Protein AF-0000000074983665 (afdb_homodimer)

Organism: Psilocybe cubensis (NCBI:txid181762)

Nearest PDB structures (foldseek):
  2vee-assembly2_B  TM=8.271E-01  e=2.874E-05  Methanosarcina acetivorans
  5ohe-assembly2_D  TM=8.829E-01  e=1.181E-04  Anaeromyxobacter sp. Fw109-5
  3zh0-assembly2_D  TM=8.021E-01  e=3.637E-05  Methanosarcina acetivorans C2A
  3qzz-assembly1_A-2  TM=7.766E-01  e=1.075E-04  Methanosarcina acetivorans
  4uiq-assembly2_A  TM=7.612E-01  e=2.648E-03  Bordetella pertussis Tohama I

Sequence (412 aa):
MQHISEESLNDLPSRIKYLRDFIEFTSEDAAALHAAAPVVGPLVPAVVDAVYQKLLSFDITAKSFVPRQTGYDGVTPTDASDLSLDHPQIKFRKDFLAGYLVKLVTMDYSKQSSWEYLNKVGLMHTGQAGFAHRKSKPPLRVEYIHCSILLGYVQDIVINAVITHPDLDITTKNAVMRAVNKVIWIQNDLFARHYIAETEAATTSAMQHISEESLNDLPSRIKYLRDFIEFTSEDAAALHAAAPVVGPLVPAVVDAVYQKLLSFDITAKSFVPRQTGYDGVTPTDASDLSLDHPQIKFRKDFLAGYLVKLVTMDYSKQSSWEYLNKVGLMHTGQAGFAHRKSKPPLRVEYIHCSILLGYVQDIVINAVITHPDLDITTKNAVMRAVNKVIWIQNDLFARHYIAETEAATTSA

InterPro domains:
  IPR012292 Globin/Protoglobin [G3DSA:1.10.490.10] (14-203)
  IPR044398 Globin-sensor domain [PF11563] (14-200)

Radius of gyration: 21.5 Å; Cα contacts (8 Å, |Δi|>4): 477; chains: 2; bounding box: 58×62×50 Å

Solvent-accessible surface area (backbone atoms only — not comparable to full-atom values): 22954 Å² total; per-residue (Å²): 106,46,86,55,57,78,71,47,57,74,38,65,72,52,31,50,50,51,51,29,61,71,50,61,59,47,71,66,29,52,49,28,29,45,68,39,31,78,69,50,54,76,43,39,65,60,51,44,51,52,50,51,55,54,38,52,40,26,48,65,54,26,51,73,66,24,60,79,50,90,94,60,86,71,75,61,46,90,41,58,85,60,61,46,84,79,30,66,57,48,46,54,49,42,50,54,53,40,52,51,58,50,41,73,25,63,58,60,79,90,41,67,65,50,55,51,52,49,35,47,59,26,38,42,34,61,21,51,55,78,49,85,88,41,75,82,49,83,56,59,59,56,60,62,70,61,55,52,42,46,52,39,36,53,48,41,54,4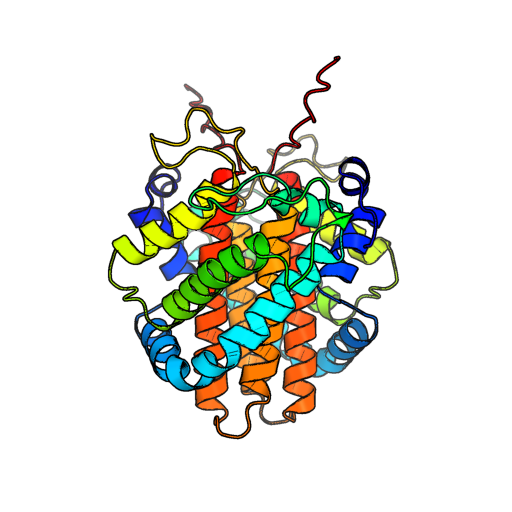8,48,52,53,47,61,65,34,87,86,56,51,64,69,53,35,41,44,35,51,44,28,51,47,44,53,52,39,52,48,47,46,36,34,46,62,76,60,36,73,76,74,70,73,74,76,69,77,122,104,46,85,55,57,78,71,46,56,74,37,65,72,53,30,49,50,51,52,28,62,71,48,62,57,47,72,66,30,52,49,30,30,44,69,38,31,79,70,48,54,78,44,39,66,60,49,44,50,51,50,52,55,54,39,52,41,25,47,65,55,26,50,73,64,25,59,78,50,92,94,60,88,70,74,62,47,90,40,57,86,59,62,46,83,79,31,66,58,47,44,55,50,42,52,53,52,41,51,52,58,51,41,74,26,63,59,60,79,88,39,68,66,50,55,51,50,49,35,47,59,24,41,45,33,61,18,50,55,82,47,82,89,40,76,83,51,83,56,59,59,57,60,62,71,60,56,51,43,46,51,38,36,52,46,42,54,48,48,53,53,48,61,65,34,87,85,56,52,65,69,55,34,41,43,34,52,45,26,51,46,42,54,51,39,52,48,46,46,37,34,47,61,74,58,35,73,76,76,68,73,75,75,70,79,122

pLDDT: mean 89.89, std 15.58, range [27.44, 98.94]

Foldseek 3Di:
DDDDDPVLCVPQVSVVVVLCVVLVQDVLLLVLLQVCLVVCLVCLLVLLLVLVVVQLVDQLSLQLQQDDDPPDDDDGHPGSVSDDCPDPSVVVVSVVSSVVVSCLSHPDPVDPVSSVVLLVVLQLQQLPCPDPVCVVPRRRHDDLVSVLVSLVVSLVVVLVSLVPPPPDDPVSSVSNNSSSVSVSVSSSCSNVVNVDDDPPPPPPPD/DDDDDPVLCVPQVSVVVVLCVVLVQDVLLLVLLQVCLVVCLVCLLVLLLVLVVVQLVDQLSLQLQQDDDPPDDDDGHPGSVSDDCPDPSVVVVSVVSSVVVSCLSHPDPVDPVSSVVLLVVLQLQQLPPPDPVCVVPRRRHDDLVSVLVSLVVSLVVVLVSLVPPPPDDPVSSVSNNSSSVSVSVSSSCSNVVNVDDDPPPPPPPD

Secondary structure (DSSP, 8-state):
-B---TGGGGSHHHHHHHHHHHHT--HHHHHHHHHHHHHHGGGHHHHHHHHHHHHHTBHHHHGGGSSPPTT--SPPPSSGGG--TTSHHHHHHHHHHHHHHHHHHHS-TTSHHHHHHHHHHHHHTTT--SSGGGTTS---PPPHHHHHHHHHHHHHHHHHHHHT-TT--HHHHHHHHHHHHHHHHHHHHHHHTTTS----------/-B---TGGGGSHHHHHHHHHHHHT--HHHHHHHHHHHHHHGGGHHHHHHHHHHHHHTBHHHHGGGSSPPTT--SPPPSSGGG--TTSHHHHHHHHHHHHHHHHHHHS-TTSHHHHHHHHHHHHHTTT--SSGGGTTS---PPPHHHHHHHHHHHHHHHHHHHHT-TT--HHHHHHHHHHHHHHHHHHHHHHHTTTS----------

Structure (mmCIF, N/CA/C/O backbone):
data_AF-0000000074983665-model_v1
#
loop_
_entity.id
_entity.type
_entity.pdbx_description
1 polymer 'Globin-sensor domain-containing protein'
#
loop_
_atom_site.group_PDB
_atom_site.id
_atom_site.type_symbol
_atom_site.label_atom_id
_atom_site.label_alt_id
_atom_site.label_comp_id
_atom_site.label_asym_id
_atom_site.label_entity_id
_atom_site.label_seq_id
_atom_site.pdbx_PDB_ins_code
_atom_site.Cartn_x
_atom_site.Cartn_y
_atom_site.Cartn_z
_atom_site.occupancy
_atom_site.B_iso_or_equiv
_atom_site.auth_seq_id
_atom_site.auth_comp_id
_atom_site.auth_asym_id
_atom_site.auth_atom_id
_atom_site.pdbx_PDB_model_num
ATOM 1 N N . MET A 1 1 ? 4.004 -25.891 4.785 1 91.19 1 MET A N 1
ATOM 2 C CA . MET A 1 1 ? 3.039 -24.797 4.887 1 91.19 1 MET A CA 1
ATOM 3 C C . MET A 1 1 ? 2.914 -24.312 6.324 1 91.19 1 MET A C 1
ATOM 5 O O . MET A 1 1 ? 2.764 -25.109 7.246 1 91.19 1 MET A O 1
ATOM 9 N N . GLN A 1 2 ? 3.188 -23.031 6.477 1 96.25 2 GLN A N 1
ATOM 10 C CA . GLN A 1 2 ? 2.994 -22.422 7.793 1 96.25 2 GLN A CA 1
ATOM 11 C C . GLN A 1 2 ? 1.511 -22.25 8.102 1 96.25 2 GLN A C 1
ATOM 13 O O . GLN A 1 2 ? 0.748 -21.781 7.254 1 96.25 2 GLN A O 1
ATOM 18 N N . HIS A 1 3 ? 1.13 -22.688 9.328 1 97.25 3 HIS A N 1
ATOM 19 C CA . HIS A 1 3 ? -0.269 -22.562 9.719 1 97.25 3 HIS A CA 1
ATOM 20 C C . HIS A 1 3 ? -0.563 -21.188 10.297 1 97.25 3 HIS A C 1
ATOM 22 O O . HIS A 1 3 ? 0.121 -20.734 11.219 1 97.25 3 HIS A O 1
ATOM 28 N N . ILE A 1 4 ? -1.541 -20.531 9.758 1 97.56 4 ILE A N 1
ATOM 29 C CA . ILE A 1 4 ? -2.086 -19.266 10.242 1 97.56 4 ILE A CA 1
ATOM 30 C C . ILE A 1 4 ? -3.602 -19.375 10.383 1 97.56 4 ILE A C 1
ATOM 32 O O . ILE A 1 4 ? -4.305 -19.625 9.398 1 97.56 4 ILE A O 1
ATOM 36 N N . SER A 1 5 ? -4.145 -19.203 11.586 1 96 5 SER A N 1
ATOM 37 C CA . SER A 1 5 ? -5.594 -19.203 11.75 1 96 5 SER A CA 1
ATOM 38 C C . SER A 1 5 ? -6.164 -17.797 11.531 1 96 5 SER A C 1
ATOM 40 O O . SER A 1 5 ? -5.504 -16.797 11.836 1 96 5 SER A O 1
ATOM 42 N N . GLU A 1 6 ? -7.367 -17.734 11.008 1 94.44 6 GLU A N 1
ATOM 43 C CA . GLU A 1 6 ? -8.039 -16.453 10.828 1 94.44 6 GLU A CA 1
ATOM 44 C C . GLU A 1 6 ? -8.125 -15.688 12.148 1 94.44 6 GLU A C 1
ATOM 46 O O . GLU A 1 6 ? -7.883 -14.484 12.195 1 94.44 6 GLU A O 1
ATOM 51 N N . GLU A 1 7 ? -8.375 -16.375 13.195 1 95.12 7 GLU A N 1
ATOM 52 C CA . GLU A 1 7 ? -8.523 -15.766 14.516 1 95.12 7 GLU A CA 1
ATOM 53 C C . GLU A 1 7 ? -7.211 -15.156 15 1 95.12 7 GLU A C 1
ATOM 55 O O . GLU A 1 7 ? -7.211 -14.125 15.672 1 95.12 7 GLU A O 1
ATOM 60 N N . SER A 1 8 ? -6.121 -15.797 14.641 1 96.94 8 SER A N 1
ATOM 61 C CA . SER A 1 8 ? -4.824 -15.32 15.117 1 96.94 8 SER A CA 1
ATOM 62 C C . SER A 1 8 ? -4.492 -13.945 14.531 1 96.94 8 SER A C 1
ATOM 64 O O . SER A 1 8 ? -3.707 -13.195 15.109 1 96.94 8 SER A O 1
ATOM 66 N N . LEU A 1 9 ? -5.082 -13.578 13.469 1 97.19 9 LEU A N 1
ATOM 67 C CA . LEU A 1 9 ? -4.789 -12.312 12.805 1 97.19 9 LEU A CA 1
ATOM 68 C C . LEU A 1 9 ? -5.488 -11.156 13.508 1 97.19 9 LEU A C 1
ATOM 70 O O . LEU A 1 9 ? -5.203 -9.992 13.219 1 97.19 9 LEU A O 1
ATOM 74 N N . ASN A 1 10 ? -6.352 -11.477 14.492 1 95.75 10 ASN A N 1
ATOM 75 C CA . ASN A 1 10 ? -6.953 -10.438 15.32 1 95.75 10 ASN A CA 1
ATOM 76 C C . ASN A 1 10 ? -6.012 -9.992 16.438 1 95.75 10 ASN A C 1
ATOM 78 O O . ASN A 1 10 ? -6.211 -8.938 17.031 1 95.75 10 ASN A O 1
ATOM 82 N N . ASP A 1 11 ? -5.07 -10.828 16.688 1 97.12 11 ASP A N 1
ATOM 83 C CA . ASP A 1 11 ? -4.031 -10.539 17.672 1 97.12 11 ASP A CA 1
ATOM 84 C C . ASP A 1 11 ? -2.848 -9.82 17.031 1 97.12 11 ASP A C 1
ATOM 86 O O . ASP A 1 11 ? -2.229 -10.352 16.094 1 97.12 11 ASP A O 1
ATOM 90 N N . LEU A 1 12 ? -2.467 -8.672 17.594 1 98 12 LEU A N 1
ATOM 91 C CA . LEU A 1 12 ? -1.476 -7.836 16.938 1 98 12 LEU A CA 1
ATOM 92 C C . LEU A 1 12 ? -0.145 -8.57 16.797 1 98 12 LEU A C 1
ATOM 94 O O . LEU A 1 12 ? 0.431 -8.625 15.711 1 98 12 LEU A O 1
ATOM 98 N N . PRO A 1 13 ? 0.426 -9.219 17.844 1 98.38 13 PRO A N 1
ATOM 99 C CA . PRO A 1 13 ? 1.713 -9.898 17.703 1 98.38 13 PRO A CA 1
ATOM 100 C C . PRO A 1 13 ? 1.681 -10.992 16.641 1 98.38 13 PRO A C 1
ATOM 102 O O . PRO A 1 13 ? 2.617 -11.117 15.844 1 98.38 13 PRO A O 1
ATOM 105 N N . SER A 1 14 ? 0.624 -11.766 16.594 1 98.44 14 SER A N 1
ATOM 106 C CA . SER A 1 14 ? 0.492 -12.82 15.594 1 98.44 14 SER A CA 1
ATOM 107 C C . SER A 1 14 ? 0.329 -12.25 14.195 1 98.44 14 SER A C 1
ATOM 109 O O . SER A 1 14 ? 0.882 -12.789 13.227 1 98.44 14 SER A O 1
ATOM 111 N N . ARG A 1 15 ? -0.433 -11.195 14.125 1 98.56 15 ARG A N 1
ATOM 112 C CA . ARG A 1 15 ? -0.632 -10.516 12.852 1 98.56 15 ARG A CA 1
ATOM 113 C C . ARG A 1 15 ? 0.689 -9.984 12.305 1 98.56 15 ARG A C 1
ATOM 115 O O . ARG A 1 15 ? 1.003 -10.188 11.125 1 98.56 15 ARG A O 1
ATOM 122 N N . ILE A 1 16 ? 1.485 -9.359 13.203 1 98.75 16 ILE A N 1
ATOM 123 C CA . ILE A 1 16 ? 2.781 -8.82 12.812 1 98.75 16 ILE A CA 1
ATOM 124 C C . ILE A 1 16 ? 3.699 -9.953 12.359 1 98.75 16 ILE A C 1
ATOM 126 O O . ILE A 1 16 ? 4.414 -9.828 11.367 1 98.75 16 ILE A O 1
ATOM 130 N N . LYS A 1 17 ? 3.691 -11.016 13.078 1 98.62 17 LYS A N 1
ATOM 131 C CA . LYS A 1 17 ? 4.512 -12.156 12.688 1 98.62 17 LYS A CA 1
ATOM 132 C C . LYS A 1 17 ? 4.145 -12.648 11.289 1 98.62 17 LYS A C 1
ATOM 134 O O . LYS A 1 17 ? 5.027 -12.906 10.469 1 98.62 17 LYS A O 1
ATOM 139 N N . TYR A 1 18 ? 2.895 -12.805 11.008 1 98.75 18 TYR A N 1
ATOM 140 C CA . TYR A 1 18 ? 2.434 -13.227 9.688 1 98.75 18 TYR A CA 1
ATOM 141 C C . TYR A 1 18 ? 2.891 -12.258 8.609 1 98.75 18 TYR A C 1
ATOM 143 O O . TYR A 1 18 ? 3.447 -12.672 7.59 1 98.75 18 TYR A O 1
ATOM 151 N N . LEU A 1 19 ? 2.68 -10.953 8.852 1 98.88 19 LEU A N 1
ATOM 152 C CA . LEU A 1 19 ? 3.033 -9.922 7.875 1 98.88 19 LEU A CA 1
ATOM 153 C C . LEU A 1 19 ? 4.535 -9.922 7.613 1 98.88 19 LEU A C 1
ATOM 155 O O . LEU A 1 19 ? 4.969 -9.859 6.457 1 98.88 19 LEU A O 1
ATOM 159 N N . ARG A 1 20 ? 5.297 -9.984 8.664 1 98.81 20 ARG A N 1
ATOM 160 C CA . ARG A 1 20 ? 6.75 -9.992 8.531 1 98.81 20 ARG A CA 1
ATOM 161 C C . ARG A 1 20 ? 7.227 -11.234 7.785 1 98.81 20 ARG A C 1
ATOM 163 O O . ARG A 1 20 ? 8.102 -11.148 6.918 1 98.81 20 ARG A O 1
ATOM 170 N N . ASP A 1 21 ? 6.68 -12.391 8.125 1 98.75 21 ASP A N 1
ATOM 171 C CA . ASP A 1 21 ? 7.043 -13.625 7.43 1 98.75 21 ASP A CA 1
ATOM 172 C C . ASP A 1 21 ? 6.668 -13.555 5.949 1 98.75 21 ASP A C 1
ATOM 174 O O . ASP A 1 21 ? 7.445 -13.969 5.09 1 98.75 21 ASP A O 1
ATOM 178 N N . PHE A 1 22 ? 5.508 -13.086 5.688 1 98.88 22 PHE A N 1
ATOM 179 C CA . PHE A 1 22 ? 5.02 -13.039 4.316 1 98.88 22 PHE A CA 1
ATOM 180 C C . PHE A 1 22 ? 5.895 -12.125 3.463 1 98.88 22 PHE A C 1
ATOM 182 O O . PHE A 1 22 ? 6.367 -12.523 2.398 1 98.88 22 PHE A O 1
ATOM 189 N N . ILE A 1 23 ? 6.141 -10.914 3.955 1 98.88 23 ILE A N 1
ATOM 190 C CA . ILE A 1 23 ? 6.84 -9.938 3.133 1 98.88 23 ILE A CA 1
ATOM 191 C C . ILE A 1 23 ? 8.344 -10.047 3.369 1 98.88 23 ILE A C 1
ATOM 193 O O . ILE A 1 23 ? 9.133 -9.328 2.748 1 98.88 23 ILE A O 1
ATOM 197 N N . GLU A 1 24 ? 8.727 -10.938 4.367 1 98.75 24 GLU A N 1
ATOM 198 C CA . GLU A 1 24 ? 10.117 -11.234 4.664 1 98.75 24 GLU A CA 1
ATOM 199 C C . GLU A 1 24 ? 10.844 -10.016 5.215 1 98.75 24 GLU A C 1
ATOM 201 O O . GLU A 1 24 ? 11.945 -9.688 4.77 1 98.75 24 GLU A O 1
ATOM 206 N N . PHE A 1 25 ? 10.219 -9.273 6.082 1 98.88 25 PHE A N 1
ATOM 207 C CA . PHE A 1 25 ? 10.883 -8.242 6.871 1 98.88 25 PHE A CA 1
ATOM 208 C C . PHE A 1 25 ? 11.68 -8.867 8.008 1 98.88 25 PHE A C 1
ATOM 210 O O . PHE A 1 25 ? 11.109 -9.438 8.938 1 98.88 25 PHE A O 1
ATOM 217 N N . THR A 1 26 ? 12.953 -8.789 7.961 1 98.56 26 THR A N 1
ATOM 218 C CA . THR A 1 26 ? 13.859 -9.453 8.891 1 98.56 26 THR A CA 1
ATOM 219 C C . THR A 1 26 ? 14.719 -8.438 9.633 1 98.56 26 THR A C 1
ATOM 221 O O . THR A 1 26 ? 14.578 -7.23 9.43 1 98.56 26 THR A O 1
ATOM 224 N N . SER A 1 27 ? 15.609 -8.938 10.469 1 98.25 27 SER A N 1
ATOM 225 C CA . SER A 1 27 ? 16.547 -8.078 11.18 1 98.25 27 SER A CA 1
ATOM 226 C C . SER A 1 27 ? 17.5 -7.379 10.211 1 98.25 27 SER A C 1
ATOM 228 O O . SER A 1 27 ? 18 -6.293 10.508 1 98.25 27 SER A O 1
ATOM 230 N N . GLU A 1 28 ? 17.734 -7.953 9.039 1 98.19 28 GLU A N 1
ATOM 231 C CA . GLU A 1 28 ? 18.562 -7.305 8.023 1 98.19 28 GLU A CA 1
ATOM 232 C C . GLU A 1 28 ? 17.875 -6.047 7.484 1 98.19 28 GLU A C 1
ATOM 234 O O . GLU A 1 28 ? 18.547 -5.051 7.199 1 98.19 28 GLU A O 1
ATOM 239 N N . ASP A 1 29 ? 16.578 -6.141 7.363 1 98.5 29 ASP A N 1
ATOM 240 C CA . ASP A 1 29 ? 15.828 -4.961 6.941 1 98.5 29 ASP A CA 1
ATOM 241 C C . ASP A 1 29 ? 15.898 -3.861 7.996 1 98.5 29 ASP A C 1
ATOM 243 O O . ASP A 1 29 ? 16.109 -2.691 7.668 1 98.5 29 ASP A O 1
ATOM 247 N N . ALA A 1 30 ? 15.703 -4.277 9.234 1 98.25 30 ALA A N 1
ATOM 248 C CA . ALA A 1 30 ? 15.82 -3.312 10.328 1 98.25 30 ALA A CA 1
ATOM 249 C C . ALA A 1 30 ? 17.203 -2.654 10.336 1 98.25 30 ALA A C 1
ATOM 251 O O . ALA A 1 30 ? 17.312 -1.438 10.5 1 98.25 30 ALA A O 1
ATOM 252 N N . ALA A 1 31 ? 18.234 -3.441 10.109 1 97.94 31 ALA A N 1
ATOM 253 C CA . ALA A 1 31 ? 19.609 -2.926 10.078 1 97.94 31 ALA A CA 1
ATOM 254 C C . ALA A 1 31 ? 19.797 -1.95 8.922 1 97.94 31 ALA A C 1
ATOM 256 O O . ALA A 1 31 ? 20.484 -0.938 9.062 1 97.94 31 ALA A O 1
ATOM 257 N N . ALA A 1 32 ? 19.219 -2.27 7.809 1 97 32 ALA A N 1
ATOM 258 C CA . ALA A 1 32 ? 19.312 -1.381 6.652 1 97 32 ALA A CA 1
ATOM 259 C C . ALA A 1 32 ? 18.656 -0.038 6.941 1 97 32 ALA A C 1
ATOM 261 O O . ALA A 1 32 ? 19.188 1.015 6.578 1 97 32 ALA A O 1
ATOM 262 N N . LEU A 1 33 ? 17.5 -0.055 7.594 1 96.44 33 LEU A N 1
ATOM 263 C CA . LEU A 1 33 ? 16.828 1.176 7.973 1 96.44 33 LEU A CA 1
ATOM 264 C C . LEU A 1 33 ? 17.672 1.995 8.938 1 96.44 33 LEU A C 1
ATOM 266 O O . LEU A 1 33 ? 17.812 3.209 8.773 1 96.44 33 LEU A O 1
ATOM 270 N N . HIS A 1 34 ? 18.234 1.349 9.875 1 96.62 34 HIS A N 1
ATOM 271 C CA . HIS A 1 34 ? 19.094 2.027 10.844 1 96.62 34 HIS A CA 1
ATOM 272 C C . HIS A 1 34 ? 20.312 2.645 10.164 1 96.62 34 HIS A C 1
ATOM 274 O O . HIS A 1 34 ? 20.703 3.766 10.492 1 96.62 34 HIS A O 1
ATOM 280 N N . ALA A 1 35 ? 20.859 1.912 9.242 1 92.62 35 ALA A N 1
ATOM 281 C CA . ALA A 1 35 ? 22.047 2.383 8.539 1 92.62 35 ALA A CA 1
ATOM 282 C C . ALA A 1 35 ? 21.719 3.582 7.652 1 92.62 35 ALA A C 1
ATOM 284 O O . ALA A 1 35 ? 22.594 4.414 7.375 1 92.62 35 ALA A O 1
ATOM 285 N N . ALA A 1 36 ? 20.469 3.66 7.219 1 87.56 36 ALA A N 1
ATOM 286 C CA . ALA A 1 36 ? 20.031 4.73 6.328 1 87.56 36 ALA A CA 1
ATOM 287 C C . ALA A 1 36 ? 19.703 5.992 7.113 1 87.56 36 ALA A C 1
ATOM 289 O O . ALA A 1 36 ? 19.562 7.074 6.535 1 87.56 36 ALA A O 1
ATOM 290 N N . ALA A 1 37 ? 19.562 5.863 8.383 1 90.44 37 ALA A N 1
ATOM 291 C CA . ALA A 1 37 ? 19.047 6.938 9.227 1 90.44 37 ALA A CA 1
ATOM 292 C C . ALA A 1 37 ? 19.844 8.219 9.031 1 90.44 37 ALA A C 1
ATOM 294 O O . 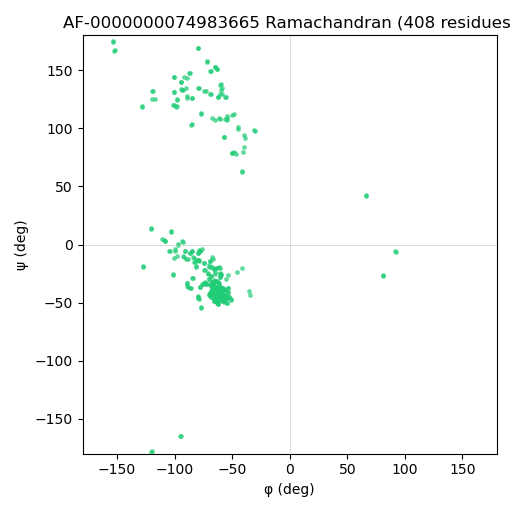ALA A 1 37 ? 19.281 9.289 8.812 1 90.44 37 ALA A O 1
ATOM 295 N N . PRO A 1 38 ? 21.125 8.148 8.922 1 87.38 38 PRO A N 1
ATOM 296 C CA . PRO A 1 38 ? 21.891 9.383 8.75 1 87.38 38 PRO A CA 1
ATOM 297 C C . PRO A 1 38 ? 21.688 10.008 7.367 1 87.38 38 PRO A C 1
ATOM 299 O O . PRO A 1 38 ? 21.922 11.211 7.191 1 87.38 38 PRO A O 1
ATOM 302 N N . VAL A 1 39 ? 21.344 9.203 6.445 1 78.69 39 VAL A N 1
ATOM 303 C CA . VAL A 1 39 ? 21.141 9.68 5.082 1 78.69 39 VAL A CA 1
ATOM 304 C C . VAL A 1 39 ? 19.719 10.203 4.922 1 78.69 39 VAL A C 1
ATOM 306 O O . VAL A 1 39 ? 19.484 11.203 4.242 1 78.69 39 VAL A O 1
ATOM 309 N N . VAL A 1 40 ? 18.766 9.547 5.559 1 77.25 40 VAL A N 1
ATOM 310 C CA . VAL A 1 40 ? 17.344 9.867 5.418 1 77.25 40 VAL A CA 1
ATOM 311 C C . VAL A 1 40 ? 16.969 11 6.371 1 77.25 40 VAL A C 1
ATOM 313 O O . VAL A 1 40 ? 16.078 11.805 6.078 1 77.25 40 VAL A O 1
ATOM 316 N N . GLY A 1 41 ? 17.688 11.094 7.488 1 79.81 41 GLY A N 1
ATOM 317 C CA . GLY A 1 41 ? 17.422 12.102 8.5 1 79.81 41 GLY A CA 1
ATOM 318 C C . GLY A 1 41 ? 17.344 13.508 7.938 1 79.81 41 GLY A C 1
ATOM 319 O O . GLY A 1 41 ? 16.344 14.203 8.125 1 79.81 41 GLY A O 1
ATOM 320 N N . PRO A 1 42 ? 18.328 13.836 7.125 1 84.44 42 PRO A N 1
ATOM 321 C CA . PRO A 1 42 ? 18.344 15.195 6.582 1 84.44 42 PRO A CA 1
ATOM 322 C C . PRO A 1 42 ? 17.219 15.453 5.586 1 84.44 42 PRO A C 1
ATOM 324 O O . PRO A 1 42 ? 16.906 16.609 5.277 1 84.44 42 PRO A O 1
ATOM 327 N N . LEU A 1 43 ? 16.609 14.391 5.16 1 85.88 43 LEU A N 1
ATOM 328 C CA . LEU A 1 43 ? 15.555 14.523 4.172 1 85.88 43 LEU A CA 1
ATOM 329 C C . LEU A 1 43 ? 14.195 14.711 4.852 1 85.88 43 LEU A C 1
ATOM 331 O O . LEU A 1 43 ? 13.219 15.086 4.203 1 85.88 43 LEU A O 1
ATOM 335 N N . VAL A 1 44 ? 14.109 14.484 6.148 1 92.12 44 VAL A N 1
ATOM 336 C CA . VAL A 1 44 ? 12.844 14.398 6.867 1 92.12 44 VAL A CA 1
ATOM 337 C C . VAL A 1 44 ? 12.094 15.719 6.762 1 92.12 44 VAL A C 1
ATOM 339 O O . VAL A 1 44 ? 10.914 15.75 6.383 1 92.12 44 VAL A O 1
ATOM 342 N N . PRO A 1 45 ? 12.742 16.922 6.941 1 92 45 PRO A N 1
ATOM 343 C CA . PRO A 1 45 ? 12 18.188 6.816 1 92 45 PRO A CA 1
ATOM 344 C C . PRO A 1 45 ? 11.422 18.391 5.422 1 92 45 PRO A C 1
ATOM 346 O O . PRO A 1 45 ? 10.281 18.828 5.281 1 92 45 PRO A O 1
ATOM 349 N N . ALA A 1 46 ? 12.203 18.047 4.453 1 91.38 46 ALA A N 1
ATOM 350 C CA . ALA A 1 46 ? 11.734 18.203 3.082 1 91.38 46 ALA A CA 1
ATOM 351 C C . ALA A 1 46 ? 10.555 17.281 2.789 1 91.38 46 ALA A C 1
ATOM 353 O O . ALA A 1 46 ? 9.602 17.672 2.115 1 91.38 46 ALA A O 1
ATOM 354 N N . VAL A 1 47 ? 10.594 16.094 3.312 1 94.69 47 VAL A N 1
ATOM 355 C CA . VAL A 1 47 ? 9.516 15.133 3.123 1 94.69 47 VAL A CA 1
ATOM 356 C C . VAL A 1 47 ? 8.258 15.625 3.842 1 94.69 47 VAL A C 1
ATOM 358 O O . VAL A 1 47 ? 7.164 15.602 3.275 1 94.69 47 VAL A O 1
ATOM 361 N N . VAL A 1 48 ? 8.43 16.094 5.055 1 97 48 VAL A N 1
ATOM 362 C CA . VAL A 1 48 ? 7.309 16.594 5.852 1 97 48 VAL A CA 1
ATOM 363 C C . VAL A 1 48 ? 6.648 17.766 5.141 1 97 48 VAL A C 1
ATOM 365 O O . VAL A 1 48 ? 5.422 17.828 5.023 1 97 48 VAL A O 1
ATOM 368 N N . ASP A 1 49 ? 7.449 18.656 4.613 1 96.62 49 ASP A N 1
ATOM 369 C CA . ASP A 1 49 ? 6.914 19.797 3.881 1 96.62 49 ASP A CA 1
ATOM 370 C C . ASP A 1 49 ? 6.145 19.344 2.641 1 96.62 49 ASP A C 1
ATOM 372 O O . ASP A 1 49 ? 5.055 19.844 2.359 1 96.62 49 ASP A O 1
ATOM 376 N N . ALA A 1 50 ? 6.719 18.422 1.938 1 97.19 50 ALA A N 1
ATOM 377 C CA . ALA A 1 50 ? 6.062 17.906 0.739 1 97.19 50 ALA A CA 1
ATOM 378 C C . ALA A 1 50 ? 4.723 17.266 1.08 1 97.19 50 ALA A C 1
ATOM 380 O O . ALA A 1 50 ? 3.74 17.438 0.353 1 97.19 50 ALA A O 1
ATOM 381 N N . VAL A 1 51 ? 4.707 16.547 2.174 1 98.06 51 VAL A N 1
ATOM 382 C CA . VAL A 1 51 ? 3.494 15.867 2.611 1 98.06 51 VAL A CA 1
ATOM 383 C C . VAL A 1 51 ? 2.4 16.891 2.9 1 98.06 51 VAL A C 1
ATOM 385 O O . VAL A 1 51 ? 1.284 16.781 2.385 1 98.06 51 VAL A O 1
ATOM 388 N N . TYR A 1 52 ? 2.682 17.891 3.68 1 97.81 52 TYR A N 1
ATOM 389 C CA . TYR A 1 52 ? 1.64 18.828 4.07 1 97.81 52 TYR A CA 1
ATOM 390 C C . TYR A 1 52 ? 1.268 19.734 2.906 1 97.81 52 TYR A C 1
ATOM 392 O O . TYR A 1 52 ? 0.111 20.141 2.773 1 97.81 52 TYR A O 1
ATOM 400 N N . GLN A 1 53 ? 2.258 20.062 2.039 1 98 53 GLN A N 1
ATOM 401 C CA . GLN A 1 53 ? 1.89 20.75 0.802 1 98 53 GLN A CA 1
ATOM 402 C C . GLN A 1 53 ? 0.858 19.938 0.017 1 98 53 GLN A C 1
ATOM 404 O O . GLN A 1 53 ? -0.116 20.5 -0.491 1 98 53 GLN A O 1
ATOM 409 N N . LYS A 1 54 ? 1.073 18.688 -0.078 1 98.62 54 LYS A N 1
ATOM 410 C CA . LYS A 1 54 ? 0.161 17.797 -0.793 1 98.62 54 LYS A CA 1
ATOM 411 C C . LYS A 1 54 ? -1.201 17.75 -0.107 1 98.62 54 LYS A C 1
ATOM 413 O O . LYS A 1 54 ? -2.234 17.938 -0.751 1 98.62 54 LYS A O 1
ATOM 418 N N . LEU A 1 55 ? -1.197 17.547 1.199 1 98.25 55 LEU A N 1
ATOM 419 C CA . LEU A 1 55 ? -2.432 17.391 1.959 1 98.25 55 LEU A CA 1
ATOM 420 C C . LEU A 1 55 ? -3.268 18.656 1.91 1 98.25 55 LEU A C 1
ATOM 422 O O . LEU A 1 55 ? -4.5 18.609 1.909 1 98.25 55 LEU A O 1
ATOM 426 N N . LEU A 1 56 ? -2.639 19.781 1.826 1 97.62 56 LEU A N 1
ATOM 427 C CA . LEU A 1 56 ? -3.346 21.062 1.822 1 97.62 56 LEU A CA 1
ATOM 428 C C . LEU A 1 56 ? -3.773 21.438 0.408 1 97.62 56 LEU A C 1
ATOM 430 O O . LEU A 1 56 ? -4.547 22.375 0.221 1 97.62 56 LEU A O 1
ATOM 434 N N . SER A 1 57 ? -3.346 20.703 -0.599 1 97.81 57 SER A N 1
ATOM 435 C CA . SER A 1 57 ? -3.67 21.031 -1.982 1 97.81 57 SER A CA 1
ATOM 436 C C . SER A 1 57 ? -5.043 20.5 -2.371 1 97.81 57 SER A C 1
ATOM 438 O O . SER A 1 57 ? -5.574 20.844 -3.428 1 97.81 57 SER A O 1
ATOM 440 N N . PHE A 1 58 ? -5.645 19.656 -1.563 1 98 58 PHE A N 1
ATOM 441 C CA . PHE A 1 58 ? -7.008 19.172 -1.732 1 98 58 PHE A CA 1
ATOM 442 C C . PHE A 1 58 ? -7.871 19.562 -0.54 1 98 58 PHE A C 1
ATOM 444 O O . PHE A 1 58 ? -7.48 19.359 0.611 1 98 58 PHE A O 1
ATOM 451 N N . ASP A 1 59 ? -9.047 20.109 -0.76 1 96.56 59 ASP A N 1
ATOM 452 C CA . ASP A 1 59 ? -9.883 20.531 0.355 1 96.56 59 ASP A CA 1
ATOM 453 C C . ASP A 1 59 ? -10.336 19.344 1.196 1 96.56 59 ASP A C 1
ATOM 455 O O . ASP A 1 59 ? -10.477 19.453 2.416 1 96.56 59 ASP A O 1
ATOM 459 N N . ILE A 1 60 ? -10.508 18.188 0.544 1 95.81 60 ILE A N 1
ATOM 460 C CA . ILE A 1 60 ? -11.023 17 1.223 1 95.81 60 ILE A CA 1
ATOM 461 C C . ILE A 1 60 ? -10 16.5 2.238 1 95.81 60 ILE A C 1
ATOM 463 O O . ILE A 1 60 ? -10.367 15.945 3.279 1 95.81 60 ILE A O 1
ATOM 467 N N . THR A 1 61 ? -8.711 16.656 1.992 1 97.06 61 THR A N 1
ATOM 468 C CA . THR A 1 61 ? -7.703 16.281 2.977 1 97.06 61 THR A CA 1
ATOM 469 C C . THR A 1 61 ? -7.41 17.438 3.916 1 97.06 61 THR A C 1
ATOM 471 O O . THR A 1 61 ? -7.195 17.25 5.113 1 97.06 61 THR A O 1
ATOM 474 N N . ALA A 1 62 ? -7.414 18.672 3.445 1 96 62 ALA A N 1
ATOM 475 C CA . ALA A 1 62 ? -7.109 19.859 4.234 1 96 62 ALA A CA 1
ATOM 476 C C . ALA A 1 62 ? -8.102 20.016 5.387 1 96 62 ALA A C 1
ATOM 478 O O . ALA A 1 62 ? -7.73 20.484 6.469 1 96 62 ALA A O 1
ATOM 479 N N . LYS A 1 63 ? -9.305 19.656 5.172 1 92.62 63 LYS A N 1
ATOM 480 C CA . LYS A 1 63 ? -10.359 19.875 6.164 1 92.62 63 LYS A CA 1
ATOM 481 C C . LYS A 1 63 ? -10.047 19.141 7.465 1 92.62 63 LYS A C 1
ATOM 483 O O . LYS A 1 63 ? -10.484 19.547 8.539 1 92.62 63 LYS A O 1
ATOM 488 N N . SER A 1 64 ? -9.25 18.078 7.395 1 91.62 64 SER A N 1
ATOM 489 C CA . SER A 1 64 ? -8.883 17.281 8.57 1 91.62 64 SER A CA 1
ATOM 490 C C . SER A 1 64 ? -8.008 18.094 9.523 1 91.62 64 SER A C 1
ATOM 492 O O . SER A 1 64 ? -7.82 17.703 10.68 1 91.62 64 SER A O 1
ATOM 494 N N . PHE A 1 65 ? -7.508 19.25 9.062 1 93.06 65 PHE A N 1
ATOM 495 C CA . PHE A 1 65 ? -6.535 19.984 9.859 1 93.06 65 PHE A CA 1
ATOM 496 C C . PHE A 1 65 ? -7.148 21.25 10.43 1 93.06 65 PHE A C 1
ATOM 498 O O . PHE A 1 65 ? -6.457 22.062 11.055 1 93.06 65 PHE A O 1
ATOM 505 N N . VAL A 1 66 ? -8.422 21.453 10.211 1 91.69 66 VAL A N 1
ATOM 506 C CA . VAL A 1 66 ? -9.094 22.656 10.68 1 91.69 66 VAL A CA 1
ATOM 507 C C . VAL A 1 66 ? -9.43 22.516 12.164 1 91.69 66 VAL A C 1
ATOM 509 O O . VAL A 1 66 ? -9.148 23.406 12.961 1 91.69 66 VAL A O 1
ATOM 512 N N . PRO A 1 67 ? -9.961 21.328 12.547 1 87.62 67 PRO A N 1
ATOM 513 C CA . PRO A 1 67 ? -10.266 21.188 13.969 1 87.62 67 PRO A CA 1
ATOM 514 C C . PRO A 1 67 ? -9.023 21.234 14.852 1 87.62 67 PRO A C 1
ATOM 516 O O . PRO A 1 67 ? -7.93 20.875 14.398 1 87.62 67 PRO A O 1
ATOM 519 N N . ARG A 1 68 ? -9.234 21.656 16.016 1 86.69 68 ARG A N 1
ATOM 520 C CA . ARG A 1 68 ? -8.133 21.672 16.969 1 86.69 68 ARG A CA 1
ATOM 521 C C . ARG A 1 68 ? -7.566 20.281 17.188 1 86.69 68 ARG A C 1
ATOM 523 O O . ARG A 1 68 ? -8.32 19.328 17.406 1 86.69 68 ARG A O 1
ATOM 530 N N . GLN A 1 69 ? -6.27 20.25 17.141 1 82.12 69 GLN A N 1
ATOM 531 C CA . GLN A 1 69 ? -5.586 18.969 17.281 1 82.12 69 GLN A CA 1
ATOM 532 C C . GLN A 1 69 ? -5.293 18.672 18.75 1 82.12 69 GLN A C 1
ATOM 534 O O . GLN A 1 69 ? -5 19.578 19.531 1 82.12 69 GLN A O 1
ATOM 539 N N . THR A 1 70 ? -5.414 17.438 19.016 1 77.25 70 THR A N 1
ATOM 540 C CA . THR A 1 70 ? -5.09 17 20.375 1 77.25 70 THR A CA 1
ATOM 541 C C . THR A 1 70 ? -3.672 17.406 20.75 1 77.25 70 THR A C 1
ATOM 543 O O . THR A 1 70 ? -2.73 17.203 19.984 1 77.25 70 THR A O 1
ATOM 546 N N . GLY A 1 71 ? -3.588 18.062 21.859 1 82.81 71 GLY A N 1
ATOM 547 C CA . GLY A 1 71 ? -2.277 18.453 22.359 1 82.81 71 GLY A CA 1
ATOM 548 C C . GLY A 1 71 ? -1.852 19.844 21.906 1 82.81 71 GLY A C 1
ATOM 549 O O . GLY A 1 71 ? -0.812 20.344 22.344 1 82.81 71 GLY A O 1
ATOM 550 N N . TYR A 1 72 ? -2.664 20.438 21.031 1 88.75 72 TYR A N 1
ATOM 551 C CA . TYR A 1 72 ? -2.354 21.766 20.531 1 88.75 72 TYR A CA 1
ATOM 552 C C . TYR A 1 72 ? -3.172 22.828 21.25 1 88.75 72 TYR A C 1
ATOM 554 O O . TYR A 1 72 ? -4.395 22.719 21.359 1 88.75 72 TYR A O 1
ATOM 562 N N . ASP A 1 73 ? -2.531 23.953 21.766 1 90.12 73 ASP A N 1
ATOM 563 C CA . ASP A 1 73 ? -3.223 24.984 22.531 1 90.12 73 ASP A CA 1
ATOM 564 C C . ASP A 1 73 ? -3.113 26.344 21.859 1 90.12 73 ASP A C 1
ATOM 566 O O . ASP A 1 73 ? -3.455 27.359 22.453 1 90.12 73 ASP A O 1
ATOM 570 N N . GLY A 1 74 ? -2.717 26.375 20.672 1 91.44 74 GLY A N 1
ATOM 571 C C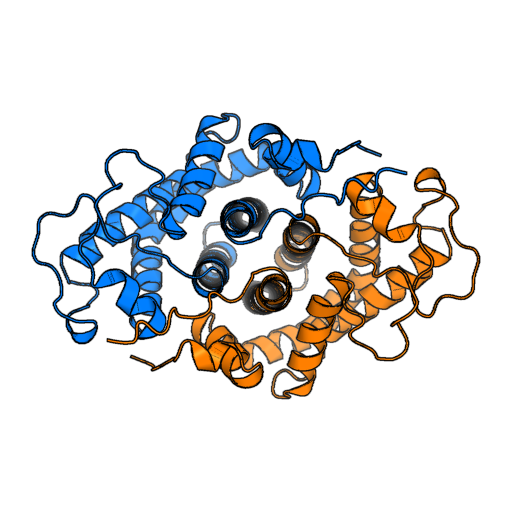A . GLY A 1 74 ? -2.539 27.641 19.969 1 91.44 74 GLY A CA 1
ATOM 572 C C . GLY A 1 74 ? -3.742 28.031 19.125 1 91.44 74 GLY A C 1
ATOM 573 O O . GLY A 1 74 ? -4.855 27.562 19.375 1 91.44 74 GLY A O 1
ATOM 574 N N . VAL A 1 75 ? -3.541 28.953 18.25 1 91.62 75 VAL A N 1
ATOM 575 C CA . VAL A 1 75 ? -4.582 29.484 17.391 1 91.62 75 VAL A CA 1
ATOM 576 C C . VAL A 1 75 ? -5.004 28.406 16.375 1 91.62 75 VAL A C 1
ATOM 578 O O . VAL A 1 75 ? -4.156 27.797 15.727 1 91.62 75 VAL A O 1
ATOM 581 N N . THR A 1 76 ? -6.27 28.188 16.281 1 90.88 76 THR A N 1
ATOM 582 C CA . THR A 1 76 ? -6.816 27.203 15.359 1 90.88 76 THR A CA 1
ATOM 583 C C . THR A 1 76 ? -7.352 27.891 14.102 1 90.88 76 THR A C 1
ATOM 585 O O . THR A 1 76 ? -7.863 29.016 14.172 1 90.88 76 THR A O 1
ATOM 588 N N . PRO A 1 77 ? -7.172 27.219 12.992 1 91.56 77 PRO A N 1
ATOM 589 C CA . PRO A 1 77 ? -7.797 27.766 11.789 1 91.56 77 PRO A CA 1
ATOM 590 C C . PRO A 1 77 ? -9.32 27.797 11.875 1 91.56 77 PRO A C 1
ATOM 592 O O . PRO A 1 77 ? -9.922 26.969 12.578 1 91.56 77 PRO A O 1
ATOM 595 N N . THR A 1 78 ? -9.961 28.75 11.188 1 89.94 78 THR A N 1
ATOM 596 C CA . THR A 1 78 ? -11.414 28.859 11.164 1 89.94 78 THR A CA 1
ATOM 597 C C . THR A 1 78 ? -12 28.031 10.008 1 89.94 78 THR A C 1
ATOM 599 O O . THR A 1 78 ? -13.109 27.516 10.109 1 89.94 78 THR A O 1
ATOM 602 N N . ASP A 1 79 ? -11.188 28.031 8.984 1 90.56 79 ASP A N 1
ATOM 603 C CA . ASP A 1 79 ? -11.555 27.203 7.832 1 90.56 79 ASP A CA 1
ATOM 604 C C . ASP A 1 79 ? -10.32 26.781 7.043 1 90.56 79 ASP A C 1
ATOM 606 O O . ASP A 1 79 ? -9.195 27.172 7.375 1 90.56 79 ASP A O 1
ATOM 610 N N . ALA A 1 80 ? -10.539 25.938 6.047 1 89.25 80 ALA A N 1
ATOM 611 C CA . ALA A 1 80 ? -9.445 25.344 5.277 1 89.25 80 ALA A CA 1
ATOM 612 C C . ALA A 1 80 ? -8.609 26.422 4.602 1 89.25 80 ALA A C 1
ATOM 614 O O . ALA A 1 80 ? -7.41 26.234 4.379 1 89.25 80 ALA A O 1
ATOM 615 N N . SER A 1 81 ? -9.164 27.562 4.324 1 88.5 81 SER A N 1
ATOM 616 C CA . SER A 1 81 ? -8.469 28.641 3.646 1 88.5 81 SER A CA 1
ATOM 617 C C . SER A 1 81 ? -7.402 29.266 4.547 1 88.5 81 SER A C 1
ATOM 619 O O . SER A 1 81 ? -6.492 29.938 4.066 1 88.5 81 SER A O 1
ATOM 621 N N . ASP A 1 82 ? -7.508 29.016 5.887 1 90.31 82 ASP A N 1
ATOM 622 C CA . ASP A 1 82 ? -6.551 29.531 6.863 1 90.31 82 ASP A CA 1
ATOM 623 C C . ASP A 1 82 ? -5.293 28.672 6.906 1 90.31 82 ASP A C 1
ATOM 625 O O . ASP A 1 82 ? -4.27 29.078 7.465 1 90.31 82 ASP A O 1
ATOM 629 N N . LEU A 1 83 ? -5.445 27.562 6.305 1 93.62 83 LEU A N 1
ATOM 630 C CA . LEU A 1 83 ? -4.367 26.594 6.438 1 93.62 83 LEU A CA 1
ATOM 631 C C . LEU A 1 83 ? -3.209 26.938 5.504 1 93.62 83 LEU A C 1
ATOM 633 O O . LEU A 1 83 ? -3.428 27.312 4.348 1 93.62 83 LEU A O 1
ATOM 637 N N . SER A 1 84 ? -2.01 26.891 5.992 1 94.62 84 SER A N 1
ATOM 638 C CA . SER A 1 84 ? -0.751 27.047 5.27 1 94.62 84 SER A CA 1
ATOM 639 C C . SER A 1 84 ? 0.377 26.297 5.961 1 94.62 84 SER A C 1
ATOM 641 O O . SER A 1 84 ? 0.228 25.844 7.102 1 94.62 84 SER A O 1
ATOM 643 N N . LEU A 1 85 ? 1.453 26.156 5.254 1 94.38 85 LEU A N 1
ATOM 644 C CA . LEU A 1 85 ? 2.592 25.438 5.816 1 94.38 85 LEU A CA 1
ATOM 645 C C . LEU A 1 85 ? 3.143 26.172 7.039 1 94.38 85 LEU A C 1
ATOM 647 O O . LEU A 1 85 ? 3.803 25.562 7.883 1 94.38 85 LEU A O 1
ATOM 651 N N . ASP A 1 86 ? 2.803 27.453 7.098 1 93.88 86 ASP A N 1
ATOM 652 C CA . ASP A 1 86 ? 3.359 28.25 8.18 1 93.88 86 ASP A CA 1
ATOM 653 C C . ASP A 1 86 ? 2.352 28.422 9.312 1 93.88 86 ASP A C 1
ATOM 655 O O . ASP A 1 86 ? 2.662 29.031 10.344 1 93.88 86 ASP A O 1
ATOM 659 N N . HIS A 1 87 ? 1.146 27.938 9.164 1 95.44 87 HIS A N 1
ATOM 660 C CA . HIS A 1 87 ? 0.179 28 10.258 1 95.44 87 HIS A CA 1
ATOM 661 C C . HIS A 1 87 ? 0.682 27.25 11.484 1 95.44 87 HIS A C 1
ATOM 663 O O . HIS A 1 87 ? 1.226 26.156 11.359 1 95.44 87 HIS A O 1
ATOM 669 N N . PRO A 1 88 ? 0.498 27.812 12.648 1 95.31 88 PRO A N 1
ATOM 670 C CA . PRO A 1 88 ? 1.072 27.203 13.852 1 95.31 88 PRO A CA 1
ATOM 671 C C . PRO A 1 88 ? 0.562 25.797 14.102 1 95.31 88 PRO A C 1
ATOM 673 O O . PRO A 1 88 ? 1.323 24.922 14.539 1 95.31 88 PRO A O 1
ATOM 676 N N . GLN A 1 89 ? -0.662 25.516 13.883 1 94.44 89 GLN A N 1
ATOM 677 C CA . GLN A 1 89 ? -1.189 24.172 14.086 1 94.44 89 GLN A CA 1
ATOM 678 C C . GLN A 1 89 ? -0.568 23.188 13.102 1 94.44 89 GLN A C 1
ATOM 680 O O . GLN A 1 89 ? -0.316 22.031 13.453 1 94.44 89 GLN A O 1
ATOM 685 N N . ILE A 1 90 ? -0.35 23.562 11.836 1 96.12 90 ILE A N 1
ATOM 686 C CA . ILE A 1 90 ? 0.297 22.719 10.844 1 96.12 90 ILE A CA 1
ATOM 687 C C . ILE A 1 90 ? 1.747 22.469 11.25 1 96.12 90 ILE A C 1
ATOM 689 O O . ILE A 1 90 ? 2.248 21.344 11.109 1 96.12 90 ILE A O 1
ATOM 693 N N . LYS A 1 91 ? 2.441 23.5 11.758 1 95.5 91 LYS A N 1
ATOM 694 C CA . LYS A 1 91 ? 3.803 23.312 12.25 1 95.5 91 LYS A CA 1
ATOM 695 C C . LYS A 1 91 ? 3.85 22.281 13.367 1 95.5 91 LYS A C 1
ATOM 697 O O . LYS A 1 91 ? 4.762 21.453 13.422 1 95.5 91 LYS A O 1
ATOM 702 N N . PHE A 1 92 ? 2.877 22.406 14.227 1 94.94 92 PHE A N 1
ATOM 703 C CA . PHE A 1 92 ? 2.746 21.438 15.305 1 94.94 92 PHE A CA 1
ATOM 704 C C . PHE A 1 92 ? 2.611 20.016 14.75 1 94.94 92 PHE A C 1
ATOM 706 O O . PHE A 1 92 ? 3.289 19.094 15.211 1 94.94 92 PHE A O 1
ATOM 713 N N . ARG A 1 93 ? 1.779 19.844 13.781 1 94.88 93 ARG A N 1
ATOM 714 C CA . ARG A 1 93 ? 1.549 18.531 13.172 1 94.88 93 ARG A CA 1
ATOM 715 C C . ARG A 1 93 ? 2.779 18.062 12.406 1 94.88 93 ARG A C 1
ATOM 717 O O . ARG A 1 93 ? 3.062 16.875 12.344 1 94.88 93 ARG A O 1
ATOM 724 N N . LYS A 1 94 ? 3.486 18.984 11.797 1 95.88 94 LYS A N 1
ATOM 725 C CA . LYS A 1 94 ? 4.73 18.656 11.094 1 95.88 94 LYS A CA 1
ATOM 726 C C . LYS A 1 94 ? 5.734 18 12.039 1 95.88 94 LYS A C 1
ATOM 728 O O . LYS A 1 94 ? 6.418 17.047 11.656 1 95.88 94 LYS A O 1
ATOM 733 N N . ASP A 1 95 ? 5.754 18.469 13.219 1 94.75 95 ASP A N 1
ATOM 734 C CA . ASP A 1 95 ? 6.676 17.891 14.203 1 94.75 95 ASP A CA 1
ATOM 735 C C . ASP A 1 95 ? 6.332 16.438 14.508 1 94.75 95 ASP A C 1
ATOM 737 O O . ASP A 1 95 ? 7.223 15.609 14.672 1 94.75 95 ASP A O 1
ATOM 741 N N . PHE A 1 96 ? 5.07 16.172 14.609 1 93.75 96 PHE A N 1
ATOM 742 C CA . PHE A 1 96 ? 4.641 14.797 14.867 1 93.75 96 PHE A CA 1
ATOM 743 C C . PHE A 1 96 ? 5.02 13.883 13.711 1 93.75 96 PHE A C 1
ATOM 745 O O . PHE A 1 96 ? 5.555 12.789 13.922 1 93.75 96 PHE A O 1
ATOM 752 N N . LEU A 1 97 ? 4.75 14.344 12.531 1 96.06 97 LEU A N 1
ATOM 753 C CA . LEU A 1 97 ? 5.09 13.531 11.367 1 96.06 97 LEU A CA 1
ATOM 754 C C . LEU A 1 97 ? 6.598 13.344 11.258 1 96.06 97 LEU A C 1
ATOM 756 O O . LEU A 1 97 ? 7.07 12.258 10.914 1 96.06 97 LEU A O 1
ATOM 760 N N . ALA A 1 98 ? 7.363 14.406 11.539 1 95.81 98 ALA A N 1
ATOM 761 C CA . ALA A 1 98 ? 8.82 14.289 11.547 1 95.81 98 ALA A CA 1
ATOM 762 C C . ALA A 1 98 ? 9.281 13.219 12.531 1 95.81 98 ALA A C 1
ATOM 764 O O . ALA A 1 98 ? 10.125 12.383 12.195 1 95.81 98 ALA A O 1
ATOM 765 N N . GLY A 1 99 ? 8.719 13.266 13.734 1 95 99 GLY A N 1
ATOM 766 C CA . GLY A 1 99 ? 9.047 12.25 14.727 1 95 99 GLY A CA 1
ATOM 767 C C . GLY A 1 99 ? 8.719 10.844 14.273 1 95 99 GLY A C 1
ATOM 768 O O . GLY A 1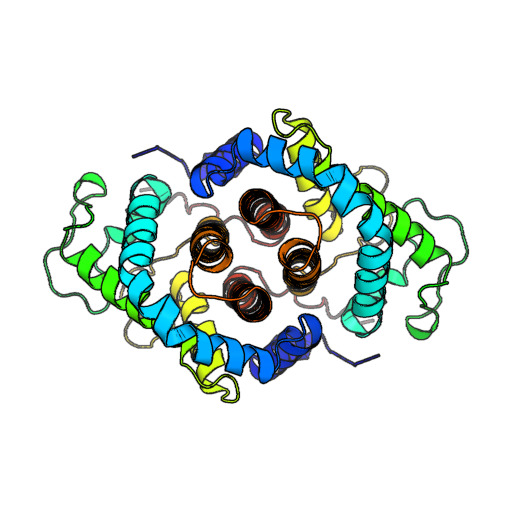 99 ? 9.492 9.914 14.5 1 95 99 GLY A O 1
ATOM 769 N N . TYR A 1 100 ? 7.605 10.719 13.648 1 96.56 100 TYR A N 1
ATOM 770 C CA . TYR A 1 100 ? 7.18 9.438 13.109 1 96.56 100 TYR A CA 1
ATOM 771 C C . TYR A 1 100 ? 8.172 8.93 12.062 1 96.56 100 TYR A C 1
ATOM 773 O O . TYR A 1 100 ? 8.562 7.758 12.094 1 96.56 100 TYR A O 1
ATOM 781 N N . LEU A 1 101 ? 8.609 9.781 11.125 1 95.69 101 LEU A N 1
ATOM 782 C CA . LEU A 1 101 ? 9.531 9.398 10.062 1 95.69 101 LEU A CA 1
ATOM 783 C C . LEU A 1 101 ? 10.891 9.008 10.641 1 95.69 101 LEU A C 1
ATOM 785 O O . LEU A 1 101 ? 11.5 8.023 10.203 1 95.69 101 LEU A O 1
ATOM 789 N N . VAL A 1 102 ? 11.32 9.688 11.602 1 94.25 102 VAL A N 1
ATOM 790 C CA . VAL A 1 102 ? 12.57 9.359 12.273 1 94.25 102 VAL A CA 1
ATOM 791 C C . VAL A 1 102 ? 12.445 8.008 12.977 1 94.25 102 VAL A C 1
ATOM 793 O O . VAL A 1 102 ? 13.344 7.168 12.883 1 94.25 102 VAL A O 1
ATOM 796 N N . LYS A 1 103 ? 11.352 7.793 13.617 1 95.44 103 LYS A N 1
ATOM 797 C CA . LYS A 1 103 ? 11.125 6.527 14.312 1 95.44 103 LYS A CA 1
ATOM 798 C C . LYS A 1 103 ? 11.18 5.352 13.336 1 95.44 103 LYS A C 1
ATOM 800 O O . LYS A 1 103 ? 11.742 4.301 13.664 1 95.44 103 LYS A O 1
ATOM 805 N N . LEU A 1 104 ? 10.688 5.52 12.172 1 95.62 104 LEU A N 1
ATOM 806 C CA . LEU A 1 104 ? 10.641 4.434 11.195 1 95.62 104 LEU A CA 1
ATOM 807 C C . LEU A 1 104 ? 12.047 3.941 10.867 1 95.62 104 LEU A C 1
ATOM 809 O O . LEU A 1 104 ? 12.242 2.764 10.555 1 95.62 104 LEU A O 1
ATOM 813 N N . VAL A 1 105 ? 13.047 4.805 10.984 1 94.56 105 VAL A N 1
ATOM 814 C CA . VAL A 1 105 ? 14.375 4.387 10.562 1 94.56 105 VAL A CA 1
ATOM 815 C C . VAL A 1 105 ? 15.258 4.172 11.789 1 94.56 105 VAL A C 1
ATOM 817 O O . VAL A 1 105 ? 16.438 3.85 11.664 1 94.56 105 VAL A O 1
ATOM 820 N N . THR A 1 106 ? 14.656 4.344 13.039 1 95.88 106 THR A N 1
ATOM 821 C CA . THR A 1 106 ? 15.523 4.23 14.203 1 95.88 106 THR A CA 1
ATOM 822 C C . THR A 1 106 ? 14.953 3.23 15.203 1 95.88 106 THR A C 1
ATOM 824 O O . THR A 1 106 ? 15.672 2.764 16.094 1 95.88 106 THR A O 1
ATOM 827 N N . MET A 1 107 ? 13.703 2.914 15.133 1 97.06 107 MET A N 1
ATOM 828 C CA . MET A 1 107 ? 13.086 2.117 16.188 1 97.06 107 MET A CA 1
ATOM 829 C C . MET A 1 107 ? 13.57 0.671 16.125 1 97.06 107 MET A C 1
ATOM 831 O O . MET A 1 107 ? 14.07 0.222 15.094 1 97.06 107 MET A O 1
ATOM 835 N N . ASP A 1 108 ? 13.453 0.012 17.312 1 98.38 108 ASP A N 1
ATOM 836 C CA . ASP A 1 108 ? 13.844 -1.388 17.453 1 98.38 108 ASP A CA 1
ATOM 837 C C . ASP A 1 108 ? 12.711 -2.318 17.031 1 98.38 108 ASP A C 1
ATOM 839 O O . ASP A 1 108 ? 11.852 -2.662 17.844 1 98.38 108 ASP A O 1
ATOM 843 N N . TYR A 1 109 ? 12.812 -2.906 15.836 1 98.38 109 TYR A N 1
ATOM 844 C CA . TYR A 1 109 ? 11.727 -3.682 15.242 1 98.38 109 TYR A CA 1
ATOM 845 C C . TYR A 1 109 ? 11.648 -5.07 15.867 1 98.38 109 TYR A C 1
ATOM 847 O O . TYR A 1 109 ? 10.742 -5.848 15.555 1 98.38 109 TYR A O 1
ATOM 855 N N . SER A 1 110 ? 12.594 -5.398 16.719 1 98.06 110 SER A N 1
ATOM 856 C CA . SER A 1 110 ? 12.484 -6.652 17.469 1 98.06 110 SER A CA 1
ATOM 857 C C . SER A 1 110 ? 11.523 -6.512 18.641 1 98.06 110 SER A C 1
ATOM 859 O O . SER A 1 110 ? 11.102 -7.512 19.234 1 98.06 110 SER A O 1
ATOM 861 N N . LYS A 1 111 ? 11.18 -5.305 18.969 1 98.31 111 LYS A N 1
ATOM 862 C CA . LYS A 1 111 ? 10.32 -5.043 20.125 1 98.31 111 LYS A CA 1
ATOM 863 C C . LYS A 1 111 ? 8.859 -4.93 19.688 1 98.31 111 LYS A C 1
ATOM 865 O O . LYS A 1 111 ? 8.539 -4.238 18.719 1 98.31 111 LYS A O 1
ATOM 870 N N . GLN A 1 112 ? 8.016 -5.496 20.5 1 97.69 112 GLN A N 1
ATOM 871 C CA . GLN A 1 112 ? 6.582 -5.445 20.234 1 97.69 112 GLN A CA 1
ATOM 872 C C . GLN A 1 112 ? 6.055 -4.016 20.328 1 97.69 112 GLN A C 1
ATOM 874 O O . GLN A 1 112 ? 5.137 -3.637 19.609 1 97.69 112 GLN A O 1
ATOM 879 N N . SER A 1 113 ? 6.641 -3.242 21.141 1 98.12 113 SER A N 1
ATOM 880 C CA . SER A 1 113 ? 6.195 -1.87 21.375 1 98.12 113 SER A CA 1
ATOM 881 C C . SER A 1 113 ? 6.293 -1.036 20.094 1 98.12 113 SER A C 1
ATOM 883 O O . SER A 1 113 ? 5.496 -0.118 19.891 1 98.12 113 SER A O 1
ATOM 885 N N . SER A 1 114 ? 7.289 -1.348 19.234 1 98.5 114 SER A N 1
ATOM 886 C CA . SER A 1 114 ? 7.41 -0.643 17.953 1 98.5 114 SER A CA 1
ATOM 887 C C . SER A 1 114 ? 6.191 -0.888 17.062 1 98.5 114 SER A C 1
ATOM 889 O O . SER A 1 114 ? 5.637 0.051 16.5 1 98.5 114 SER A O 1
ATOM 891 N N . TRP A 1 115 ? 5.766 -2.074 17.078 1 98.75 115 TRP A N 1
ATOM 892 C CA . TRP A 1 115 ? 4.617 -2.434 16.25 1 98.75 115 TRP A CA 1
ATOM 893 C C . TRP A 1 115 ? 3.318 -1.94 16.875 1 98.75 115 TRP A C 1
ATOM 895 O O . TRP A 1 115 ? 2.375 -1.581 16.172 1 98.75 115 TRP A O 1
ATOM 905 N N . GLU A 1 116 ? 3.238 -1.928 18.188 1 98.62 116 GLU A N 1
ATOM 906 C CA . GLU A 1 116 ? 2.109 -1.305 18.875 1 98.62 116 GLU A CA 1
ATOM 907 C C . GLU A 1 116 ? 2.006 0.178 18.531 1 98.62 116 GLU A C 1
ATOM 909 O O . GLU A 1 116 ? 0.905 0.698 18.328 1 98.62 116 GLU A O 1
ATOM 914 N N . TYR A 1 117 ? 3.129 0.842 18.516 1 98.19 117 TYR A N 1
ATOM 915 C CA . TYR A 1 117 ? 3.166 2.246 18.125 1 98.19 117 TYR A CA 1
ATOM 916 C C . TYR A 1 117 ? 2.594 2.432 16.719 1 98.19 117 TYR A C 1
ATOM 918 O O . TYR A 1 117 ? 1.72 3.275 16.516 1 98.19 117 TYR A O 1
ATOM 926 N N . LEU A 1 118 ? 3.045 1.615 15.773 1 98.56 118 LEU A N 1
ATOM 927 C CA . LEU A 1 118 ? 2.566 1.719 14.398 1 98.56 118 LEU A CA 1
ATOM 928 C C . LEU A 1 118 ? 1.079 1.395 14.312 1 98.56 118 LEU A C 1
ATOM 930 O O . LEU A 1 118 ? 0.346 2.018 13.547 1 98.56 118 LEU A O 1
ATOM 934 N N . ASN A 1 119 ? 0.678 0.426 15.109 1 98.31 119 ASN A N 1
ATOM 935 C CA . ASN A 1 119 ? -0.743 0.098 15.172 1 98.31 119 ASN A CA 1
ATOM 936 C C . ASN A 1 119 ? -1.566 1.273 15.688 1 98.31 119 ASN A C 1
ATOM 938 O O . ASN A 1 119 ? -2.656 1.545 15.18 1 98.31 119 ASN A O 1
ATOM 942 N N . LYS A 1 120 ? -1.104 1.971 16.672 1 96.31 120 LYS A N 1
ATOM 943 C CA . LYS A 1 120 ? -1.797 3.121 17.234 1 96.31 120 LYS A CA 1
ATOM 944 C C . LYS A 1 120 ? -1.886 4.266 16.234 1 96.31 120 LYS A C 1
ATOM 946 O O . LYS A 1 120 ? -2.881 4.996 16.203 1 96.31 120 LYS A O 1
ATOM 951 N N . VAL A 1 121 ? -0.818 4.41 15.461 1 96.38 121 VAL A N 1
ATOM 952 C CA . VAL A 1 121 ? -0.85 5.414 14.398 1 96.38 121 VAL A CA 1
ATOM 953 C C . VAL A 1 121 ? -2.033 5.152 13.477 1 96.38 121 VAL A C 1
ATOM 955 O O . VAL A 1 121 ? -2.766 6.074 13.109 1 96.38 121 VAL A O 1
ATOM 958 N N . GLY A 1 122 ? -2.25 3.871 13.109 1 96.44 122 GLY A N 1
ATOM 959 C CA . GLY A 1 122 ? -3.404 3.518 12.297 1 96.44 122 GLY A CA 1
ATOM 960 C C . GLY A 1 122 ? -4.727 3.777 13 1 96.44 122 GLY A C 1
ATOM 961 O O . GLY A 1 122 ? -5.629 4.387 12.422 1 96.44 122 GLY A O 1
ATOM 962 N N . LEU A 1 123 ? -4.785 3.369 14.203 1 94.5 123 LEU A N 1
ATOM 963 C CA . LEU A 1 123 ? -6.012 3.445 14.992 1 94.5 123 LEU A CA 1
ATOM 964 C C . LEU A 1 123 ? -6.445 4.895 15.18 1 94.5 123 LEU A C 1
ATOM 966 O O . LEU A 1 123 ? -7.629 5.215 15.055 1 94.5 123 LEU A O 1
ATOM 970 N N . MET A 1 124 ? -5.543 5.801 15.383 1 91.44 124 MET A N 1
ATOM 971 C CA . MET A 1 124 ? -5.859 7.191 15.703 1 91.44 124 MET A CA 1
ATOM 972 C C . MET A 1 124 ? -6.5 7.891 14.516 1 91.44 124 MET A C 1
ATOM 974 O O . MET A 1 124 ? -7.191 8.898 14.68 1 91.44 124 MET A O 1
ATOM 978 N N . HIS A 1 125 ? -6.348 7.383 13.367 1 92.88 125 HIS A N 1
ATOM 979 C CA . HIS A 1 125 ? -6.875 8.031 12.172 1 92.88 125 HIS A CA 1
ATOM 980 C C . HIS A 1 125 ? -8.336 7.656 11.938 1 92.88 125 HIS A C 1
ATOM 982 O O . HIS A 1 125 ? -8.992 8.219 11.055 1 92.88 125 HIS A O 1
ATOM 988 N N . THR A 1 126 ? -8.844 6.762 12.734 1 89.5 126 THR A N 1
ATOM 989 C CA . THR A 1 126 ? -10.25 6.391 12.641 1 89.5 126 THR A CA 1
ATOM 990 C C . THR A 1 126 ? -11.094 7.223 13.602 1 89.5 126 THR A C 1
ATOM 992 O O . THR A 1 126 ? -12.32 7.09 13.625 1 89.5 126 THR A O 1
ATOM 995 N N . GLY A 1 127 ? -10.602 8.102 14.273 1 79.19 127 GLY A N 1
ATOM 996 C CA . GLY A 1 127 ? -11.32 8.883 15.266 1 79.19 127 GLY A CA 1
ATOM 997 C C . GLY A 1 127 ? -11.469 8.172 16.594 1 79.19 127 GLY A C 1
ATOM 998 O O . GLY A 1 127 ? -11.938 8.758 17.578 1 79.19 127 GLY A O 1
ATOM 999 N N . GLN A 1 128 ? -11.461 6.871 16.547 1 68 128 GLN A N 1
ATOM 1000 C CA . GLN A 1 128 ? -11.516 6.148 17.812 1 68 128 GLN A CA 1
ATOM 1001 C C . GLN A 1 128 ? -10.398 6.594 18.75 1 68 128 GLN A C 1
ATOM 1003 O O . GLN A 1 128 ? -9.273 6.848 18.297 1 68 128 GLN A O 1
ATOM 1008 N N . ALA A 1 129 ? -10.953 7.301 19.812 1 55.84 129 ALA A N 1
ATOM 1009 C CA . ALA A 1 129 ? -9.969 7.781 20.781 1 55.84 129 ALA A CA 1
ATOM 1010 C C . ALA A 1 129 ? -8.984 6.676 21.156 1 55.84 129 ALA A C 1
ATOM 1012 O O . ALA A 1 129 ? -9.398 5.582 21.562 1 55.84 129 ALA A O 1
ATOM 1013 N N . GLY A 1 130 ? -8.07 6.332 20.453 1 44.38 130 GLY A N 1
ATOM 1014 C CA . GLY A 1 130 ? -7.078 5.367 20.922 1 44.38 130 GLY A CA 1
ATOM 1015 C C . GLY A 1 130 ? -6.582 5.648 22.328 1 44.38 130 GLY A C 1
ATOM 1016 O O . GLY A 1 130 ? -5.93 4.801 22.938 1 44.38 130 GLY A O 1
ATOM 1017 N N . PHE A 1 131 ? -6.727 6.934 22.688 1 45.31 131 PHE A N 1
ATOM 1018 C CA . PHE A 1 131 ? -6.223 7.324 24 1 45.31 131 PHE A CA 1
ATOM 1019 C C . PHE A 1 131 ? -7.359 7.809 24.891 1 45.31 131 PHE A C 1
ATOM 1021 O O . PHE A 1 131 ? -8.297 8.461 24.422 1 45.31 131 PHE A O 1
ATOM 1028 N N . ALA A 1 132 ? -7.559 7.301 26.031 1 48.12 132 ALA A N 1
ATOM 1029 C CA . ALA A 1 132 ? -8.555 7.574 27.062 1 48.12 132 ALA A CA 1
ATOM 1030 C C . ALA A 1 132 ? -8.891 9.062 27.125 1 48.12 132 ALA A C 1
ATOM 1032 O O . ALA A 1 132 ? -10.055 9.438 27.312 1 48.12 132 ALA A O 1
ATOM 1033 N N . HIS A 1 133 ? -8.094 9.898 27.016 1 45.47 133 HIS A N 1
ATOM 1034 C CA . HIS A 1 133 ? -8.297 11.32 27.281 1 45.47 133 HIS A CA 1
ATOM 1035 C C . HIS A 1 133 ? -9.008 12.008 26.125 1 45.47 133 HIS A C 1
ATOM 1037 O O . HIS A 1 133 ? -9.328 13.195 26.203 1 45.47 133 HIS A O 1
ATOM 1043 N N . ARG A 1 134 ? -9.328 11.391 24.953 1 49.09 134 ARG A N 1
ATOM 1044 C CA . ARG A 1 134 ? -9.953 12.016 23.797 1 49.09 134 ARG A CA 1
ATOM 1045 C C . ARG A 1 134 ? -11.43 11.664 23.703 1 49.09 134 ARG A C 1
ATOM 1047 O O . ARG A 1 134 ? -12.086 11.953 22.703 1 49.09 134 ARG A O 1
ATOM 1054 N N . LYS A 1 135 ? -12.031 11.102 24.672 1 50.72 135 LYS A N 1
ATOM 1055 C CA . LYS A 1 135 ? -13.438 10.695 24.703 1 50.72 135 LYS A CA 1
ATOM 1056 C C . LYS A 1 135 ? -14.359 11.867 24.391 1 50.72 135 LYS A C 1
ATOM 1058 O O . LYS A 1 135 ? -15.43 11.695 23.812 1 50.72 135 LYS A O 1
ATOM 1063 N N . SER A 1 136 ? -13.945 13.023 24.719 1 49.56 136 SER A N 1
ATOM 1064 C CA . SER A 1 136 ? -14.883 14.141 24.578 1 49.56 136 SER A CA 1
ATOM 1065 C C . SER A 1 136 ? -14.648 14.906 23.281 1 49.56 136 SER A C 1
ATOM 1067 O O . SER A 1 136 ? -15.344 15.883 23 1 49.56 136 SER A O 1
ATOM 1069 N N . LYS A 1 137 ? -13.594 14.672 22.547 1 53.12 137 LYS A N 1
ATOM 1070 C CA . LYS A 1 137 ? -13.289 15.484 21.375 1 53.12 137 LYS A CA 1
ATOM 1071 C C . LYS A 1 137 ? -13.891 14.867 20.109 1 53.12 137 LYS A C 1
ATOM 1073 O O . LYS A 1 137 ? -14.031 13.648 20.016 1 53.12 137 LYS A O 1
ATOM 1078 N N . PRO A 1 138 ? -14.547 15.688 19.297 1 55.78 138 PRO A N 1
ATOM 1079 C CA . PRO A 1 138 ? -15.078 15.117 18.047 1 55.78 138 PRO A CA 1
ATOM 1080 C C . PRO A 1 138 ? -14.039 14.289 17.297 1 55.78 138 PRO A C 1
ATOM 1082 O O . PRO A 1 138 ? -12.898 14.727 17.109 1 55.78 138 PRO A O 1
ATOM 1085 N N . PRO A 1 139 ? -14.258 13.039 17.234 1 60.53 139 PRO A N 1
ATOM 1086 C CA . PRO A 1 139 ? -13.281 12.109 16.656 1 60.53 139 PRO A CA 1
ATOM 1087 C C . PRO A 1 139 ? -12.891 12.477 15.227 1 60.53 139 PRO A C 1
ATOM 1089 O O . PRO A 1 139 ? -13.75 12.875 14.43 1 60.53 139 PRO A O 1
ATOM 1092 N N . LEU A 1 140 ? -11.586 13.008 15.016 1 74.06 140 LEU A N 1
ATOM 1093 C CA . LEU A 1 140 ? -11.094 13.242 13.664 1 74.06 140 LEU A CA 1
ATOM 1094 C C . LEU A 1 140 ? -10.883 11.93 12.922 1 74.06 140 LEU A C 1
ATOM 1096 O O . LEU A 1 140 ? -10.078 11.094 13.352 1 74.06 140 LEU A O 1
ATOM 1100 N N . ARG A 1 141 ? -11.703 11.664 11.992 1 85.81 141 ARG A N 1
ATOM 1101 C CA . ARG A 1 141 ? -11.555 10.492 11.141 1 85.81 141 ARG A CA 1
ATOM 1102 C C . ARG A 1 141 ? -10.961 10.867 9.781 1 85.81 141 ARG A C 1
ATOM 1104 O O . ARG A 1 141 ? -11.391 11.844 9.164 1 85.81 141 ARG A O 1
ATOM 1111 N N . VAL A 1 142 ? -9.859 10.336 9.422 1 93.5 142 VAL A N 1
ATOM 1112 C CA . VAL A 1 142 ? -9.281 10.406 8.086 1 93.5 142 VAL A CA 1
ATOM 1113 C C . VAL A 1 142 ? -9.617 9.125 7.316 1 93.5 142 VAL A C 1
ATOM 1115 O O . VAL A 1 142 ? -9.328 8.023 7.785 1 93.5 142 VAL A O 1
ATOM 1118 N N . GLU A 1 143 ? -10.227 9.258 6.152 1 95.31 143 GLU A N 1
ATOM 1119 C CA . GLU A 1 143 ? -10.625 8.07 5.398 1 95.31 143 GLU A CA 1
ATOM 1120 C C . GLU A 1 143 ? -9.406 7.316 4.875 1 95.31 143 GLU A C 1
ATOM 1122 O O . GLU A 1 143 ? -8.383 7.926 4.539 1 95.31 143 GLU A O 1
ATOM 1127 N N . TYR A 1 144 ? -9.539 6.035 4.762 1 97 144 TYR A N 1
ATOM 1128 C CA . TYR A 1 144 ? -8.422 5.156 4.414 1 97 144 TYR A CA 1
ATOM 1129 C C . TYR A 1 144 ? -7.824 5.539 3.07 1 97 144 TYR A C 1
ATOM 1131 O O . TYR A 1 144 ? -6.609 5.441 2.877 1 97 144 TYR A O 1
ATOM 1139 N N . ILE A 1 145 ? -8.641 5.953 2.076 1 98.19 145 ILE A N 1
ATOM 1140 C CA . ILE A 1 145 ? -8.156 6.301 0.745 1 98.19 145 ILE A CA 1
ATOM 1141 C C . ILE A 1 145 ? -7.043 7.344 0.857 1 98.19 145 ILE A C 1
ATOM 1143 O O . ILE A 1 145 ? -6.039 7.266 0.146 1 98.19 145 ILE A O 1
ATOM 1147 N N . HIS A 1 146 ? -7.148 8.305 1.807 1 98.31 146 HIS A N 1
ATOM 1148 C CA . HIS A 1 146 ? -6.16 9.367 1.953 1 98.31 146 HIS A CA 1
ATOM 1149 C C . HIS A 1 146 ? -4.91 8.867 2.662 1 98.31 146 HIS A C 1
ATOM 1151 O O . HIS A 1 146 ? -3.791 9.25 2.311 1 98.31 146 HIS A O 1
ATOM 1157 N N . CYS A 1 147 ? -5.129 7.965 3.643 1 97.88 147 CYS A N 1
ATOM 1158 C CA . CYS A 1 147 ? -4.004 7.395 4.379 1 97.88 147 CYS A CA 1
ATOM 1159 C C . CYS A 1 147 ? -3.129 6.547 3.465 1 97.88 147 CYS A C 1
ATOM 1161 O O . CYS A 1 147 ? -1.91 6.723 3.426 1 97.88 147 CYS A O 1
ATOM 1163 N N . SER A 1 148 ? -3.781 5.688 2.719 1 98.56 148 SER A N 1
ATOM 1164 C CA . SER A 1 148 ? -3.027 4.742 1.902 1 98.56 148 SER A CA 1
ATOM 1165 C C . SER A 1 148 ? -2.322 5.445 0.748 1 98.56 148 SER A C 1
ATOM 1167 O O . SER A 1 148 ? -1.154 5.168 0.466 1 98.56 148 SER A O 1
ATOM 1169 N N . ILE A 1 149 ? -3.008 6.387 0.068 1 98.81 149 ILE A N 1
ATOM 1170 C CA . ILE A 1 149 ? -2.375 7.023 -1.082 1 98.81 149 ILE A CA 1
ATOM 1171 C C . ILE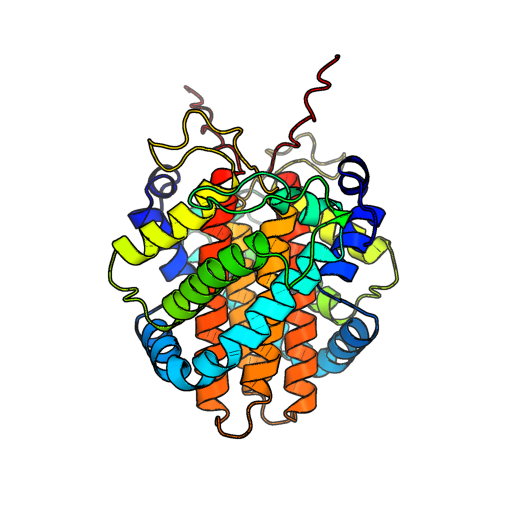 A 1 149 ? -1.24 7.93 -0.61 1 98.81 149 ILE A C 1
ATOM 1173 O O . ILE A 1 149 ? -0.248 8.117 -1.318 1 98.81 149 ILE A O 1
ATOM 1177 N N . LEU A 1 150 ? -1.337 8.508 0.603 1 98.81 150 LEU A N 1
ATOM 1178 C CA . LEU A 1 150 ? -0.24 9.273 1.182 1 98.81 150 LEU A CA 1
ATOM 1179 C C . LEU A 1 150 ? 0.974 8.391 1.431 1 98.81 150 LEU A C 1
ATOM 1181 O O . LEU A 1 150 ? 2.113 8.812 1.216 1 98.81 150 LEU A O 1
ATOM 1185 N N . LEU A 1 151 ? 0.753 7.156 1.917 1 98.62 151 LEU A N 1
ATOM 1186 C CA . LEU A 1 151 ? 1.869 6.227 2.066 1 98.62 151 LEU A CA 1
ATOM 1187 C C . LEU A 1 151 ? 2.607 6.047 0.745 1 98.62 151 LEU A C 1
ATOM 1189 O O . LEU A 1 151 ? 3.838 6.094 0.705 1 98.62 151 LEU A O 1
ATOM 1193 N N . GLY A 1 152 ? 1.813 5.859 -0.343 1 98.81 152 GLY A N 1
ATOM 1194 C CA . GLY A 1 152 ? 2.422 5.742 -1.659 1 98.81 152 GLY A CA 1
ATOM 1195 C C . GLY A 1 152 ? 3.178 6.988 -2.08 1 98.81 152 GLY A C 1
ATOM 1196 O O . GLY A 1 152 ? 4.25 6.898 -2.682 1 98.81 152 GLY A O 1
ATOM 1197 N N . TYR A 1 153 ? 2.631 8.141 -1.757 1 98.81 153 TYR A N 1
ATOM 1198 C CA . TYR A 1 153 ? 3.252 9.422 -2.086 1 98.81 153 TYR A CA 1
ATOM 1199 C C . TYR A 1 153 ? 4.582 9.586 -1.356 1 98.81 153 TYR A C 1
ATOM 1201 O O . TYR A 1 153 ? 5.582 9.969 -1.962 1 98.81 153 TYR A O 1
ATOM 1209 N N . VAL A 1 154 ? 4.586 9.297 -0.099 1 97.5 154 VAL A N 1
ATOM 1210 C CA . VAL A 1 154 ? 5.805 9.398 0.697 1 97.5 154 VAL A CA 1
ATOM 1211 C C . VAL A 1 154 ? 6.844 8.398 0.188 1 97.5 154 VAL A C 1
ATOM 1213 O O . VAL A 1 154 ? 8.023 8.734 0.055 1 97.5 154 VAL A O 1
ATOM 1216 N N . GLN A 1 155 ? 6.387 7.211 -0.095 1 97.19 155 GLN A N 1
ATOM 1217 C CA . GLN A 1 155 ? 7.309 6.219 -0.637 1 97.19 155 GLN A CA 1
ATOM 1218 C C . GLN A 1 155 ? 7.914 6.691 -1.956 1 97.19 155 GLN A C 1
ATOM 1220 O O . GLN A 1 155 ? 9.086 6.422 -2.242 1 97.19 155 GLN A O 1
ATOM 1225 N N . ASP A 1 156 ? 7.145 7.355 -2.74 1 97.94 156 ASP A N 1
ATOM 1226 C CA . ASP A 1 156 ? 7.648 7.902 -3.994 1 97.94 156 ASP A CA 1
ATOM 1227 C C . ASP A 1 156 ? 8.789 8.891 -3.746 1 97.94 156 ASP A C 1
ATOM 1229 O O . ASP A 1 156 ? 9.805 8.859 -4.445 1 97.94 156 ASP A O 1
ATOM 1233 N N . ILE A 1 157 ? 8.617 9.734 -2.771 1 96.69 157 ILE A N 1
ATOM 1234 C CA . ILE A 1 157 ? 9.648 10.703 -2.412 1 96.69 157 ILE A CA 1
ATOM 1235 C C . ILE A 1 157 ? 10.914 9.969 -1.972 1 96.69 157 ILE A C 1
ATOM 1237 O O . ILE A 1 157 ? 12.016 10.328 -2.385 1 96.69 157 ILE A O 1
ATOM 1241 N N . VAL A 1 158 ? 10.727 8.938 -1.212 1 94.31 158 VAL A N 1
ATOM 1242 C CA . VAL A 1 158 ? 11.859 8.188 -0.678 1 94.31 158 VAL A CA 1
ATOM 1243 C C . VAL A 1 158 ? 12.562 7.434 -1.808 1 94.31 158 VAL A C 1
ATOM 1245 O O . VAL A 1 158 ? 13.789 7.379 -1.854 1 94.31 158 VAL A O 1
ATOM 1248 N N . ILE A 1 159 ? 11.797 6.844 -2.719 1 96.12 159 ILE A N 1
ATOM 1249 C CA . ILE A 1 159 ? 12.367 6.172 -3.881 1 96.12 159 ILE A CA 1
ATOM 1250 C C . ILE A 1 159 ? 13.281 7.133 -4.637 1 96.12 159 ILE A C 1
ATOM 1252 O O . ILE A 1 159 ? 14.445 6.82 -4.895 1 96.12 159 ILE A O 1
ATOM 1256 N N . ASN A 1 160 ? 12.789 8.266 -4.906 1 96.06 160 ASN A N 1
ATOM 1257 C CA . ASN A 1 160 ? 13.578 9.25 -5.633 1 96.06 160 ASN A CA 1
ATOM 1258 C C . ASN A 1 160 ? 14.852 9.617 -4.875 1 96.06 160 ASN A C 1
ATOM 1260 O O . ASN A 1 160 ? 15.938 9.648 -5.457 1 96.06 160 ASN A O 1
ATOM 1264 N N . ALA A 1 161 ? 14.727 9.867 -3.604 1 93.44 161 ALA A N 1
ATOM 1265 C CA . ALA A 1 161 ? 15.852 10.32 -2.783 1 93.44 161 ALA A CA 1
ATOM 1266 C C . ALA A 1 161 ? 16.922 9.234 -2.674 1 93.44 161 ALA A C 1
ATOM 1268 O O . ALA A 1 161 ? 18.109 9.523 -2.729 1 93.44 161 ALA A O 1
ATOM 1269 N N . VAL A 1 162 ? 16.516 7.961 -2.541 1 93.44 162 VAL A N 1
ATOM 1270 C CA . VAL A 1 162 ? 17.438 6.859 -2.289 1 93.44 162 VAL A CA 1
ATOM 1271 C C . VAL A 1 162 ? 18.109 6.445 -3.594 1 93.44 162 VAL A C 1
ATOM 1273 O O . VAL A 1 162 ? 19.344 6.332 -3.652 1 93.44 162 VAL A O 1
ATOM 1276 N N . ILE A 1 163 ? 17.375 6.293 -4.633 1 95.38 163 ILE A N 1
ATOM 1277 C CA . ILE A 1 163 ? 17.906 5.781 -5.887 1 95.38 163 ILE A CA 1
ATOM 1278 C C . ILE A 1 163 ? 18.875 6.805 -6.488 1 95.38 163 ILE A C 1
ATOM 1280 O O . ILE A 1 163 ? 19.922 6.445 -7.016 1 95.38 163 ILE A O 1
ATOM 1284 N N . THR A 1 164 ? 18.578 8.047 -6.309 1 95.19 164 THR A N 1
ATOM 1285 C CA . THR A 1 164 ? 19.406 9.062 -6.965 1 95.19 164 THR A CA 1
ATOM 1286 C C . THR A 1 164 ? 20.469 9.602 -6.008 1 95.19 164 THR A C 1
ATOM 1288 O O . THR A 1 164 ? 21.234 10.492 -6.371 1 95.19 164 THR A O 1
ATOM 1291 N N . HIS A 1 165 ? 20.5 9.125 -4.809 1 92.06 165 HIS A N 1
ATOM 1292 C CA . HIS A 1 165 ? 21.469 9.641 -3.842 1 92.06 165 HIS A CA 1
ATOM 1293 C C . HIS A 1 165 ? 22.891 9.453 -4.332 1 92.06 165 HIS A C 1
ATOM 1295 O O . HIS A 1 165 ? 23.297 8.336 -4.648 1 92.06 165 HIS A O 1
ATOM 1301 N N . PRO A 1 166 ? 23.703 10.422 -4.336 1 91.75 166 PRO A N 1
ATOM 1302 C CA . PRO A 1 166 ? 25.016 10.352 -4.98 1 91.75 166 PRO A CA 1
ATOM 1303 C C . PRO A 1 166 ? 26.016 9.516 -4.191 1 91.75 166 PRO A C 1
ATOM 1305 O O . PRO A 1 166 ? 26.969 8.969 -4.77 1 91.75 166 PRO A O 1
ATOM 1308 N N . ASP A 1 167 ? 25.828 9.312 -2.912 1 89.94 167 ASP A N 1
ATOM 1309 C CA . ASP A 1 167 ? 26.859 8.711 -2.086 1 89.94 167 ASP A CA 1
ATOM 1310 C C . ASP A 1 167 ? 26.531 7.258 -1.76 1 89.94 167 ASP A C 1
ATOM 1312 O O . ASP A 1 167 ? 27.312 6.57 -1.091 1 89.94 167 ASP A O 1
ATOM 1316 N N . LEU A 1 168 ? 25.359 6.793 -2.148 1 92.44 168 LEU A N 1
ATOM 1317 C CA . LEU A 1 168 ? 25 5.41 -1.865 1 92.44 168 LEU A CA 1
ATOM 1318 C C . LEU A 1 168 ? 25.344 4.504 -3.043 1 92.44 168 LEU A C 1
ATOM 1320 O O . LEU A 1 168 ? 25.109 4.867 -4.199 1 92.44 168 LEU A O 1
ATOM 1324 N N . ASP A 1 169 ? 25.953 3.408 -2.684 1 94.38 169 ASP A N 1
ATOM 1325 C CA . ASP A 1 169 ? 26.172 2.424 -3.738 1 94.38 169 ASP A CA 1
ATOM 1326 C C . ASP A 1 169 ? 24.906 1.615 -4.012 1 94.38 169 ASP A C 1
ATOM 1328 O O . ASP A 1 169 ? 23.938 1.715 -3.27 1 94.38 169 ASP A O 1
ATOM 1332 N N . ILE A 1 170 ? 24.906 0.881 -5.043 1 96.56 170 ILE A N 1
ATOM 1333 C CA . ILE A 1 170 ? 23.734 0.176 -5.535 1 96.56 170 ILE A CA 1
ATOM 1334 C C . ILE A 1 170 ? 23.25 -0.826 -4.488 1 96.56 170 ILE A C 1
ATOM 1336 O O . ILE A 1 170 ? 22.047 -0.988 -4.281 1 96.56 170 ILE A O 1
ATOM 1340 N N . THR A 1 171 ? 24.172 -1.475 -3.809 1 96.75 171 THR A N 1
ATOM 1341 C CA . THR A 1 171 ? 23.828 -2.463 -2.791 1 96.75 171 THR A CA 1
ATOM 1342 C C . THR A 1 171 ? 23.078 -1.808 -1.634 1 96.75 171 THR A C 1
ATOM 1344 O O . THR A 1 171 ? 22.062 -2.328 -1.172 1 96.75 171 THR A O 1
ATOM 1347 N N . THR A 1 172 ? 23.562 -0.69 -1.236 1 95.44 172 THR A N 1
ATOM 1348 C CA . THR A 1 172 ? 22.922 0.037 -0.144 1 95.44 172 THR A CA 1
ATOM 1349 C C . THR A 1 172 ? 21.562 0.588 -0.577 1 95.44 172 THR A C 1
ATOM 1351 O O . THR A 1 172 ? 20.578 0.493 0.164 1 95.44 172 THR A O 1
ATOM 1354 N N . LYS A 1 173 ? 21.531 1.174 -1.812 1 96.06 173 LYS A N 1
ATOM 1355 C CA . LYS A 1 173 ? 20.25 1.641 -2.352 1 96.06 173 LYS A CA 1
ATOM 1356 C C . LYS A 1 173 ? 19.203 0.531 -2.326 1 96.06 173 LYS A C 1
ATOM 1358 O O . LYS A 1 173 ? 18.078 0.745 -1.872 1 96.06 173 LYS A O 1
ATOM 1363 N N . ASN A 1 174 ? 19.609 -0.591 -2.734 1 97.62 174 ASN A N 1
ATOM 1364 C CA . ASN A 1 174 ? 18.703 -1.729 -2.818 1 97.62 174 ASN A CA 1
ATOM 1365 C C . ASN A 1 174 ? 18.234 -2.178 -1.437 1 97.62 174 ASN A C 1
ATOM 1367 O O . ASN A 1 174 ? 17.047 -2.383 -1.218 1 97.62 174 ASN A O 1
ATOM 1371 N N . ALA A 1 175 ? 19.156 -2.287 -0.509 1 97.69 175 ALA A N 1
ATOM 1372 C CA . ALA A 1 175 ? 18.828 -2.736 0.841 1 97.69 175 ALA A CA 1
ATOM 1373 C C . ALA A 1 175 ? 17.875 -1.765 1.525 1 97.69 175 ALA A C 1
ATOM 1375 O O . ALA A 1 175 ? 16.891 -2.182 2.141 1 97.69 175 ALA A O 1
ATOM 1376 N N . VAL A 1 176 ? 18.141 -0.5 1.379 1 95.75 176 VAL A N 1
ATOM 1377 C CA . VAL A 1 176 ? 17.328 0.529 2.025 1 95.75 176 VAL A CA 1
ATOM 1378 C C . VAL A 1 176 ? 15.93 0.557 1.403 1 95.75 176 VAL A C 1
ATOM 1380 O O . VAL A 1 176 ? 14.93 0.562 2.117 1 95.75 176 VAL A O 1
ATOM 1383 N N . MET A 1 177 ? 15.859 0.511 0.088 1 96.81 177 MET A N 1
ATOM 1384 C CA . MET A 1 177 ? 14.57 0.62 -0.582 1 96.81 177 MET A CA 1
ATOM 1385 C C . MET A 1 177 ? 13.695 -0.592 -0.279 1 96.81 177 MET A C 1
ATOM 1387 O O . MET A 1 177 ? 12.484 -0.457 -0.077 1 96.81 177 MET A O 1
ATOM 1391 N N . ARG A 1 178 ? 14.32 -1.743 -0.233 1 98.44 178 ARG A N 1
ATOM 1392 C CA . ARG A 1 178 ? 13.555 -2.943 0.083 1 98.44 178 ARG A CA 1
ATOM 1393 C C . ARG A 1 178 ? 13.055 -2.908 1.522 1 98.44 178 ARG A C 1
ATOM 1395 O O . ARG A 1 178 ? 11.906 -3.27 1.794 1 98.44 178 ARG A O 1
ATOM 1402 N N . ALA A 1 179 ? 13.859 -2.441 2.432 1 98.31 179 ALA A N 1
ATOM 1403 C CA . ALA A 1 179 ? 13.461 -2.332 3.832 1 98.31 179 ALA A CA 1
ATOM 1404 C C . ALA A 1 179 ? 12.328 -1.32 4.004 1 98.31 179 ALA A C 1
ATOM 1406 O O . ALA A 1 179 ? 11.344 -1.589 4.695 1 98.31 179 ALA A O 1
ATOM 1407 N N . VAL A 1 180 ? 12.43 -0.182 3.326 1 96.88 180 VAL A N 1
ATOM 1408 C CA . VAL A 1 180 ? 11.414 0.861 3.383 1 96.88 180 VAL A CA 1
ATOM 1409 C C . VAL A 1 180 ? 10.094 0.331 2.816 1 96.88 180 VAL A C 1
ATOM 1411 O O . VAL A 1 180 ? 9.031 0.515 3.416 1 96.88 180 VAL A O 1
ATOM 1414 N N . ASN A 1 181 ? 10.203 -0.354 1.712 1 98.31 181 ASN A N 1
ATOM 1415 C CA . ASN A 1 181 ? 9.023 -0.94 1.088 1 98.31 181 ASN A CA 1
ATOM 1416 C C . ASN A 1 181 ? 8.289 -1.879 2.043 1 98.31 181 ASN A C 1
ATOM 1418 O O . ASN A 1 181 ? 7.074 -1.766 2.225 1 98.31 181 ASN A O 1
ATOM 1422 N N . LYS A 1 182 ? 9.023 -2.715 2.668 1 98.88 182 LYS A N 1
ATOM 1423 C CA . LYS A 1 182 ? 8.43 -3.729 3.535 1 98.88 182 LYS A CA 1
ATOM 1424 C C . LYS A 1 182 ? 7.746 -3.088 4.742 1 98.88 182 LYS A C 1
ATOM 1426 O O . LYS A 1 182 ? 6.609 -3.438 5.078 1 98.88 182 LYS A O 1
ATOM 1431 N N . VAL A 1 183 ? 8.359 -2.127 5.367 1 98.5 183 VAL A N 1
ATOM 1432 C CA . VAL A 1 183 ? 7.789 -1.532 6.57 1 98.5 183 VAL A CA 1
ATOM 1433 C C . VAL A 1 183 ? 6.574 -0.685 6.199 1 98.5 183 VAL A C 1
ATOM 1435 O O . VAL A 1 183 ? 5.594 -0.634 6.949 1 98.5 183 VAL A O 1
ATOM 1438 N N . ILE A 1 184 ? 6.57 -0.041 5.062 1 98.56 184 ILE A N 1
ATOM 1439 C CA . ILE A 1 184 ? 5.457 0.801 4.645 1 98.56 184 ILE A CA 1
ATOM 1440 C C . ILE A 1 184 ? 4.23 -0.065 4.363 1 98.56 184 ILE A C 1
ATOM 1442 O O . ILE A 1 184 ? 3.107 0.308 4.707 1 98.56 184 ILE A O 1
ATOM 1446 N N . TRP A 1 185 ? 4.418 -1.228 3.816 1 98.94 185 TRP A N 1
ATOM 1447 C CA . TRP A 1 185 ? 3.283 -2.098 3.525 1 98.94 185 TRP A CA 1
ATOM 1448 C C . TRP A 1 185 ? 2.738 -2.727 4.805 1 98.94 185 TRP A C 1
ATOM 1450 O O . TRP A 1 185 ? 1.532 -2.961 4.922 1 98.94 185 TRP A O 1
ATOM 1460 N N . ILE A 1 186 ? 3.605 -3.01 5.75 1 98.94 186 ILE A N 1
ATOM 1461 C CA . ILE A 1 186 ? 3.111 -3.439 7.055 1 98.94 186 ILE A CA 1
ATOM 1462 C C . ILE A 1 186 ? 2.312 -2.311 7.703 1 98.94 186 ILE A C 1
ATOM 1464 O O . ILE A 1 186 ? 1.235 -2.541 8.258 1 98.94 186 ILE A O 1
ATOM 1468 N N . GLN A 1 187 ? 2.82 -1.072 7.633 1 98.88 187 GLN A N 1
ATOM 1469 C CA . GLN A 1 187 ? 2.082 0.077 8.148 1 98.88 187 GLN A CA 1
ATOM 1470 C C . GLN A 1 187 ? 0.729 0.215 7.453 1 98.88 187 GLN A C 1
ATOM 1472 O O . GLN A 1 187 ? -0.27 0.554 8.094 1 98.88 187 GLN A O 1
ATOM 1477 N N . ASN A 1 188 ? 0.728 -0.005 6.148 1 98.81 188 ASN A N 1
ATOM 1478 C CA . ASN A 1 188 ? -0.531 0.03 5.41 1 98.81 188 ASN A CA 1
ATOM 1479 C C . ASN A 1 188 ? -1.558 -0.928 6.012 1 98.81 188 ASN A C 1
ATOM 1481 O O . ASN A 1 188 ? -2.729 -0.576 6.16 1 98.81 188 ASN A O 1
ATOM 1485 N N . ASP A 1 189 ? -1.13 -2.125 6.297 1 98.75 189 ASP A N 1
ATOM 1486 C CA . ASP A 1 189 ? -2.027 -3.094 6.918 1 98.75 189 ASP A CA 1
ATOM 1487 C C . ASP A 1 189 ? -2.516 -2.598 8.281 1 98.75 189 ASP A C 1
ATOM 1489 O O . ASP A 1 189 ? -3.682 -2.787 8.633 1 98.75 189 ASP A O 1
ATOM 1493 N N . LEU A 1 190 ? -1.665 -1.988 9.016 1 98.62 190 LEU A N 1
ATOM 1494 C CA . LEU A 1 190 ? -1.983 -1.532 10.359 1 98.62 190 LEU A CA 1
ATOM 1495 C C . LEU A 1 190 ? -2.875 -0.296 10.32 1 98.62 190 LEU A C 1
ATOM 1497 O O . LEU A 1 190 ? -3.49 0.065 11.328 1 98.62 190 LEU A O 1
ATOM 1501 N N . PHE A 1 191 ? -2.977 0.366 9.195 1 97.94 191 PHE A N 1
ATOM 1502 C CA . PHE A 1 191 ? -4.059 1.31 8.938 1 97.94 191 PHE A CA 1
ATOM 1503 C C . PHE A 1 191 ? -5.348 0.574 8.594 1 97.94 191 PHE A C 1
ATOM 1505 O O . PHE A 1 191 ? -6.371 0.756 9.25 1 97.94 191 PHE A O 1
ATOM 1512 N N . ALA A 1 192 ? -5.289 -0.287 7.617 1 97.81 192 ALA A N 1
ATOM 1513 C CA . ALA A 1 192 ? -6.449 -0.889 6.961 1 97.81 192 ALA A CA 1
ATOM 1514 C C . ALA A 1 192 ? -7.266 -1.721 7.945 1 97.81 192 ALA A C 1
ATOM 1516 O O . ALA A 1 192 ? -8.492 -1.759 7.863 1 97.81 192 ALA A O 1
ATOM 1517 N N . ARG A 1 193 ? -6.605 -2.373 8.836 1 96.75 193 ARG A N 1
ATOM 1518 C CA . ARG A 1 193 ? -7.293 -3.305 9.727 1 96.75 193 ARG A CA 1
ATOM 1519 C C . ARG A 1 193 ? -8.336 -2.588 10.578 1 96.75 193 ARG A C 1
ATOM 1521 O O . ARG A 1 193 ? -9.273 -3.213 11.078 1 96.75 193 ARG A O 1
ATOM 1528 N N . HIS A 1 194 ? -8.234 -1.297 10.719 1 95.25 194 HIS A N 1
ATOM 1529 C CA . HIS A 1 194 ? -9.164 -0.542 11.555 1 95.25 194 HIS A CA 1
ATOM 1530 C C . HIS A 1 194 ? -10.328 -0.006 10.727 1 95.25 194 HIS A C 1
ATOM 1532 O O . HIS A 1 194 ? -11.289 0.535 11.281 1 95.25 194 HIS A O 1
ATOM 1538 N N . TYR A 1 195 ? -10.266 -0.095 9.469 1 94.38 195 TYR A N 1
ATOM 1539 C CA . TYR A 1 195 ? -11.312 0.382 8.57 1 94.38 195 TYR A CA 1
ATOM 1540 C C . TYR A 1 195 ? -12.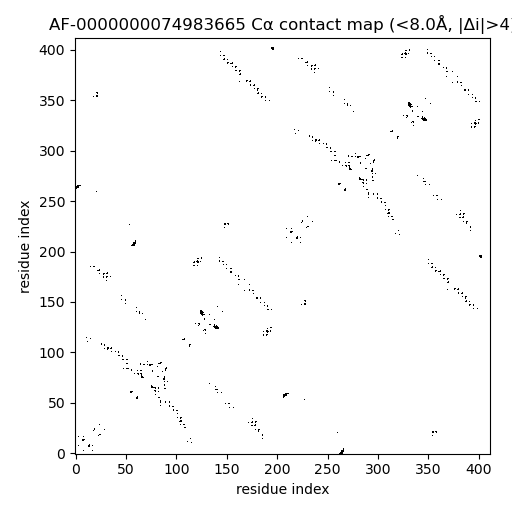172 -0.774 8.07 1 94.38 195 TYR A C 1
ATOM 1542 O O . TYR A 1 195 ? -13.281 -0.564 7.59 1 94.38 195 TYR A O 1
ATOM 1550 N N . ILE A 1 196 ? -11.602 -1.947 8.031 1 92.38 196 ILE A N 1
ATOM 1551 C CA . ILE A 1 196 ? -12.25 -3.113 7.441 1 92.38 196 ILE A CA 1
ATOM 1552 C C . ILE A 1 196 ? -12.883 -3.965 8.539 1 92.38 196 ILE A C 1
ATOM 1554 O O . ILE A 1 196 ? -12.211 -4.359 9.492 1 92.38 196 ILE A O 1
ATOM 1558 N N . ALA A 1 197 ? -14.266 -4.066 8.383 1 76.56 197 ALA A N 1
ATOM 1559 C CA . ALA A 1 197 ? -15.008 -4.848 9.375 1 76.56 197 ALA A CA 1
ATOM 1560 C C . ALA A 1 197 ? -14.57 -6.309 9.359 1 76.56 197 ALA A C 1
ATOM 1562 O O . ALA A 1 197 ? -14.289 -6.871 8.297 1 76.56 197 ALA A O 1
ATOM 1563 N N . GLU A 1 198 ? -14.242 -6.742 10.477 1 60.66 198 GLU A N 1
ATOM 1564 C CA . GLU A 1 198 ? -13.891 -8.156 10.586 1 60.66 198 GLU A CA 1
ATOM 1565 C C . GLU A 1 198 ? -15.062 -9.047 10.188 1 60.66 198 GLU A C 1
ATOM 1567 O O . GLU A 1 198 ? -16.203 -8.781 10.555 1 60.66 198 GLU A O 1
ATOM 1572 N N . THR A 1 199 ? -14.953 -9.688 9.039 1 52.34 199 THR A N 1
ATOM 1573 C CA . THR A 1 199 ? -15.984 -10.656 8.68 1 52.34 199 THR A CA 1
ATOM 1574 C C . THR A 1 199 ? -16.109 -11.727 9.766 1 52.34 199 THR A C 1
ATOM 1576 O O . THR A 1 199 ? -15.125 -12.359 10.141 1 52.34 199 THR A O 1
ATOM 1579 N N . GLU A 1 200 ? -16.969 -11.5 10.664 1 45.53 200 GLU A N 1
ATOM 1580 C CA . GLU A 1 200 ? -17.266 -12.609 11.555 1 45.53 200 GLU A CA 1
ATOM 1581 C C . GLU A 1 200 ? -17.438 -13.914 10.781 1 45.53 200 GLU A C 1
ATOM 1583 O O . GLU A 1 200 ? -18.141 -13.953 9.766 1 45.53 200 GLU A O 1
ATOM 1588 N N . ALA A 1 201 ? -16.469 -14.727 10.727 1 38.62 201 ALA A N 1
ATOM 1589 C CA . ALA A 1 201 ? -16.75 -16.062 10.234 1 38.62 201 ALA A CA 1
ATOM 1590 C C . ALA A 1 201 ? -18.188 -16.484 10.562 1 38.62 201 ALA A C 1
ATOM 1592 O O . ALA A 1 201 ? -18.609 -16.406 11.719 1 38.62 201 ALA A O 1
ATOM 1593 N N . ALA A 1 202 ? -19.125 -16.391 9.734 1 37.06 202 ALA A N 1
ATOM 1594 C CA . ALA A 1 202 ? -20.406 -17.062 9.984 1 37.06 202 ALA A CA 1
ATOM 1595 C C . ALA A 1 202 ? -20.188 -18.422 10.617 1 37.06 202 ALA A C 1
ATOM 1597 O O . ALA A 1 202 ? -19.484 -19.266 10.062 1 37.06 202 ALA A O 1
ATOM 1598 N N . THR A 1 203 ? -20.172 -18.547 11.883 1 33.88 203 THR A N 1
ATOM 1599 C CA . THR A 1 203 ? -20.328 -19.859 12.516 1 33.88 203 THR A CA 1
ATOM 1600 C C . THR A 1 203 ? -21.406 -20.672 11.797 1 33.88 203 THR A C 1
ATOM 1602 O O . THR A 1 203 ? -22.594 -20.359 11.883 1 33.88 203 THR A O 1
ATOM 1605 N N . THR A 1 204 ? -21.25 -20.984 10.656 1 30.89 204 THR A N 1
ATOM 1606 C CA . THR A 1 204 ? -22.203 -21.984 10.195 1 30.89 204 THR A CA 1
ATOM 1607 C C . THR A 1 204 ? -22.25 -23.156 11.156 1 30.89 204 THR A C 1
ATOM 1609 O O . THR A 1 204 ? -21.25 -23.875 11.328 1 30.89 204 THR A O 1
ATOM 1612 N N . SER A 1 205 ? -22.953 -22.984 12.25 1 31.11 205 SER A N 1
ATOM 1613 C CA . SER A 1 205 ? -23.453 -24.172 12.945 1 31.11 205 SER A CA 1
ATOM 1614 C C . SER A 1 205 ? -23.938 -25.219 11.953 1 31.11 205 SER A C 1
ATOM 1616 O O . SER A 1 205 ? -24.875 -24.969 11.195 1 31.11 205 SER A O 1
ATOM 1618 N N . ALA A 1 206 ? -23.125 -25.969 11.461 1 27.67 206 ALA A N 1
ATOM 1619 C CA . ALA A 1 206 ? -23.594 -27.25 10.953 1 27.67 206 ALA A CA 1
ATOM 1620 C C . ALA A 1 206 ? -24.312 -28.047 12.047 1 27.67 206 ALA A C 1
ATOM 1622 O O . ALA A 1 206 ? -23.875 -28.047 13.195 1 27.67 206 ALA A O 1
ATOM 1623 N N . MET B 1 1 ? -6.383 25.188 -3.854 1 91 1 MET B N 1
ATOM 1624 C CA . MET B 1 1 ? -6.875 23.906 -3.359 1 91 1 MET B CA 1
ATOM 1625 C C . MET B 1 1 ? -7.848 23.281 -4.352 1 91 1 MET B C 1
ATOM 1627 O O . MET B 1 1 ? -8.766 23.953 -4.836 1 91 1 MET B O 1
ATOM 1631 N N . GLN B 1 2 ? -7.488 22.062 -4.766 1 96.31 2 GLN B N 1
ATOM 1632 C CA . GLN B 1 2 ? -8.398 21.328 -5.629 1 96.31 2 GLN B CA 1
ATOM 1633 C C . GLN B 1 2 ? -9.586 20.781 -4.84 1 96.31 2 GLN B C 1
ATOM 1635 O O . GLN B 1 2 ? -9.414 20.234 -3.752 1 96.31 2 GLN B O 1
ATOM 1640 N N . HIS B 1 3 ? -10.789 21.016 -5.41 1 97.31 3 HIS B N 1
ATOM 1641 C CA . HIS B 1 3 ? -11.992 20.547 -4.734 1 97.31 3 HIS B CA 1
ATOM 1642 C C . HIS B 1 3 ? -12.281 19.094 -5.074 1 97.31 3 HIS B C 1
ATOM 1644 O O . HIS B 1 3 ? -12.344 18.719 -6.25 1 97.31 3 HIS B O 1
ATOM 1650 N N . ILE B 1 4 ? -12.43 18.281 -4.059 1 97.62 4 ILE B N 1
ATOM 1651 C CA . ILE B 1 4 ? -12.852 16.875 -4.148 1 97.62 4 ILE B CA 1
ATOM 1652 C C . ILE B 1 4 ? -14.016 16.625 -3.191 1 97.62 4 ILE B C 1
ATOM 1654 O O . ILE B 1 4 ? -13.875 16.797 -1.978 1 97.62 4 ILE B O 1
ATOM 1658 N N . SER B 1 5 ? -15.18 16.234 -3.699 1 96 5 SER B N 1
ATOM 1659 C CA . SER B 1 5 ? -16.281 15.875 -2.82 1 96 5 SER B CA 1
ATOM 1660 C C . SER B 1 5 ? -16.203 14.406 -2.402 1 96 5 SER B C 1
ATOM 1662 O O . SER B 1 5 ? -15.734 13.562 -3.166 1 96 5 SER B O 1
ATOM 1664 N N . GLU B 1 6 ? -16.656 14.125 -1.203 1 94.44 6 GLU B N 1
ATOM 1665 C CA . GLU B 1 6 ? -16.703 12.742 -0.736 1 94.44 6 GLU B CA 1
ATOM 1666 C C . GLU B 1 6 ? -17.5 11.859 -1.694 1 94.44 6 GLU B C 1
ATOM 1668 O O . GLU B 1 6 ? -17.094 10.742 -2.002 1 94.44 6 GLU B O 1
ATOM 1673 N N . GLU B 1 7 ? -18.547 12.367 -2.207 1 95.12 7 GLU B N 1
ATOM 1674 C CA . GLU B 1 7 ? -19.438 11.625 -3.109 1 95.12 7 GLU B CA 1
ATOM 1675 C C . GLU B 1 7 ? -18.719 11.289 -4.418 1 95.12 7 GLU B C 1
ATOM 1677 O O . GLU B 1 7 ? -18.953 10.227 -4.996 1 95.12 7 GLU B O 1
ATOM 1682 N N . SER B 1 8 ? -17.875 12.188 -4.852 1 97 8 SER B N 1
ATOM 1683 C CA . SER B 1 8 ? -17.188 11.977 -6.129 1 97 8 SER B CA 1
ATOM 1684 C C . SER B 1 8 ? -16.25 10.781 -6.066 1 97 8 SER B C 1
ATOM 1686 O O . SER B 1 8 ? -15.938 10.172 -7.094 1 97 8 SER B O 1
ATOM 1688 N N . LEU B 1 9 ? -15.844 10.383 -4.934 1 97.19 9 LEU B N 1
ATOM 1689 C CA . LEU B 1 9 ? -14.898 9.281 -4.773 1 97.19 9 LEU B CA 1
ATOM 1690 C C . LEU B 1 9 ? -15.594 7.938 -4.906 1 97.19 9 LEU B C 1
ATOM 1692 O O . LEU B 1 9 ? -14.938 6.895 -5 1 97.19 9 LEU B O 1
ATOM 1696 N N . ASN B 1 10 ? -16.938 7.965 -4.984 1 95.81 10 ASN B N 1
ATOM 1697 C CA . ASN B 1 10 ? -17.688 6.746 -5.258 1 95.81 10 ASN B CA 1
ATOM 1698 C C . ASN B 1 10 ? -17.719 6.422 -6.75 1 95.81 10 ASN B C 1
ATOM 1700 O O . ASN B 1 10 ? -18.016 5.293 -7.141 1 95.81 10 ASN B O 1
ATOM 1704 N N . ASP B 1 11 ? -17.453 7.418 -7.496 1 97.12 11 ASP B N 1
ATOM 1705 C CA . ASP B 1 11 ? -17.359 7.273 -8.945 1 97.12 11 ASP B CA 1
ATOM 1706 C C . ASP B 1 11 ? -15.93 6.91 -9.367 1 97.12 11 ASP B C 1
ATOM 1708 O O . ASP B 1 11 ? -14.984 7.645 -9.086 1 97.12 11 ASP B O 1
ATOM 1712 N N . LEU B 1 12 ? -15.812 5.828 -10.156 1 98 12 LEU B N 1
ATOM 1713 C CA . LEU B 1 12 ? -14.477 5.301 -10.445 1 98 12 LEU B CA 1
ATOM 1714 C C . LEU B 1 12 ? -13.641 6.324 -11.203 1 98 12 LEU B C 1
ATOM 1716 O O . LEU B 1 12 ? -12.5 6.609 -10.812 1 98 12 LEU B O 1
ATOM 1720 N N . PRO B 1 13 ? -14.117 6.984 -12.289 1 98.38 13 PRO B N 1
ATOM 1721 C CA . PRO B 1 13 ? -13.281 7.953 -13.008 1 98.38 13 PRO B CA 1
ATOM 1722 C C . PRO B 1 13 ? -12.82 9.109 -12.125 1 98.38 13 PRO B C 1
ATOM 1724 O O . PRO B 1 13 ? -11.656 9.516 -12.188 1 98.38 13 PRO B O 1
ATOM 1727 N N . SER B 1 14 ? -13.688 9.609 -11.281 1 98.44 14 SER B N 1
ATOM 1728 C CA . SER B 1 14 ? -13.336 10.703 -10.375 1 98.44 14 SER B CA 1
ATOM 1729 C C . SER B 1 14 ? -12.344 10.242 -9.312 1 98.44 14 SER B C 1
ATOM 1731 O O . SER B 1 14 ? -11.422 10.977 -8.953 1 98.44 14 SER B O 1
ATOM 1733 N N . ARG B 1 15 ? -12.586 9.055 -8.836 1 98.56 15 ARG B N 1
ATOM 1734 C CA . ARG B 1 15 ? -11.68 8.461 -7.848 1 98.56 15 ARG B CA 1
ATOM 1735 C C . ARG B 1 15 ? -10.281 8.305 -8.414 1 98.56 15 ARG B C 1
ATOM 1737 O O . ARG B 1 15 ? -9.297 8.68 -7.77 1 98.56 15 ARG B O 1
ATOM 1744 N N . ILE B 1 16 ? -10.211 7.801 -9.672 1 98.75 16 ILE B N 1
ATOM 1745 C CA . ILE B 1 16 ? -8.93 7.605 -10.336 1 98.75 16 ILE B CA 1
ATOM 1746 C C . ILE B 1 16 ? -8.242 8.953 -10.547 1 98.75 16 ILE B C 1
ATOM 1748 O O . ILE B 1 16 ? -7.035 9.086 -10.336 1 98.75 16 ILE B O 1
ATOM 1752 N N . LYS B 1 17 ? -8.984 9.906 -10.953 1 98.62 17 LYS B N 1
ATOM 1753 C CA . LYS B 1 17 ? -8.406 11.234 -11.141 1 98.62 17 LYS B CA 1
ATOM 1754 C C . LYS B 1 17 ? -7.805 11.758 -9.844 1 98.62 17 LYS B C 1
ATOM 1756 O O . LYS B 1 17 ? -6.691 12.289 -9.844 1 98.62 17 LYS B O 1
ATOM 1761 N N . TYR B 1 18 ? -8.508 11.656 -8.758 1 98.75 18 TYR B N 1
ATOM 1762 C CA . TYR B 1 18 ? -8.008 12.094 -7.461 1 98.75 18 TYR B CA 1
ATOM 1763 C C . TYR B 1 18 ? -6.727 11.359 -7.09 1 98.75 18 TYR B C 1
ATOM 1765 O O . TYR B 1 18 ? -5.73 11.977 -6.707 1 98.75 18 TYR B O 1
ATOM 1773 N N . LEU B 1 19 ? -6.742 10.016 -7.234 1 98.88 19 LEU B N 1
ATOM 1774 C CA . LEU B 1 19 ? -5.59 9.195 -6.875 1 98.88 19 LEU B CA 1
ATOM 1775 C C . LEU B 1 19 ? -4.379 9.562 -7.727 1 98.88 19 LEU B C 1
ATOM 1777 O O . LEU B 1 19 ? -3.27 9.703 -7.203 1 98.88 19 LEU B O 1
ATOM 1781 N N . ARG B 1 20 ? -4.605 9.688 -9.008 1 98.81 20 ARG B N 1
ATOM 1782 C CA . ARG B 1 20 ? -3.518 10.039 -9.914 1 98.81 20 ARG B CA 1
ATOM 1783 C C . ARG B 1 20 ? -2.959 11.414 -9.594 1 98.81 20 ARG B C 1
ATOM 1785 O O . ARG B 1 20 ? -1.741 11.617 -9.578 1 98.81 20 ARG B O 1
ATOM 1792 N N . ASP B 1 21 ? -3.83 12.383 -9.352 1 98.75 21 ASP B N 1
ATOM 1793 C CA . ASP B 1 21 ? -3.383 13.727 -8.984 1 98.75 21 ASP B CA 1
ATOM 1794 C C . ASP B 1 21 ? -2.6 13.711 -7.676 1 98.75 21 ASP B C 1
ATOM 1796 O O . ASP B 1 21 ? -1.563 14.367 -7.559 1 98.75 21 ASP B O 1
ATOM 1800 N N . PHE B 1 22 ? -3.102 13.023 -6.73 1 98.88 22 PHE B N 1
ATOM 1801 C CA . PHE B 1 22 ? -2.477 12.992 -5.414 1 98.88 22 PHE B CA 1
ATOM 1802 C C . PHE B 1 22 ? -1.082 12.375 -5.492 1 98.88 22 PHE B C 1
ATOM 1804 O O . PHE B 1 22 ? -0.11 12.969 -5.023 1 98.88 22 PHE B O 1
ATOM 1811 N N . ILE B 1 23 ? -0.984 11.227 -6.129 1 98.88 23 ILE B N 1
ATOM 1812 C CA . ILE B 1 23 ? 0.286 10.508 -6.113 1 98.88 23 ILE B CA 1
ATOM 1813 C C . ILE B 1 23 ? 1.132 10.93 -7.312 1 98.88 23 ILE B C 1
ATOM 1815 O O . ILE B 1 23 ? 2.268 10.469 -7.473 1 98.88 23 ILE B O 1
ATOM 1819 N N . GLU B 1 24 ? 0.507 11.773 -8.195 1 98.75 24 GLU B N 1
ATOM 1820 C CA . GLU B 1 24 ? 1.189 12.359 -9.352 1 98.75 24 GLU B CA 1
ATOM 1821 C C . GLU B 1 24 ? 1.584 11.281 -10.359 1 98.75 24 GLU B C 1
ATOM 1823 O O . GLU B 1 24 ? 2.721 11.258 -10.836 1 98.75 24 GLU B O 1
ATOM 1828 N N . PHE B 1 25 ? 0.718 10.352 -10.617 1 98.88 25 PHE B N 1
ATOM 1829 C CA . PHE B 1 25 ? 0.863 9.43 -11.734 1 98.88 25 PHE B CA 1
ATOM 1830 C C . PHE B 1 25 ? 0.482 10.109 -13.047 1 98.88 25 PHE B C 1
ATOM 1832 O O . PHE B 1 25 ? -0.685 10.445 -13.266 1 98.88 25 PHE B O 1
ATOM 1839 N N . THR B 1 26 ? 1.403 10.312 -13.906 1 98.56 26 THR B N 1
ATOM 1840 C CA . THR B 1 26 ? 1.227 11.078 -15.133 1 98.56 26 THR B CA 1
ATOM 1841 C C . THR B 1 26 ? 1.536 10.219 -16.359 1 98.56 26 THR B C 1
ATOM 1843 O O . THR B 1 26 ? 1.856 9.039 -16.219 1 98.56 26 THR B O 1
ATOM 1846 N N . SER B 1 27 ? 1.439 10.844 -17.516 1 98.25 27 SER B N 1
ATOM 1847 C CA . SER B 1 27 ? 1.786 10.156 -18.75 1 98.25 27 SER B CA 1
ATOM 1848 C C . SER B 1 27 ? 3.264 9.789 -18.797 1 98.25 27 SER B C 1
ATOM 1850 O O . SER B 1 27 ? 3.652 8.828 -19.453 1 98.25 27 SER B O 1
ATOM 1852 N N . GLU B 1 28 ? 4.113 10.5 -18.047 1 98.19 28 GLU B N 1
ATOM 1853 C CA . GLU B 1 28 ? 5.527 10.156 -17.953 1 98.19 28 GLU B CA 1
ATOM 1854 C C . GLU B 1 28 ? 5.727 8.828 -17.219 1 98.19 28 GLU B C 1
ATOM 1856 O O . GLU B 1 28 ? 6.609 8.047 -17.578 1 98.19 28 GLU B O 1
ATOM 1861 N N . ASP B 1 29 ? 4.898 8.641 -16.234 1 98.5 29 ASP B N 1
ATOM 1862 C CA . ASP B 1 29 ? 4.953 7.363 -15.516 1 98.5 29 ASP B CA 1
ATOM 1863 C C . ASP B 1 29 ? 4.516 6.211 -16.422 1 98.5 29 ASP B C 1
ATOM 1865 O O . ASP B 1 29 ? 5.156 5.16 -16.453 1 98.5 29 ASP B O 1
ATOM 1869 N N . ALA B 1 30 ? 3.428 6.457 -17.141 1 98.25 30 ALA B N 1
ATOM 1870 C CA . ALA B 1 30 ? 2.971 5.445 -18.078 1 98.25 30 ALA B CA 1
ATOM 1871 C C . ALA B 1 30 ? 4.059 5.121 -19.109 1 98.25 30 ALA B C 1
ATOM 1873 O O . ALA B 1 30 ? 4.301 3.953 -19.422 1 98.25 30 ALA B O 1
ATOM 1874 N N . ALA B 1 31 ? 4.742 6.141 -19.594 1 97.94 31 ALA B N 1
ATOM 1875 C CA . ALA B 1 31 ? 5.812 5.957 -20.578 1 97.94 31 ALA B CA 1
ATOM 1876 C C . ALA B 1 31 ? 6.973 5.164 -19.969 1 97.94 31 ALA B C 1
ATOM 1878 O O . ALA B 1 31 ? 7.578 4.328 -20.641 1 97.94 31 ALA B O 1
ATOM 1879 N N . ALA B 1 32 ? 7.277 5.453 -18.75 1 97 32 ALA B N 1
ATOM 1880 C CA . ALA B 1 32 ? 8.344 4.723 -18.078 1 97 32 ALA B CA 1
ATOM 1881 C C . ALA B 1 32 ? 8 3.24 -17.938 1 97 32 ALA B C 1
ATOM 1883 O O . ALA B 1 32 ? 8.859 2.377 -18.156 1 97 32 ALA B O 1
ATOM 1884 N N . LEU B 1 33 ? 6.77 2.93 -17.609 1 96.38 33 LEU B N 1
ATOM 1885 C CA . LEU B 1 33 ? 6.32 1.544 -17.516 1 96.38 33 LEU B CA 1
ATOM 1886 C C . LEU B 1 33 ? 6.422 0.855 -18.875 1 96.38 33 LEU B C 1
ATOM 1888 O O . LEU B 1 33 ? 6.91 -0.273 -18.969 1 96.38 33 LEU B O 1
ATOM 1892 N N . HIS B 1 34 ? 6.004 1.521 -19.891 1 96.62 34 HIS B N 1
ATOM 1893 C CA . HIS B 1 34 ? 6.066 0.969 -21.234 1 96.62 34 HIS B CA 1
ATOM 1894 C C . HIS B 1 34 ? 7.508 0.714 -21.656 1 96.62 34 HIS B C 1
ATOM 1896 O O . HIS B 1 34 ? 7.809 -0.317 -22.266 1 96.62 34 HIS B O 1
ATOM 1902 N N . ALA B 1 35 ? 8.352 1.634 -21.312 1 92.69 35 ALA B N 1
ATOM 1903 C CA . ALA B 1 35 ? 9.766 1.52 -21.688 1 92.69 35 ALA B CA 1
ATOM 1904 C C . ALA B 1 35 ? 10.43 0.367 -20.938 1 92.69 35 ALA B C 1
ATOM 1906 O O . ALA B 1 35 ? 11.406 -0.211 -21.422 1 92.69 35 ALA B O 1
ATOM 1907 N N . ALA B 1 36 ? 9.906 0.05 -19.781 1 87.5 36 ALA B N 1
ATOM 1908 C CA . ALA B 1 36 ? 10.477 -1.001 -18.938 1 87.5 36 ALA B CA 1
ATOM 1909 C C . ALA B 1 36 ? 9.984 -2.379 -19.375 1 87.5 36 ALA B C 1
ATOM 1911 O O . ALA B 1 36 ? 10.539 -3.4 -18.969 1 87.5 36 ALA B O 1
ATOM 1912 N N . ALA B 1 37 ? 8.984 -2.41 -20.156 1 90.38 37 ALA B N 1
ATOM 1913 C CA . ALA B 1 37 ? 8.289 -3.652 -20.5 1 90.38 37 ALA B CA 1
ATOM 1914 C C . ALA B 1 37 ? 9.266 -4.695 -21.031 1 90.38 37 ALA B C 1
ATOM 1916 O O . ALA B 1 37 ? 9.273 -5.844 -20.578 1 90.38 37 ALA B O 1
ATOM 1917 N N . PRO B 1 38 ? 10.195 -4.32 -21.844 1 87.31 38 PRO B N 1
ATOM 1918 C CA . PRO B 1 38 ? 11.117 -5.332 -22.375 1 87.31 38 PRO B CA 1
ATOM 1919 C C . PRO B 1 38 ? 12.086 -5.852 -21.312 1 87.31 38 PRO B C 1
ATOM 1921 O O . PRO B 1 38 ? 12.641 -6.945 -21.453 1 87.31 38 PRO B O 1
ATOM 1924 N N . VAL B 1 39 ? 12.305 -5.066 -20.344 1 78.81 39 VAL B N 1
ATOM 1925 C CA . VAL B 1 39 ? 13.227 -5.445 -19.281 1 78.81 39 VAL B CA 1
ATOM 1926 C C . VAL B 1 39 ? 12.484 -6.25 -18.203 1 78.81 39 VAL B C 1
ATOM 1928 O O . VAL B 1 39 ? 13.031 -7.211 -17.656 1 78.81 39 VAL B O 1
ATOM 1931 N N . VAL B 1 40 ? 11.25 -5.875 -17.922 1 77.19 40 VAL B N 1
ATOM 1932 C CA . VAL B 1 40 ? 10.461 -6.484 -16.859 1 77.19 40 VAL B CA 1
ATOM 1933 C C . VAL B 1 40 ? 9.781 -7.746 -17.375 1 77.19 40 VAL B C 1
ATOM 1935 O O . VAL B 1 40 ? 9.562 -8.695 -16.625 1 77.19 40 VAL B O 1
ATOM 1938 N N . GLY B 1 41 ? 9.492 -7.773 -18.672 1 79.5 41 GLY B N 1
ATOM 1939 C CA . GLY B 1 41 ? 8.812 -8.898 -19.297 1 79.5 41 GLY B CA 1
ATOM 1940 C C . GLY B 1 41 ? 9.453 -10.234 -18.984 1 79.5 41 GLY B C 1
ATOM 1941 O O . GLY B 1 41 ? 8.797 -11.148 -18.484 1 79.5 41 GLY B O 1
ATOM 1942 N N . PRO B 1 42 ? 10.766 -10.266 -19.125 1 84.25 42 PRO B N 1
ATOM 1943 C CA . PRO B 1 42 ? 11.453 -11.531 -18.891 1 84.25 42 PRO B CA 1
ATOM 1944 C C . PRO B 1 42 ? 11.43 -11.953 -17.422 1 84.25 42 PRO B C 1
ATOM 1946 O O . PRO B 1 42 ? 11.688 -13.117 -17.109 1 84.25 42 PRO B O 1
ATOM 1949 N N . LEU B 1 43 ? 11.086 -11.031 -16.594 1 86 43 LEU B N 1
ATOM 1950 C CA . LEU B 1 43 ? 11.07 -11.312 -15.164 1 86 43 LEU B CA 1
ATOM 1951 C C . LEU B 1 43 ? 9.719 -11.867 -14.734 1 86 43 LEU B C 1
ATOM 1953 O O . LEU B 1 43 ? 9.586 -12.398 -13.625 1 86 43 LEU B O 1
ATOM 1957 N N . VAL B 1 44 ? 8.703 -11.789 -15.57 1 92.19 44 VAL B N 1
ATOM 1958 C CA . VAL B 1 44 ? 7.32 -12.055 -15.195 1 92.19 44 VAL B CA 1
ATOM 1959 C C . VAL B 1 44 ? 7.18 -13.5 -14.734 1 92.19 44 VAL B C 1
ATOM 1961 O O . VAL B 1 44 ? 6.648 -13.758 -13.648 1 92.19 44 VAL B O 1
ATOM 1964 N N . PRO B 1 45 ? 7.773 -14.531 -15.438 1 92.12 45 PRO B N 1
ATOM 1965 C CA . PRO B 1 45 ? 7.637 -15.914 -14.953 1 92.12 45 PRO B CA 1
ATOM 1966 C C . PRO B 1 45 ? 8.258 -16.109 -13.57 1 92.12 45 PRO B C 1
ATOM 1968 O O . PRO B 1 45 ? 7.668 -16.797 -12.727 1 92.12 45 PRO B O 1
ATOM 1971 N N . ALA B 1 46 ? 9.375 -15.523 -13.391 1 91.38 46 ALA B N 1
ATOM 1972 C CA . ALA B 1 46 ? 10.047 -15.664 -12.094 1 91.38 46 ALA B CA 1
ATOM 1973 C C . ALA B 1 46 ? 9.227 -15.008 -10.984 1 91.38 46 ALA B C 1
ATOM 1975 O O . ALA B 1 46 ? 9.133 -15.539 -9.875 1 91.38 46 ALA B O 1
ATOM 1976 N N . VAL B 1 47 ? 8.633 -13.891 -11.273 1 94.75 47 VAL B N 1
ATOM 1977 C CA . VAL B 1 47 ? 7.805 -13.188 -10.297 1 94.75 47 VAL B CA 1
ATOM 1978 C C . VAL B 1 47 ? 6.559 -14.016 -9.984 1 94.75 47 VAL B C 1
ATOM 1980 O O . VAL B 1 47 ? 6.195 -14.188 -8.82 1 94.75 47 VAL B O 1
ATOM 1983 N N . VAL B 1 48 ? 5.945 -14.547 -11.023 1 97.06 48 VAL B N 1
ATOM 1984 C CA . VAL B 1 48 ? 4.734 -15.352 -10.859 1 97.06 48 VAL B CA 1
ATOM 1985 C C . VAL B 1 48 ? 5.043 -16.578 -10.008 1 97.06 48 VAL B C 1
ATOM 1987 O O . VAL B 1 48 ? 4.293 -16.906 -9.086 1 97.06 48 VAL B O 1
ATOM 1990 N N . ASP B 1 49 ? 6.152 -17.219 -10.266 1 96.56 49 ASP B N 1
ATOM 1991 C CA . ASP B 1 49 ? 6.555 -18.375 -9.484 1 96.56 49 ASP B CA 1
ATOM 1992 C C . ASP B 1 49 ? 6.785 -18 -8.023 1 96.56 49 ASP B C 1
ATOM 1994 O O . ASP B 1 49 ? 6.348 -18.703 -7.113 1 96.56 49 ASP B O 1
ATOM 1998 N N . ALA B 1 50 ? 7.453 -16.906 -7.824 1 97.19 50 ALA B N 1
ATOM 1999 C CA . ALA B 1 50 ? 7.719 -16.453 -6.461 1 97.19 50 ALA B CA 1
ATOM 2000 C C . ALA B 1 50 ? 6.418 -16.156 -5.719 1 97.19 50 ALA B C 1
ATOM 2002 O O . ALA B 1 50 ? 6.289 -16.484 -4.535 1 97.19 50 ALA B O 1
ATOM 2003 N N . VAL B 1 51 ? 5.484 -15.57 -6.422 1 98.06 51 VAL B N 1
ATOM 2004 C CA . VAL B 1 51 ? 4.199 -15.227 -5.832 1 98.06 51 VAL B CA 1
ATOM 2005 C C . VAL B 1 51 ? 3.482 -16.5 -5.375 1 98.06 51 VAL B C 1
ATOM 2007 O O . VAL B 1 51 ? 3.049 -16.594 -4.223 1 98.06 51 VAL B O 1
ATOM 2010 N N . TYR B 1 52 ? 3.361 -17.469 -6.227 1 97.75 52 TYR B N 1
ATOM 2011 C CA . TYR B 1 52 ? 2.59 -18.656 -5.875 1 97.75 52 TYR B CA 1
ATOM 2012 C C . TYR B 1 52 ? 3.348 -19.516 -4.875 1 97.75 52 TYR B C 1
ATOM 2014 O O . TYR B 1 52 ? 2.74 -20.156 -4.016 1 97.75 52 TYR B O 1
ATOM 2022 N N . GLN B 1 53 ? 4.703 -19.531 -4.957 1 97.94 53 GLN B N 1
ATOM 2023 C CA . GLN B 1 53 ? 5.461 -20.156 -3.879 1 97.94 53 GLN B CA 1
ATOM 2024 C C . GLN B 1 53 ? 5.113 -19.531 -2.527 1 97.94 53 GLN B C 1
ATOM 2026 O O . GLN B 1 53 ? 4.922 -20.25 -1.541 1 97.94 53 GLN B O 1
ATOM 2031 N N . LYS B 1 54 ? 5.043 -18.266 -2.492 1 98.62 54 LYS B N 1
ATOM 2032 C CA . LYS B 1 54 ? 4.715 -17.547 -1.267 1 98.62 54 LYS B CA 1
ATOM 2033 C C . LYS B 1 54 ? 3.293 -17.859 -0.808 1 98.62 54 LYS B C 1
ATOM 2035 O O . LYS B 1 54 ? 3.074 -18.219 0.351 1 98.62 54 LYS B O 1
ATOM 2040 N N . LEU B 1 55 ? 2.344 -17.781 -1.728 1 98.19 55 LEU B N 1
ATOM 2041 C CA . LEU B 1 55 ? 0.936 -17.984 -1.4 1 98.19 55 LEU B CA 1
ATOM 2042 C C . LEU B 1 55 ? 0.685 -19.406 -0.91 1 98.19 55 LEU B C 1
ATOM 2044 O O . LEU B 1 55 ? -0.171 -19.625 -0.051 1 98.19 55 LEU B O 1
ATOM 2048 N N . LEU B 1 56 ? 1.424 -20.344 -1.391 1 97.56 56 LEU B N 1
ATOM 2049 C CA . LEU B 1 56 ? 1.231 -21.734 -1.018 1 97.56 56 LEU B CA 1
ATOM 2050 C C . LEU B 1 56 ? 2.006 -22.078 0.254 1 97.56 56 LEU B C 1
ATOM 2052 O O . LEU B 1 56 ? 1.82 -23.141 0.834 1 97.56 56 LEU B O 1
ATOM 2056 N N . SER B 1 57 ? 2.832 -21.156 0.751 1 97.81 57 SER B N 1
ATOM 2057 C CA . SER B 1 57 ? 3.641 -21.422 1.937 1 97.81 57 SER B CA 1
ATOM 2058 C C . SER B 1 57 ? 2.848 -21.172 3.215 1 97.81 57 SER B C 1
ATOM 2060 O O . SER B 1 57 ? 3.293 -21.531 4.309 1 97.81 57 SER B O 1
ATOM 2062 N N . PHE B 1 58 ? 1.691 -20.578 3.137 1 97.94 58 PHE B N 1
ATOM 2063 C CA . PHE B 1 58 ? 0.765 -20.391 4.246 1 97.94 58 PHE B CA 1
ATOM 2064 C C . PHE B 1 58 ? -0.564 -21.078 3.959 1 97.94 58 PHE B C 1
ATOM 2066 O O . PHE B 1 58 ? -1.138 -20.906 2.883 1 97.94 58 PHE B O 1
ATOM 2073 N N . ASP B 1 59 ? -1.101 -21.844 4.875 1 96.5 59 ASP B N 1
ATOM 2074 C CA . ASP B 1 59 ? -2.35 -22.562 4.617 1 96.5 59 ASP B CA 1
ATOM 2075 C C . ASP B 1 59 ? -3.51 -21.578 4.438 1 96.5 59 ASP B C 1
ATOM 2077 O O . ASP B 1 59 ? -4.426 -21.828 3.654 1 96.5 59 ASP B O 1
ATOM 2081 N N . ILE B 1 60 ? -3.445 -20.438 5.145 1 95.75 60 ILE B N 1
ATOM 2082 C CA . ILE B 1 60 ? -4.535 -19.469 5.125 1 95.75 60 ILE B CA 1
ATOM 2083 C C . ILE B 1 60 ? -4.648 -18.844 3.734 1 95.75 60 ILE B C 1
ATOM 2085 O O . ILE B 1 60 ? -5.746 -18.484 3.295 1 95.75 60 ILE B O 1
ATOM 2089 N N . THR B 1 61 ? -3.551 -18.688 3.002 1 97 61 THR B N 1
ATOM 2090 C CA . THR B 1 61 ? -3.625 -18.188 1.632 1 97 61 THR B CA 1
ATOM 2091 C C . THR B 1 61 ? -3.809 -19.344 0.649 1 97 61 THR B C 1
ATOM 2093 O O . THR B 1 61 ? -4.531 -19.203 -0.341 1 97 61 THR B O 1
ATOM 2096 N N . ALA B 1 62 ? -3.219 -20.484 0.872 1 95.94 62 ALA B N 1
ATOM 2097 C CA . ALA B 1 62 ? -3.291 -21.641 -0.015 1 95.94 62 ALA B CA 1
ATOM 2098 C C . ALA B 1 62 ? -4.73 -22.125 -0.167 1 95.94 62 ALA B C 1
ATOM 2100 O O . ALA B 1 62 ? -5.121 -22.594 -1.238 1 95.94 62 ALA B O 1
ATOM 2101 N N . LYS B 1 63 ? -5.484 -22.016 0.859 1 92.5 63 LYS B N 1
ATOM 2102 C CA . LYS B 1 63 ? -6.844 -22.547 0.861 1 92.5 63 LYS B CA 1
ATOM 2103 C C . LYS B 1 63 ? -7.695 -21.891 -0.219 1 92.5 63 LYS B C 1
ATOM 2105 O O . LYS B 1 63 ? -8.648 -22.5 -0.716 1 92.5 63 LYS B O 1
ATOM 2110 N N . SER B 1 64 ? -7.344 -20.672 -0.624 1 91.44 64 SER B N 1
ATOM 2111 C CA . SER B 1 64 ? -8.086 -19.938 -1.644 1 91.44 64 SER B CA 1
ATOM 2112 C C . SER B 1 64 ? -7.961 -20.609 -3.008 1 91.44 64 SER B C 1
ATOM 2114 O O . SER B 1 64 ? -8.719 -20.312 -3.928 1 91.44 64 SER B O 1
ATOM 2116 N N . PHE B 1 65 ? -7.051 -21.594 -3.129 1 92.88 65 PHE B N 1
ATOM 2117 C CA . PHE B 1 65 ? -6.766 -22.156 -4.441 1 92.88 65 PHE B CA 1
ATOM 2118 C C . PHE B 1 65 ? -7.293 -23.594 -4.531 1 92.88 65 PHE B C 1
ATOM 2120 O O . PHE B 1 65 ? -7.066 -24.281 -5.531 1 92.88 65 PHE B O 1
ATOM 2127 N N . VAL B 1 66 ? -7.961 -24.031 -3.514 1 91.56 66 VAL B N 1
ATOM 2128 C CA . VAL B 1 66 ? -8.477 -25.391 -3.49 1 91.56 66 VAL B CA 1
ATOM 2129 C C . VAL B 1 66 ? -9.766 -25.469 -4.305 1 91.56 66 VAL B C 1
ATOM 2131 O O . VAL B 1 66 ? -9.93 -26.359 -5.145 1 91.56 66 VAL B O 1
ATOM 2134 N N . PRO B 1 67 ? -10.664 -24.469 -4.094 1 87.38 67 PRO B N 1
ATOM 2135 C CA . PRO B 1 67 ? -11.898 -24.547 -4.883 1 87.38 67 PRO B CA 1
ATOM 2136 C C . PRO B 1 67 ? -11.656 -24.391 -6.379 1 87.38 67 PRO B C 1
ATOM 2138 O O . PRO B 1 67 ? -10.68 -23.75 -6.785 1 87.38 67 PRO B O 1
ATOM 2141 N N . ARG B 1 68 ? -12.516 -24.969 -7.102 1 86.25 68 ARG B N 1
ATOM 2142 C CA . ARG B 1 68 ? -12.43 -24.812 -8.555 1 86.25 68 ARG B CA 1
ATOM 2143 C C . ARG B 1 68 ? -12.508 -23.344 -8.961 1 86.25 68 ARG B C 1
ATOM 2145 O O . ARG B 1 68 ? -13.391 -22.625 -8.492 1 86.25 68 ARG B O 1
ATOM 2152 N N . GLN B 1 69 ? -11.617 -23.047 -9.844 1 81.44 69 GLN B N 1
ATOM 2153 C CA . GLN B 1 69 ? -11.531 -21.656 -10.281 1 81.44 69 GLN B CA 1
ATOM 2154 C C . GLN B 1 69 ? -12.406 -21.406 -11.508 1 81.44 69 GLN B C 1
ATOM 2156 O O . GLN B 1 69 ? -12.539 -22.297 -12.367 1 81.44 69 GLN B O 1
ATOM 2161 N N . THR B 1 70 ? -12.953 -20.25 -11.5 1 76.62 70 THR B N 1
ATOM 2162 C CA . THR B 1 70 ? -13.758 -19.859 -12.656 1 76.62 70 THR B CA 1
ATOM 2163 C C . THR B 1 70 ? -12.945 -19.984 -13.938 1 76.62 70 THR B C 1
ATOM 2165 O O . THR B 1 70 ? -11.812 -19.5 -14.016 1 76.62 70 THR B O 1
ATOM 2168 N N . GLY B 1 71 ? -13.516 -20.703 -14.867 1 82.06 71 GLY B N 1
ATOM 2169 C CA . GLY B 1 71 ? -12.875 -20.844 -16.172 1 82.06 71 GLY B CA 1
ATOM 2170 C C . GLY B 1 71 ? -11.961 -22.047 -16.266 1 82.06 71 GLY B C 1
ATOM 2171 O O . GLY B 1 71 ? -11.43 -22.344 -17.328 1 82.06 71 GLY B O 1
ATOM 2172 N N . TYR B 1 72 ? -11.773 -22.734 -15.133 1 88.5 72 TYR B N 1
ATOM 2173 C CA . TYR B 1 72 ? -10.914 -23.906 -15.109 1 88.5 72 TYR B CA 1
ATOM 2174 C C . TYR B 1 72 ? -11.734 -25.188 -15.156 1 88.5 72 TYR B C 1
ATOM 2176 O O . TYR B 1 72 ? -12.664 -25.375 -14.367 1 88.5 72 TYR B O 1
ATOM 2184 N N . ASP B 1 73 ? -11.398 -26.188 -16.062 1 89.88 73 ASP B N 1
ATOM 2185 C CA . ASP B 1 73 ? -12.172 -27.406 -16.234 1 89.88 73 ASP B CA 1
ATOM 2186 C C . ASP B 1 73 ? -11.32 -28.641 -15.953 1 89.88 73 ASP B C 1
ATOM 2188 O O . ASP B 1 73 ? -11.734 -29.766 -16.219 1 89.88 73 ASP B O 1
ATOM 2192 N N . GLY B 1 74 ? -10.211 -28.469 -15.391 1 91.25 74 GLY B N 1
ATOM 2193 C CA . GLY B 1 74 ? -9.312 -29.594 -15.125 1 91.25 74 GLY B CA 1
ATOM 2194 C C . GLY B 1 74 ? -9.469 -30.172 -13.734 1 91.25 74 GLY B C 1
ATOM 2195 O O . GLY B 1 74 ? -10.508 -29.969 -13.086 1 91.25 74 GLY B O 1
ATOM 2196 N N . VAL B 1 75 ? -8.523 -30.953 -13.328 1 91.31 75 VAL B N 1
ATOM 2197 C CA . VAL B 1 75 ? -8.516 -31.609 -12.031 1 91.31 75 VAL B CA 1
ATOM 2198 C C . VAL B 1 75 ? -8.344 -30.578 -10.922 1 91.31 75 VAL B C 1
ATOM 2200 O O . VAL B 1 75 ? -7.453 -29.734 -10.984 1 91.31 75 VAL B O 1
ATOM 2203 N N . THR B 1 76 ? -9.195 -30.641 -9.961 1 90.81 76 THR B N 1
ATOM 2204 C CA . THR B 1 76 ? -9.141 -29.719 -8.82 1 90.81 76 THR B CA 1
ATOM 2205 C C . THR B 1 76 ? -8.484 -30.391 -7.617 1 90.81 76 THR B C 1
ATOM 2207 O O . THR B 1 76 ? -8.625 -31.609 -7.418 1 90.81 76 THR B O 1
ATOM 2210 N N . PRO B 1 77 ? -7.738 -29.594 -6.891 1 91.38 77 PRO B N 1
ATOM 2211 C CA . PRO B 1 77 ? -7.203 -30.156 -5.645 1 91.38 77 PRO B CA 1
ATOM 2212 C C . PRO B 1 77 ? -8.297 -30.531 -4.652 1 91.38 77 PRO B C 1
ATOM 2214 O O . PRO B 1 77 ? -9.383 -29.938 -4.66 1 91.38 77 PRO B O 1
ATOM 2217 N N . THR B 1 78 ? -8.039 -31.547 -3.801 1 89.62 78 THR B N 1
ATOM 2218 C CA . THR B 1 78 ? -8.992 -31.969 -2.781 1 89.62 78 THR B CA 1
ATOM 2219 C C . THR B 1 78 ? -8.781 -31.188 -1.486 1 89.62 78 THR B C 1
ATOM 2221 O O . THR B 1 78 ? -9.734 -30.953 -0.741 1 89.62 78 THR B O 1
ATOM 2224 N N . ASP B 1 79 ? -7.527 -30.891 -1.299 1 90.44 79 ASP B N 1
ATOM 2225 C CA . ASP B 1 79 ? -7.172 -30.062 -0.152 1 90.44 79 ASP B CA 1
ATOM 2226 C C . ASP B 1 79 ? -5.875 -29.297 -0.408 1 90.44 79 ASP B C 1
ATOM 2228 O O . ASP B 1 79 ? -5.258 -29.453 -1.465 1 90.44 79 ASP B O 1
ATOM 2232 N N . ALA B 1 80 ? -5.523 -28.438 0.527 1 89.06 80 ALA B N 1
ATOM 2233 C CA . ALA B 1 80 ? -4.379 -27.562 0.367 1 89.06 80 ALA B CA 1
ATOM 2234 C C . ALA B 1 80 ? -3.09 -28.344 0.175 1 89.06 80 ALA B C 1
ATOM 2236 O O . ALA B 1 80 ? -2.158 -27.891 -0.486 1 89.06 80 ALA B O 1
ATOM 2237 N N . SER B 1 81 ? -3.012 -29.547 0.655 1 88.19 81 SER B N 1
ATOM 2238 C CA . SER B 1 81 ? -1.818 -30.375 0.562 1 88.19 81 SER B CA 1
ATOM 2239 C C . SER B 1 81 ? -1.575 -30.828 -0.873 1 88.19 81 SER B C 1
ATOM 2241 O O . SER B 1 81 ? -0.464 -31.25 -1.22 1 88.19 81 SER B O 1
ATOM 2243 N N . ASP B 1 82 ? -2.641 -30.766 -1.728 1 90.06 82 ASP B N 1
ATOM 2244 C CA . ASP B 1 82 ? -2.543 -31.141 -3.133 1 90.06 82 ASP B CA 1
ATOM 2245 C C . ASP B 1 82 ? -1.908 -30.031 -3.965 1 90.06 82 ASP B C 1
ATOM 2247 O O . ASP B 1 82 ? -1.507 -30.25 -5.109 1 90.06 82 ASP B O 1
ATOM 2251 N N . LEU B 1 83 ? -1.841 -28.938 -3.34 1 93.31 83 LEU B N 1
ATOM 2252 C CA . LEU B 1 83 ? -1.416 -27.766 -4.102 1 93.31 83 LEU B CA 1
ATOM 2253 C C . LEU B 1 83 ? 0.1 -27.75 -4.266 1 93.31 83 LEU B C 1
ATOM 2255 O O . LEU B 1 83 ? 0.834 -28.047 -3.324 1 93.31 83 LEU B O 1
ATOM 2259 N N . SER B 1 84 ? 0.591 -27.484 -5.441 1 94.31 84 SER B N 1
ATOM 2260 C CA . SER B 1 84 ? 1.987 -27.281 -5.812 1 94.31 84 SER B CA 1
ATOM 2261 C C . SER B 1 84 ? 2.107 -26.359 -7.016 1 94.31 84 SER B C 1
ATOM 2263 O O . SER B 1 84 ? 1.114 -26.062 -7.688 1 94.31 84 SER B O 1
ATOM 2265 N N . LEU B 1 85 ? 3.301 -25.922 -7.25 1 94.06 85 LEU B N 1
ATOM 2266 C CA . LEU B 1 85 ? 3.525 -25.016 -8.375 1 94.06 85 LEU B CA 1
ATOM 2267 C C . LEU B 1 85 ? 3.219 -25.719 -9.695 1 94.06 85 LEU B C 1
ATOM 2269 O O . LEU B 1 85 ? 2.947 -25.047 -10.703 1 94.06 85 LEU B O 1
ATOM 2273 N N . ASP B 1 86 ? 3.23 -27.031 -9.617 1 93.69 86 ASP B N 1
ATOM 2274 C CA . ASP B 1 86 ? 3.043 -27.797 -10.852 1 93.69 86 ASP B CA 1
ATOM 2275 C C . ASP B 1 86 ? 1.604 -28.281 -10.977 1 93.69 86 ASP B C 1
ATOM 2277 O O . ASP B 1 86 ? 1.239 -28.891 -11.984 1 93.69 86 ASP B O 1
ATOM 2281 N N . HIS B 1 87 ? 0.777 -28.078 -9.992 1 95.25 87 HIS B N 1
ATOM 2282 C CA . HIS B 1 87 ? -0.627 -28.453 -10.109 1 95.25 87 HIS B CA 1
ATOM 2283 C C . HIS B 1 87 ? -1.303 -27.719 -11.258 1 95.25 87 HIS B C 1
ATOM 2285 O O . HIS B 1 87 ? -1.092 -26.516 -11.445 1 95.25 87 HIS B O 1
ATOM 2291 N N . PRO B 1 88 ? -2.119 -28.406 -12.023 1 95.12 88 PRO B N 1
ATOM 2292 C CA . PRO B 1 88 ? -2.695 -27.797 -13.227 1 95.12 88 PRO B CA 1
ATOM 2293 C C . PRO B 1 88 ? -3.535 -26.562 -12.914 1 95.12 88 PRO B C 1
ATOM 2295 O O . PRO B 1 88 ? -3.514 -25.594 -13.68 1 95.12 88 PRO B O 1
ATOM 2298 N N . GLN B 1 89 ? -4.285 -26.562 -11.883 1 94.25 89 GLN B N 1
ATOM 2299 C CA . GLN B 1 89 ? -5.086 -25.391 -11.539 1 94.25 89 GLN B CA 1
ATOM 2300 C C . GLN B 1 89 ? -4.199 -24.203 -11.172 1 94.25 89 GLN B C 1
ATOM 2302 O O . GLN B 1 89 ? -4.527 -23.047 -11.492 1 94.25 89 GLN B O 1
ATOM 2307 N N . ILE B 1 90 ? -3.084 -24.406 -10.469 1 95.88 90 ILE B N 1
ATOM 2308 C CA . ILE B 1 90 ? -2.141 -23.344 -10.125 1 95.88 90 ILE B CA 1
ATOM 2309 C C . ILE B 1 90 ? -1.488 -22.812 -11.398 1 95.88 90 ILE B C 1
ATOM 2311 O O . ILE B 1 90 ? -1.3 -21.609 -11.547 1 95.88 90 ILE B O 1
ATOM 2315 N N . LYS B 1 91 ? -1.137 -23.703 -12.344 1 95.31 91 LYS B N 1
ATOM 2316 C CA . LYS B 1 91 ? -0.586 -23.266 -13.617 1 95.31 91 LYS B CA 1
ATOM 2317 C C . LYS B 1 91 ? -1.563 -22.359 -14.359 1 95.31 91 LYS B C 1
ATOM 2319 O O . LYS B 1 91 ? -1.16 -21.359 -14.953 1 95.31 91 LYS B O 1
ATOM 2324 N N . PHE B 1 92 ? -2.795 -22.781 -14.305 1 94.69 92 PHE B N 1
ATOM 2325 C CA . PHE B 1 92 ? -3.852 -21.969 -14.891 1 94.69 92 PHE B CA 1
ATOM 2326 C C . PHE B 1 92 ? -3.869 -20.578 -14.266 1 94.69 92 PHE B C 1
ATOM 2328 O O . PHE B 1 92 ? -3.928 -19.578 -14.984 1 94.69 92 PHE B O 1
ATOM 2335 N N . ARG B 1 93 ? -3.803 -20.484 -12.992 1 94.69 93 ARG B N 1
ATOM 2336 C CA . ARG B 1 93 ? -3.824 -19.219 -12.273 1 94.69 93 ARG B CA 1
ATOM 2337 C C . ARG B 1 93 ? -2.553 -18.422 -12.539 1 94.69 93 ARG B C 1
ATOM 2339 O O . ARG B 1 93 ? -2.586 -17.188 -12.586 1 94.69 93 ARG B O 1
ATOM 2346 N N . LYS B 1 94 ? -1.44 -19.094 -12.68 1 95.75 94 LYS B N 1
ATOM 2347 C CA . LYS B 1 94 ? -0.178 -18.438 -13.023 1 95.75 94 LYS B CA 1
ATOM 2348 C C . LYS B 1 94 ? -0.295 -17.656 -14.328 1 95.75 94 LYS B C 1
ATOM 2350 O O . LYS B 1 94 ? 0.222 -16.547 -14.438 1 95.75 94 LYS B O 1
ATOM 2355 N N . ASP B 1 95 ? -1.007 -18.219 -15.227 1 94.69 95 ASP B N 1
ATOM 2356 C CA . ASP B 1 95 ? -1.184 -17.547 -16.516 1 94.69 95 ASP B CA 1
ATOM 2357 C C . ASP B 1 95 ? -1.962 -16.25 -16.359 1 94.69 95 ASP B C 1
ATOM 2359 O O . ASP B 1 95 ? -1.656 -15.25 -17.016 1 94.69 95 ASP B O 1
ATOM 2363 N N . PHE B 1 96 ? -2.961 -16.266 -15.523 1 93.69 96 PHE B N 1
ATOM 2364 C CA . PHE B 1 96 ? -3.744 -15.062 -15.281 1 93.69 96 PHE B CA 1
ATOM 2365 C C . PHE B 1 96 ? -2.889 -13.984 -14.633 1 93.69 96 PHE B C 1
ATOM 2367 O O . PHE B 1 96 ? -2.91 -12.828 -15.062 1 93.69 96 PHE B O 1
ATOM 2374 N N . LEU B 1 97 ? -2.148 -14.383 -13.656 1 96.12 97 LEU B N 1
ATOM 2375 C CA . LEU B 1 97 ? -1.295 -13.414 -12.977 1 96.12 97 LEU B CA 1
ATOM 2376 C C . LEU B 1 97 ? -0.223 -12.883 -13.922 1 96.12 97 LEU B C 1
ATOM 2378 O O . LEU B 1 97 ? 0.095 -11.688 -13.906 1 96.12 97 LEU B O 1
ATOM 2382 N N . ALA B 1 98 ? 0.339 -13.758 -14.758 1 95.88 98 ALA B N 1
ATOM 2383 C CA . ALA B 1 98 ? 1.307 -13.32 -15.758 1 95.88 98 ALA B CA 1
ATOM 2384 C C . ALA B 1 98 ? 0.703 -12.266 -16.688 1 95.88 98 ALA B C 1
ATOM 2386 O O . ALA B 1 98 ? 1.325 -11.234 -16.953 1 95.88 98 ALA B O 1
ATOM 2387 N N . GLY B 1 99 ? -0.5 -12.547 -17.156 1 95.06 99 GLY B N 1
ATOM 2388 C CA . GLY B 1 99 ? -1.188 -11.578 -18 1 95.06 99 GLY B CA 1
ATOM 2389 C C . GLY B 1 99 ? -1.422 -10.25 -17.312 1 95.06 99 GLY B C 1
ATOM 2390 O O . GLY B 1 99 ? -1.25 -9.195 -17.938 1 95.06 99 GLY B O 1
ATOM 2391 N N . TYR B 1 100 ? -1.783 -10.328 -16.109 1 96.56 100 TYR B N 1
ATOM 2392 C CA . TYR B 1 100 ? -1.992 -9.133 -15.305 1 96.56 100 TYR B CA 1
ATOM 2393 C C . TYR B 1 100 ? -0.708 -8.312 -15.195 1 96.56 100 TYR B C 1
ATOM 2395 O O . TYR B 1 100 ? -0.718 -7.098 -15.383 1 96.56 100 TYR B O 1
ATOM 2403 N N . LEU B 1 101 ? 0.431 -8.961 -14.891 1 95.75 101 LEU B N 1
ATOM 2404 C CA . LEU B 1 101 ? 1.713 -8.281 -14.734 1 95.75 101 LEU B CA 1
ATOM 2405 C C . LEU B 1 101 ? 2.16 -7.652 -16.047 1 95.75 101 LEU B C 1
ATOM 2407 O O . LEU B 1 101 ? 2.664 -6.527 -16.062 1 95.75 101 LEU B O 1
ATOM 2411 N N . VAL B 1 102 ? 1.948 -8.297 -17.094 1 94.31 102 VAL B N 1
ATOM 2412 C CA . VAL B 1 102 ? 2.27 -7.754 -18.406 1 94.31 102 VAL B CA 1
ATOM 2413 C C . VAL B 1 102 ? 1.393 -6.535 -18.688 1 94.31 102 VAL B C 1
ATOM 2415 O O . VAL B 1 102 ? 1.882 -5.512 -19.172 1 94.31 102 VAL B O 1
ATOM 2418 N N . LYS B 1 103 ? 0.151 -6.637 -18.375 1 95.5 103 LYS B N 1
ATOM 2419 C CA . LYS B 1 103 ? -0.766 -5.523 -18.609 1 95.5 103 LYS B CA 1
ATOM 2420 C C . LYS B 1 103 ? -0.322 -4.281 -17.844 1 95.5 103 LYS B C 1
ATOM 2422 O O . LYS B 1 103 ? -0.396 -3.164 -18.359 1 95.5 103 LYS B O 1
ATOM 2427 N N . LEU B 1 104 ? 0.185 -4.449 -16.672 1 95.62 104 LEU B N 1
ATOM 2428 C CA . LEU B 1 104 ? 0.587 -3.32 -15.844 1 95.62 104 LEU B CA 1
ATOM 2429 C C . LEU B 1 104 ? 1.665 -2.492 -16.531 1 95.62 104 LEU B C 1
ATOM 2431 O O . LEU B 1 104 ? 1.751 -1.28 -16.328 1 95.62 104 LEU B O 1
ATOM 2435 N N . VAL B 1 105 ? 2.461 -3.113 -17.391 1 94.56 105 VAL B N 1
ATOM 2436 C CA . VAL B 1 105 ? 3.572 -2.369 -17.969 1 94.56 105 VAL B CA 1
ATOM 2437 C C . VAL B 1 105 ? 3.283 -2.072 -19.438 1 94.56 105 VAL B C 1
ATOM 2439 O O . VAL B 1 105 ? 4.113 -1.481 -20.141 1 94.56 105 VAL B O 1
ATOM 2442 N N . THR B 1 106 ? 2.041 -2.486 -19.938 1 95.88 106 THR B N 1
ATOM 2443 C CA . THR B 1 106 ? 1.807 -2.287 -21.359 1 95.88 106 THR B CA 1
ATOM 2444 C C . THR B 1 106 ? 0.496 -1.543 -21.594 1 95.88 106 THR B C 1
ATOM 2446 O O . THR B 1 106 ? 0.26 -1.019 -22.688 1 95.88 106 THR B O 1
ATOM 2449 N N . MET B 1 107 ? -0.373 -1.514 -20.641 1 97.06 107 MET B N 1
ATOM 2450 C CA . MET B 1 107 ? -1.708 -0.979 -20.891 1 97.06 107 MET B CA 1
ATOM 2451 C C . MET B 1 107 ? -1.666 0.536 -21.062 1 97.06 107 MET B C 1
ATOM 2453 O O . MET B 1 107 ? -0.708 1.185 -20.625 1 97.06 107 MET B O 1
ATOM 2457 N N . ASP B 1 108 ? -2.717 1.041 -21.75 1 98.38 108 ASP B N 1
ATOM 2458 C CA . ASP B 1 108 ? -2.867 2.473 -22 1 98.38 108 ASP B CA 1
ATOM 2459 C C . ASP B 1 108 ? -3.561 3.158 -20.828 1 98.38 108 ASP B C 1
ATOM 2461 O O . ASP B 1 108 ? -4.789 3.219 -20.766 1 98.38 108 ASP B O 1
ATOM 2465 N N . TYR B 1 109 ? -2.801 3.859 -19.984 1 98.38 109 TYR B N 1
ATOM 2466 C CA . TYR B 1 109 ? -3.311 4.422 -18.75 1 98.38 109 TYR B CA 1
ATOM 2467 C C . TYR B 1 109 ? -4.113 5.691 -19 1 98.38 109 TYR B C 1
ATOM 2469 O O . TYR B 1 109 ? -4.695 6.266 -18.078 1 98.38 109 TYR B O 1
ATOM 2477 N N . SER B 1 110 ? -4.125 6.141 -20.234 1 98.06 110 SER B N 1
ATOM 2478 C CA . SER B 1 110 ? -4.992 7.262 -20.578 1 98.06 110 SER B CA 1
ATOM 2479 C C . SER B 1 110 ? -6.434 6.801 -20.781 1 98.06 110 SER B C 1
ATOM 2481 O O . SER B 1 110 ? -7.355 7.621 -20.812 1 98.06 110 SER B O 1
ATOM 2483 N N . LYS B 1 111 ? -6.633 5.523 -20.891 1 98.31 111 LYS B N 1
ATOM 2484 C CA . LYS B 1 111 ? -7.961 4.973 -21.141 1 98.31 111 LYS B CA 1
ATOM 2485 C C . LYS B 1 111 ? -8.641 4.57 -19.828 1 98.31 111 LYS B C 1
ATOM 2487 O O . LYS B 1 111 ? -8.031 3.922 -18.984 1 98.31 111 LYS B O 1
ATOM 2492 N N . GLN B 1 112 ? -9.891 4.855 -19.781 1 97.62 112 GLN B N 1
ATOM 2493 C CA . GLN B 1 112 ? -10.688 4.504 -18.609 1 97.62 112 GLN B CA 1
ATOM 2494 C C . GLN B 1 112 ? -10.789 2.988 -18.453 1 97.62 112 GLN B C 1
ATOM 2496 O O . GLN B 1 112 ? -10.828 2.479 -17.328 1 97.62 112 GLN B O 1
ATOM 2501 N N . SER B 1 113 ? -10.773 2.301 -19.484 1 98.19 113 SER B N 1
ATOM 2502 C CA . SER B 1 113 ? -10.922 0.85 -19.484 1 98.19 113 SER B CA 1
ATOM 2503 C C . SER B 1 113 ? -9.789 0.179 -18.703 1 98.19 113 SER B C 1
ATOM 2505 O O . SER B 1 113 ? -9.984 -0.873 -18.094 1 98.19 113 SER B O 1
ATOM 2507 N N . SER B 1 114 ? -8.578 0.793 -18.75 1 98.5 114 SER B N 1
ATOM 2508 C CA . SER B 1 114 ? -7.457 0.253 -17.984 1 98.5 114 SER B CA 1
ATOM 2509 C C . SER B 1 114 ? -7.734 0.296 -16.484 1 98.5 114 SER B C 1
ATOM 2511 O O . SER B 1 114 ? -7.508 -0.688 -15.781 1 98.5 114 SER B O 1
ATOM 2513 N N . TRP B 1 115 ? -8.297 1.351 -16.078 1 98.75 115 TRP B N 1
ATOM 2514 C CA . TRP B 1 115 ? -8.602 1.514 -14.664 1 98.75 115 TRP B CA 1
ATOM 2515 C C . TRP B 1 115 ? -9.812 0.679 -14.266 1 98.75 115 TRP B C 1
ATOM 2517 O O . TRP B 1 115 ? -9.891 0.181 -13.141 1 98.75 115 TRP B O 1
ATOM 2527 N N . GLU B 1 116 ? -10.766 0.525 -15.156 1 98.62 116 GLU B N 1
ATOM 2528 C CA . GLU B 1 116 ? -11.875 -0.397 -14.93 1 98.62 116 GLU B CA 1
ATOM 2529 C C . GLU B 1 116 ? -11.375 -1.828 -14.75 1 98.62 116 GLU B C 1
ATOM 2531 O O . GLU B 1 116 ? -11.875 -2.564 -13.898 1 98.62 116 GLU B O 1
ATOM 2536 N N . TYR B 1 117 ? -10.438 -2.203 -15.57 1 98.25 117 TYR B N 1
ATOM 2537 C CA . TYR B 1 117 ? -9.82 -3.52 -15.445 1 98.25 117 TYR B CA 1
ATOM 2538 C C . TYR B 1 117 ? -9.211 -3.701 -14.062 1 98.25 117 TYR B C 1
ATOM 2540 O O . TYR B 1 117 ? -9.477 -4.695 -13.375 1 98.25 117 TYR B O 1
ATOM 2548 N N . LEU B 1 118 ? -8.43 -2.729 -13.617 1 98.56 118 LEU B N 1
ATOM 2549 C CA . LEU B 1 118 ? -7.785 -2.811 -12.312 1 98.56 118 LEU B CA 1
ATOM 2550 C C . LEU B 1 118 ? -8.82 -2.828 -11.195 1 98.56 118 LEU B C 1
ATOM 2552 O O . LEU B 1 118 ? -8.648 -3.527 -10.195 1 98.56 118 LEU B O 1
ATOM 2556 N N . ASN B 1 119 ? -9.859 -2.051 -11.391 1 98.31 119 ASN B N 1
ATOM 2557 C CA . ASN B 1 119 ? -10.961 -2.061 -10.422 1 98.31 119 ASN B CA 1
ATOM 2558 C C . ASN B 1 119 ? -11.617 -3.436 -10.336 1 98.31 119 ASN B C 1
ATOM 2560 O O . ASN B 1 119 ? -11.945 -3.9 -9.242 1 98.31 119 ASN B O 1
ATOM 2564 N N . LYS B 1 120 ? -11.82 -4.098 -11.422 1 96.31 120 LYS B N 1
ATOM 2565 C CA . LYS B 1 120 ? -12.43 -5.426 -11.461 1 96.31 120 LYS B CA 1
ATOM 2566 C C . LYS B 1 120 ? -11.539 -6.461 -10.789 1 96.31 120 LYS B C 1
ATOM 2568 O O . LYS B 1 120 ? -12.031 -7.391 -10.141 1 96.31 120 LYS B O 1
ATOM 2573 N N . VAL B 1 121 ? -10.234 -6.293 -10.992 1 96.31 121 VAL B N 1
ATOM 2574 C CA . VAL B 1 121 ? -9.297 -7.176 -10.305 1 96.31 121 VAL B CA 1
ATOM 2575 C C . VAL B 1 121 ? -9.523 -7.102 -8.797 1 96.31 121 VAL B C 1
ATOM 2577 O O . VAL B 1 121 ? -9.562 -8.133 -8.117 1 96.31 121 VAL B O 1
ATOM 2580 N N . GLY B 1 122 ? -9.711 -5.875 -8.266 1 96.44 122 GLY B N 1
ATOM 2581 C CA . GLY B 1 122 ? -10.016 -5.719 -6.848 1 96.44 122 GLY B CA 1
ATOM 2582 C C . GLY B 1 122 ? -11.344 -6.34 -6.457 1 96.44 122 GLY B C 1
ATOM 2583 O O . GLY B 1 122 ? -11.422 -7.086 -5.477 1 96.44 122 GLY B O 1
ATOM 2584 N N . LEU B 1 123 ? -12.312 -6.074 -7.238 1 94.44 123 LEU B N 1
ATOM 2585 C CA . LEU B 1 123 ? -13.68 -6.504 -6.957 1 94.44 123 LEU B CA 1
ATOM 2586 C C . LEU B 1 123 ? -13.781 -8.023 -6.93 1 94.44 123 LEU B C 1
ATOM 2588 O O . LEU B 1 123 ? -14.43 -8.594 -6.047 1 94.44 123 LEU B O 1
ATOM 2592 N N . MET B 1 124 ? -13.109 -8.711 -7.797 1 91.44 124 MET B N 1
ATOM 2593 C CA . MET B 1 124 ? -13.234 -10.156 -7.938 1 91.44 124 MET B CA 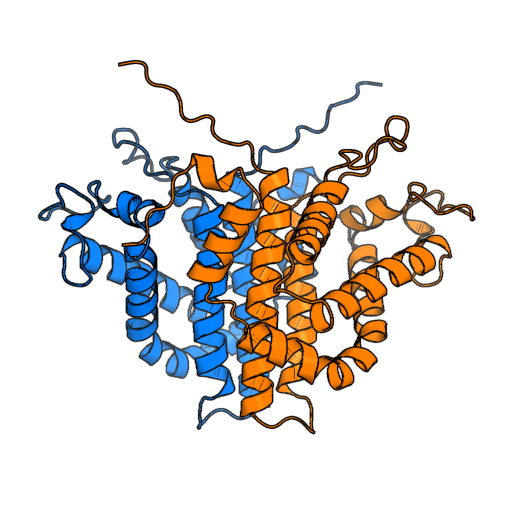1
ATOM 2594 C C . MET B 1 124 ? -12.688 -10.867 -6.703 1 91.44 124 MET B C 1
ATOM 2596 O O . MET B 1 124 ? -13.055 -12.016 -6.434 1 91.44 124 MET B O 1
ATOM 2600 N N . HIS B 1 125 ? -11.898 -10.242 -5.934 1 92.88 125 HIS B N 1
ATOM 2601 C CA . HIS B 1 125 ? -11.289 -10.883 -4.773 1 92.88 125 HIS B CA 1
ATOM 2602 C C . HIS B 1 125 ? -12.219 -10.82 -3.562 1 92.88 125 HIS B C 1
ATOM 2604 O O . HIS B 1 125 ? -11.938 -11.438 -2.531 1 92.88 125 HIS B O 1
ATOM 2610 N N . THR B 1 126 ? -13.312 -10.141 -3.703 1 89.56 126 THR B N 1
ATOM 2611 C CA . THR B 1 126 ? -14.305 -10.094 -2.631 1 89.56 126 THR B CA 1
ATOM 2612 C C . THR B 1 126 ? -15.352 -11.188 -2.816 1 89.56 126 THR B C 1
ATOM 2614 O O . THR B 1 126 ? -16.234 -11.352 -1.979 1 89.56 126 THR B O 1
ATOM 2617 N N . GLY B 1 127 ? -15.281 -11.992 -3.73 1 79.5 127 GLY B N 1
ATOM 2618 C CA . GLY B 1 127 ? -16.266 -13.016 -4.023 1 79.5 127 GLY B CA 1
ATOM 2619 C C . GLY B 1 127 ? -17.453 -12.484 -4.805 1 79.5 127 GLY B C 1
ATOM 2620 O O . GLY B 1 127 ? -18.328 -13.258 -5.227 1 79.5 127 GLY B O 1
ATOM 2621 N N . GLN B 1 128 ? -17.719 -11.227 -4.66 1 68.56 128 GLN B N 1
ATOM 2622 C CA . GLN B 1 128 ? -18.812 -10.664 -5.453 1 68.56 128 GLN B CA 1
ATOM 2623 C C . GLN B 1 128 ? -18.609 -10.93 -6.941 1 68.56 128 GLN B C 1
ATOM 2625 O O . GLN B 1 128 ? -17.484 -10.844 -7.441 1 68.56 128 GLN B O 1
ATOM 2630 N N . ALA B 1 129 ? -19.516 -11.906 -7.324 1 55.75 129 ALA B N 1
ATOM 2631 C CA . ALA B 1 129 ? -19.406 -12.25 -8.742 1 55.75 129 ALA B CA 1
ATOM 2632 C C . ALA B 1 129 ? -19.375 -10.992 -9.609 1 55.75 129 ALA B C 1
ATOM 2634 O O . ALA B 1 129 ? -20.234 -10.109 -9.461 1 55.75 129 ALA B O 1
ATOM 2635 N N . GLY B 1 130 ? -18.422 -10.328 -9.766 1 45.34 130 GLY B N 1
ATOM 2636 C CA . GLY B 1 130 ? -18.422 -9.234 -10.727 1 45.34 130 GLY B CA 1
ATOM 2637 C C . GLY B 1 130 ? -19.109 -9.578 -12.031 1 45.34 130 GLY B C 1
ATOM 2638 O O . GLY B 1 130 ? -19.391 -8.695 -12.844 1 45.34 130 GLY B O 1
ATOM 2639 N N . PHE B 1 131 ? -19.219 -10.852 -12.258 1 47.16 131 PHE B N 1
ATOM 2640 C CA . PHE B 1 131 ? -19.797 -11.266 -13.531 1 47.16 131 PHE B CA 1
ATOM 2641 C C . PHE B 1 131 ? -21.062 -12.078 -13.297 1 47.16 131 PHE B C 1
ATOM 2643 O O . PHE B 1 131 ? -21.125 -12.891 -12.375 1 47.16 131 PHE B O 1
ATOM 2650 N N . ALA B 1 132 ? -22.141 -11.758 -13.82 1 47.53 132 ALA B N 1
ATOM 2651 C CA . ALA B 1 132 ? -23.469 -12.367 -13.789 1 47.53 132 ALA B CA 1
ATOM 2652 C C . ALA B 1 132 ? -23.375 -13.891 -13.734 1 47.53 132 ALA B C 1
ATOM 2654 O O . ALA B 1 132 ? -24.172 -14.547 -13.055 1 47.53 132 ALA B O 1
ATOM 2655 N N . HIS B 1 133 ? -22.609 -14.453 -14.406 1 43.66 133 HIS B N 1
ATOM 2656 C CA . HIS B 1 133 ? -22.609 -15.898 -14.617 1 43.66 133 HIS B CA 1
ATOM 2657 C C . HIS B 1 133 ? -22.031 -16.625 -13.406 1 43.66 133 HIS B C 1
ATOM 2659 O O . HIS B 1 133 ? -22.031 -17.859 -13.375 1 43.66 133 HIS B O 1
ATOM 2665 N N . ARG B 1 134 ? -21.516 -15.969 -12.32 1 49.78 134 ARG B N 1
ATOM 2666 C CA . ARG B 1 134 ? -20.922 -16.641 -11.164 1 49.78 134 ARG B CA 1
ATOM 2667 C C . ARG B 1 134 ? -21.891 -16.641 -9.977 1 49.78 134 ARG B C 1
ATOM 2669 O O . ARG B 1 134 ? -21.5 -16.984 -8.859 1 49.78 134 ARG B O 1
ATOM 2676 N N . LYS B 1 135 ? -23.125 -16.297 -10.109 1 50.03 135 LYS B N 1
ATOM 2677 C CA . LYS B 1 135 ? -24.141 -16.219 -9.062 1 50.03 135 LYS B CA 1
ATOM 2678 C C . LYS B 1 135 ? -24.25 -17.531 -8.289 1 50.03 135 LYS B C 1
ATOM 2680 O O . LYS B 1 135 ? -24.562 -17.516 -7.098 1 50.03 135 LYS B O 1
ATOM 2685 N N . SER B 1 136 ? -23.891 -18.625 -8.922 1 49.94 136 SER B N 1
ATOM 2686 C CA . SER B 1 136 ? -24.156 -19.891 -8.234 1 49.94 136 SER B CA 1
ATOM 2687 C C . SER B 1 136 ? -22.906 -20.438 -7.57 1 49.94 136 SER B C 1
ATOM 2689 O O . SER B 1 136 ? -22.938 -21.5 -6.93 1 49.94 136 SER B O 1
ATOM 2691 N N . LYS B 1 137 ? -21.703 -19.938 -7.828 1 52.81 137 LYS B N 1
ATOM 2692 C CA . LYS B 1 137 ? -20.484 -20.531 -7.285 1 52.81 137 LYS B CA 1
ATOM 2693 C C . LYS B 1 137 ? -20.125 -19.906 -5.945 1 52.81 137 LYS B C 1
ATOM 2695 O O . LYS B 1 137 ? -20.422 -18.734 -5.703 1 52.81 137 LYS B O 1
ATOM 2700 N N . PRO B 1 138 ? -19.781 -20.703 -4.969 1 55.81 138 PRO B N 1
ATOM 2701 C CA . PRO B 1 138 ? -19.391 -20.094 -3.699 1 55.81 138 PRO B CA 1
ATOM 2702 C C . PRO B 1 138 ? -18.344 -19 -3.873 1 55.81 138 PRO B C 1
ATOM 2704 O O . PRO B 1 138 ? -17.359 -19.188 -4.594 1 55.81 138 PRO B O 1
ATOM 2707 N N . PRO B 1 139 ? -18.734 -17.812 -3.637 1 60.62 139 PRO B N 1
ATOM 2708 C CA . PRO B 1 139 ? -17.859 -16.656 -3.883 1 60.62 139 PRO B CA 1
ATOM 2709 C C . PRO B 1 139 ? -16.5 -16.781 -3.176 1 60.62 139 PRO B C 1
ATOM 2711 O O . PRO B 1 139 ? -16.438 -17.266 -2.043 1 60.62 139 PRO B O 1
ATOM 2714 N N . LEU B 1 140 ? -15.344 -17.031 -4.004 1 74.69 140 LEU B N 1
ATOM 2715 C CA . LEU B 1 140 ? -14.008 -17.016 -3.414 1 74.69 140 LEU B CA 1
ATOM 2716 C C . LEU B 1 140 ? -13.656 -15.625 -2.904 1 74.69 140 LEU B C 1
ATOM 2718 O O . LEU B 1 140 ? -13.594 -14.664 -3.682 1 74.69 140 LEU B O 1
ATOM 2722 N N . ARG B 1 141 ? -13.656 -15.469 -1.646 1 86 141 ARG B N 1
ATOM 2723 C CA . ARG B 1 141 ? -13.234 -14.219 -1.022 1 86 141 ARG B CA 1
ATOM 2724 C C . ARG B 1 141 ? -11.805 -14.328 -0.498 1 86 141 ARG B C 1
ATOM 2726 O O . ARG B 1 141 ? -11.445 -15.312 0.151 1 86 141 ARG B O 1
ATOM 2733 N N . VAL B 1 142 ? -10.914 -13.539 -0.948 1 93.5 142 VAL B N 1
ATOM 2734 C CA . VAL B 1 142 ? -9.578 -13.344 -0.397 1 93.5 142 VAL B CA 1
ATOM 2735 C C . VAL B 1 142 ? -9.562 -12.109 0.5 1 93.5 142 VAL B C 1
ATOM 2737 O O . VAL B 1 142 ? -9.938 -11.016 0.07 1 93.5 142 VAL B O 1
ATOM 2740 N N . GLU B 1 143 ? -9.133 -12.266 1.738 1 95.25 143 GLU B N 1
ATOM 2741 C CA . GLU B 1 143 ? -9.156 -11.133 2.66 1 95.25 143 GLU B CA 1
ATOM 2742 C C . GLU B 1 143 ? -8.125 -10.078 2.262 1 95.25 143 GLU B C 1
ATOM 2744 O O . GLU B 1 143 ? -7.055 -10.414 1.747 1 95.25 143 GLU B O 1
ATOM 2749 N N . TYR B 1 144 ? -8.438 -8.852 2.549 1 97 144 TYR B N 1
ATOM 2750 C CA . TYR B 1 144 ? -7.641 -7.719 2.104 1 97 144 TYR B CA 1
ATOM 2751 C C . TYR B 1 144 ? -6.211 -7.82 2.619 1 97 144 TYR B C 1
ATOM 2753 O O . TYR B 1 144 ? -5.266 -7.438 1.929 1 97 144 TYR B O 1
ATOM 2761 N N . ILE B 1 145 ? -5.984 -8.305 3.861 1 98.19 145 ILE B N 1
ATOM 2762 C CA . ILE B 1 145 ? -4.656 -8.406 4.449 1 98.19 145 ILE B CA 1
ATOM 2763 C C . ILE B 1 145 ? -3.732 -9.18 3.508 1 98.19 145 ILE B C 1
ATOM 2765 O O . ILE B 1 145 ? -2.568 -8.812 3.328 1 98.19 145 ILE B O 1
ATOM 2769 N N . HIS B 1 146 ? -4.234 -10.227 2.816 1 98.31 146 HIS B N 1
ATOM 2770 C CA . HIS B 1 146 ? -3.416 -11.055 1.935 1 98.31 146 HIS B CA 1
ATOM 2771 C C . HIS B 1 146 ? -3.16 -10.352 0.604 1 98.31 146 HIS B C 1
ATOM 2773 O O . HIS B 1 146 ? -2.064 -10.445 0.047 1 98.31 146 HIS B O 1
ATOM 2779 N N . CYS B 1 147 ? -4.191 -9.625 0.131 1 97.88 147 CYS B N 1
ATOM 2780 C CA . CYS B 1 147 ? -4.059 -8.891 -1.122 1 97.88 147 CYS B CA 1
ATOM 2781 C C . CYS B 1 147 ? -3.021 -7.777 -0.995 1 97.88 147 CYS B C 1
ATOM 2783 O O . CYS B 1 147 ? -2.119 -7.668 -1.826 1 97.88 147 CYS B O 1
ATOM 2785 N N . SER B 1 148 ? -3.158 -7.016 0.067 1 98.56 148 SER B N 1
ATOM 2786 C CA . SER B 1 148 ? -2.291 -5.852 0.221 1 98.56 148 SER B CA 1
ATOM 2787 C C . SER B 1 148 ? -0.85 -6.27 0.494 1 98.56 148 SER B C 1
ATOM 2789 O O . SER B 1 148 ? 0.083 -5.707 -0.085 1 98.56 148 SER B O 1
ATOM 2791 N N . ILE B 1 149 ? -0.635 -7.27 1.374 1 98.81 149 ILE B N 1
ATOM 2792 C CA . ILE B 1 149 ? 0.739 -7.633 1.702 1 98.81 149 ILE B CA 1
ATOM 2793 C C . ILE B 1 149 ? 1.396 -8.305 0.499 1 98.81 149 ILE B C 1
ATOM 2795 O O . ILE B 1 149 ? 2.609 -8.188 0.302 1 98.81 149 ILE B O 1
ATOM 2799 N N . LEU B 1 150 ? 0.621 -9 -0.356 1 98.81 150 LEU B N 1
ATOM 2800 C CA . LEU B 1 150 ? 1.148 -9.547 -1.601 1 98.81 150 LEU B CA 1
ATOM 2801 C C . LEU B 1 150 ? 1.606 -8.438 -2.535 1 98.81 150 LEU B C 1
ATOM 2803 O O . LEU B 1 150 ? 2.633 -8.562 -3.207 1 98.81 150 LEU B O 1
ATOM 2807 N N . LEU B 1 151 ? 0.831 -7.34 -2.621 1 98.62 151 LEU B N 1
ATOM 2808 C CA . LEU B 1 151 ? 1.28 -6.203 -3.414 1 98.62 151 LEU B CA 1
ATOM 2809 C C . LEU B 1 151 ? 2.658 -5.73 -2.959 1 98.62 151 LEU B C 1
ATOM 2811 O O . LEU B 1 151 ? 3.543 -5.496 -3.785 1 98.62 151 LEU B O 1
ATOM 2815 N N . GLY B 1 152 ? 2.824 -5.637 -1.628 1 98.81 152 GLY B N 1
ATOM 2816 C CA . GLY B 1 152 ? 4.121 -5.262 -1.093 1 98.81 152 GLY B CA 1
ATOM 2817 C C . GLY B 1 152 ? 5.215 -6.262 -1.425 1 98.81 152 GLY B C 1
ATOM 2818 O O . GLY B 1 152 ? 6.344 -5.875 -1.732 1 98.81 152 GLY B O 1
ATOM 2819 N N . TYR B 1 153 ? 4.895 -7.543 -1.396 1 98.81 153 TYR B N 1
ATOM 2820 C CA . TYR B 1 153 ? 5.84 -8.609 -1.71 1 98.81 153 TYR B CA 1
ATOM 2821 C C . TYR B 1 153 ? 6.281 -8.531 -3.166 1 98.81 153 TYR B C 1
ATOM 2823 O O . TYR B 1 153 ? 7.477 -8.617 -3.463 1 98.81 153 TYR B O 1
ATOM 2831 N N . VAL B 1 154 ? 5.34 -8.344 -4.031 1 97.62 154 VAL B N 1
ATOM 2832 C CA . VAL B 1 154 ? 5.645 -8.242 -5.457 1 97.62 154 VAL B CA 1
ATOM 2833 C C . VAL B 1 154 ? 6.477 -6.988 -5.715 1 97.62 154 VAL B C 1
ATOM 2835 O O . VAL B 1 154 ? 7.453 -7.031 -6.469 1 97.62 154 VAL B O 1
ATOM 2838 N N . GLN B 1 155 ? 6.086 -5.914 -5.082 1 97.25 155 GLN B N 1
ATOM 2839 C CA . GLN B 1 155 ? 6.867 -4.695 -5.238 1 97.25 155 GLN B CA 1
ATOM 2840 C C . GLN B 1 155 ? 8.305 -4.895 -4.762 1 97.25 155 GLN B C 1
ATOM 2842 O O . GLN B 1 155 ? 9.242 -4.34 -5.34 1 97.25 155 GLN B O 1
ATOM 2847 N N . ASP B 1 156 ? 8.477 -5.641 -3.73 1 97.94 156 ASP B N 1
ATOM 2848 C CA . ASP B 1 156 ? 9.812 -5.941 -3.229 1 97.94 156 ASP B CA 1
ATOM 2849 C C . ASP B 1 156 ? 10.648 -6.664 -4.285 1 97.94 156 ASP B C 1
ATOM 2851 O O . ASP B 1 156 ? 11.82 -6.344 -4.484 1 97.94 156 ASP B O 1
ATOM 2855 N N . ILE B 1 157 ? 10.047 -7.609 -4.941 1 96.69 157 ILE B N 1
ATOM 2856 C CA . ILE B 1 157 ? 10.719 -8.344 -6.004 1 96.69 157 ILE B CA 1
ATOM 2857 C C . ILE B 1 157 ? 11.117 -7.391 -7.125 1 96.69 157 ILE B C 1
ATOM 2859 O O . ILE B 1 157 ? 12.242 -7.449 -7.629 1 96.69 157 ILE B O 1
ATOM 2863 N N . VAL B 1 158 ? 10.234 -6.492 -7.457 1 94.31 158 VAL B N 1
ATOM 2864 C CA . VAL B 1 158 ? 10.477 -5.559 -8.547 1 94.31 158 VAL B CA 1
ATOM 2865 C C . VAL B 1 158 ? 11.57 -4.57 -8.156 1 94.31 158 VAL B C 1
ATOM 2867 O O . VAL B 1 158 ? 12.43 -4.234 -8.969 1 94.31 158 VAL B O 1
ATOM 2870 N N . ILE B 1 159 ? 11.539 -4.086 -6.914 1 96.19 159 ILE B N 1
ATOM 2871 C CA . ILE B 1 159 ? 12.578 -3.201 -6.414 1 96.19 159 ILE B CA 1
ATOM 2872 C C . ILE B 1 159 ? 13.945 -3.855 -6.598 1 96.19 159 ILE B C 1
ATOM 2874 O O . ILE B 1 159 ? 14.852 -3.266 -7.191 1 96.19 159 ILE B O 1
ATOM 2878 N N . ASN B 1 160 ? 14.055 -5.043 -6.164 1 96.12 160 ASN B N 1
ATOM 2879 C CA . ASN B 1 160 ? 15.328 -5.754 -6.277 1 96.12 160 ASN B CA 1
ATOM 2880 C C . ASN B 1 160 ? 15.758 -5.891 -7.734 1 96.12 160 ASN B C 1
ATOM 2882 O O . ASN B 1 160 ? 16.906 -5.621 -8.078 1 96.12 160 ASN B O 1
ATOM 2886 N N . ALA B 1 161 ? 14.852 -6.285 -8.586 1 93.44 161 ALA B N 1
ATOM 2887 C CA . ALA B 1 161 ? 15.156 -6.539 -9.992 1 93.44 161 ALA B CA 1
ATOM 2888 C C . ALA B 1 161 ? 15.562 -5.254 -10.703 1 93.44 161 ALA B C 1
ATOM 2890 O O . ALA B 1 161 ? 16.484 -5.258 -11.516 1 93.44 161 ALA B O 1
ATOM 2891 N N . VAL B 1 162 ? 14.906 -4.125 -10.406 1 93.44 162 VAL B N 1
ATOM 2892 C CA . VAL B 1 162 ? 15.109 -2.873 -11.125 1 93.44 162 VAL B CA 1
ATOM 2893 C C . VAL B 1 162 ? 16.391 -2.197 -10.625 1 93.44 162 VAL B C 1
ATOM 2895 O O . VAL B 1 162 ? 17.234 -1.803 -11.422 1 93.44 162 VAL B O 1
ATOM 2898 N N . ILE B 1 163 ? 16.562 -2.123 -9.352 1 95.44 163 ILE B N 1
ATOM 2899 C CA . ILE B 1 163 ? 17.688 -1.388 -8.789 1 95.44 163 ILE B CA 1
ATOM 2900 C C . ILE B 1 163 ? 19 -2.107 -9.117 1 95.44 163 ILE B C 1
ATOM 2902 O O . ILE B 1 163 ? 20 -1.468 -9.445 1 95.44 163 ILE B O 1
ATOM 2906 N N . THR B 1 164 ? 18.953 -3.396 -9.156 1 95.19 164 THR B N 1
ATOM 2907 C CA . THR B 1 164 ? 20.188 -4.137 -9.344 1 95.19 164 THR B CA 1
ATOM 2908 C C . THR B 1 164 ? 20.375 -4.508 -10.812 1 95.19 164 THR B C 1
ATOM 2910 O O . THR B 1 164 ? 21.359 -5.156 -11.172 1 95.19 164 THR B O 1
ATOM 2913 N N . HIS B 1 165 ? 19.484 -4.148 -11.664 1 92.06 165 HIS B N 1
ATOM 2914 C CA . HIS B 1 165 ? 19.594 -4.523 -13.07 1 92.06 165 HIS B CA 1
ATOM 2915 C C . HIS B 1 165 ? 20.859 -3.967 -13.695 1 92.06 165 HIS B C 1
ATOM 2917 O O . HIS B 1 165 ? 21.109 -2.758 -13.648 1 92.06 165 HIS B O 1
ATOM 2923 N N . PRO B 1 166 ? 21.625 -4.715 -14.328 1 91.75 166 PRO B N 1
ATOM 2924 C CA . PRO B 1 166 ? 22.953 -4.289 -14.773 1 91.75 166 PRO B CA 1
ATOM 2925 C C . PRO B 1 166 ? 22.906 -3.326 -15.953 1 91.75 166 PRO B C 1
ATOM 2927 O O . PRO B 1 166 ? 23.812 -2.521 -16.141 1 91.75 166 PRO B O 1
ATOM 2930 N N . ASP B 1 167 ? 21.844 -3.307 -16.703 1 89.94 167 ASP B N 1
ATOM 2931 C CA . ASP B 1 167 ? 21.844 -2.564 -17.969 1 89.94 167 ASP B CA 1
ATOM 2932 C C . ASP B 1 167 ? 21.062 -1.259 -17.828 1 89.94 167 ASP B C 1
ATOM 2934 O O . ASP B 1 167 ? 20.969 -0.481 -18.781 1 89.94 167 ASP B O 1
ATOM 2938 N N . LEU B 1 168 ? 20.422 -1.039 -16.703 1 92.5 168 LEU B N 1
ATOM 2939 C CA . LEU B 1 168 ? 19.656 0.191 -16.516 1 92.5 168 LEU B CA 1
ATOM 2940 C C . LEU B 1 168 ? 20.516 1.256 -15.828 1 92.5 168 LEU B C 1
ATOM 2942 O O . LEU B 1 168 ? 21.234 0.958 -14.883 1 92.5 168 LEU B O 1
ATOM 2946 N N . ASP B 1 169 ? 20.438 2.424 -16.406 1 94.38 169 ASP B N 1
ATOM 2947 C CA . ASP B 1 169 ? 21.094 3.525 -15.719 1 94.38 169 ASP B CA 1
ATOM 2948 C C . ASP B 1 169 ? 20.234 4.051 -14.57 1 94.38 169 ASP B C 1
ATOM 2950 O O . ASP B 1 169 ? 19.078 3.66 -14.438 1 94.38 169 ASP B O 1
ATOM 2954 N N . ILE B 1 170 ? 20.781 4.859 -13.766 1 96.56 170 ILE B N 1
ATOM 2955 C CA . ILE B 1 170 ? 20.156 5.324 -12.531 1 96.56 170 ILE B CA 1
ATOM 2956 C C . ILE B 1 170 ? 18.875 6.09 -12.859 1 96.56 170 ILE B C 1
ATOM 2958 O O . ILE B 1 170 ? 17.859 5.957 -12.156 1 96.56 170 ILE B O 1
ATOM 2962 N N . THR B 1 171 ? 18.891 6.863 -13.922 1 96.81 171 THR B N 1
ATOM 2963 C CA . THR B 1 171 ? 17.734 7.648 -14.32 1 96.81 171 THR B CA 1
ATOM 2964 C C . THR B 1 171 ? 16.562 6.738 -14.695 1 96.81 171 THR B C 1
ATOM 2966 O O . THR B 1 171 ? 15.43 6.969 -14.266 1 96.81 171 THR B O 1
ATOM 2969 N N . THR B 1 172 ? 16.875 5.727 -15.406 1 95.44 172 THR B N 1
ATOM 2970 C CA . THR B 1 172 ? 15.844 4.777 -15.812 1 95.44 172 THR B CA 1
ATOM 2971 C C . THR B 1 172 ? 15.336 3.975 -14.617 1 95.44 172 THR B C 1
ATOM 2973 O O . THR B 1 172 ? 14.133 3.773 -14.461 1 95.44 172 THR B O 1
ATOM 2976 N N . LYS B 1 173 ? 16.297 3.518 -13.766 1 96.12 173 LYS B N 1
ATOM 2977 C CA . LYS B 1 173 ? 15.906 2.828 -12.539 1 96.12 173 LYS B CA 1
ATOM 2978 C C . LYS B 1 173 ? 14.914 3.664 -11.734 1 96.12 173 LYS B C 1
ATOM 2980 O O . LYS B 1 173 ? 13.875 3.16 -11.297 1 96.12 173 LYS B O 1
ATOM 2985 N N . ASN B 1 174 ? 15.219 4.887 -11.617 1 97.62 174 ASN B N 1
ATOM 2986 C CA . ASN B 1 174 ? 14.398 5.793 -10.82 1 97.62 174 ASN B CA 1
ATOM 2987 C C . ASN B 1 174 ? 13.023 5.992 -11.445 1 97.62 174 ASN B C 1
ATOM 2989 O O . ASN B 1 174 ? 12.008 5.91 -10.758 1 97.62 174 ASN B O 1
ATOM 2993 N N . ALA B 1 175 ? 13 6.211 -12.734 1 97.69 175 ALA B N 1
ATOM 2994 C CA . ALA B 1 175 ? 11.742 6.445 -13.43 1 97.69 175 ALA B CA 1
ATOM 2995 C C . ALA B 1 175 ? 10.828 5.223 -13.344 1 97.69 175 ALA B C 1
ATOM 2997 O O . ALA B 1 175 ? 9.633 5.348 -13.07 1 97.69 175 ALA B O 1
ATOM 2998 N N . VAL B 1 176 ? 11.391 4.082 -13.539 1 95.75 176 VAL B N 1
ATOM 2999 C CA . VAL B 1 176 ? 10.625 2.84 -13.539 1 95.75 176 VAL B CA 1
ATOM 3000 C C . VAL B 1 176 ? 10.109 2.553 -12.133 1 95.75 176 VAL B C 1
ATOM 3002 O O . VAL B 1 176 ? 8.922 2.254 -11.945 1 95.75 176 VAL B O 1
ATOM 3005 N N . MET B 1 177 ? 10.953 2.701 -11.141 1 96.81 177 MET B N 1
ATOM 3006 C CA . MET B 1 177 ? 10.555 2.363 -9.773 1 96.81 177 MET B CA 1
ATOM 3007 C C . MET B 1 177 ? 9.469 3.314 -9.273 1 96.81 177 MET B C 1
ATOM 3009 O O . MET B 1 177 ? 8.539 2.891 -8.594 1 96.81 177 MET B O 1
ATOM 3013 N N . ARG B 1 178 ? 9.609 4.562 -9.633 1 98.44 178 ARG B N 1
ATOM 3014 C CA . ARG B 1 178 ? 8.594 5.527 -9.219 1 98.44 178 ARG B CA 1
ATOM 3015 C C . ARG B 1 178 ? 7.266 5.246 -9.906 1 98.44 178 ARG B C 1
ATOM 3017 O O . ARG B 1 178 ? 6.207 5.316 -9.273 1 98.44 178 ARG B O 1
ATOM 3024 N N . ALA B 1 179 ? 7.297 4.887 -11.148 1 98.38 179 ALA B N 1
ATOM 3025 C CA . ALA B 1 179 ? 6.078 4.562 -11.891 1 98.38 179 ALA B CA 1
ATOM 3026 C C . ALA B 1 179 ? 5.414 3.309 -11.32 1 98.38 179 ALA B C 1
ATOM 3028 O O . ALA B 1 179 ? 4.199 3.285 -11.109 1 98.38 179 ALA B O 1
ATOM 3029 N N . VAL B 1 180 ? 6.207 2.295 -11.016 1 96.94 180 VAL B N 1
ATOM 3030 C CA . VAL B 1 180 ? 5.703 1.048 -10.453 1 96.94 180 VAL B CA 1
ATOM 3031 C C . VAL B 1 180 ? 5.074 1.319 -9.086 1 96.94 180 VAL B C 1
ATOM 3033 O O . VAL B 1 180 ? 3.973 0.845 -8.797 1 96.94 180 VAL B O 1
ATOM 3036 N N . ASN B 1 181 ? 5.758 2.113 -8.297 1 98.38 181 ASN B N 1
ATOM 3037 C CA . ASN B 1 181 ? 5.246 2.475 -6.98 1 98.38 181 ASN B CA 1
ATOM 3038 C C . ASN B 1 181 ? 3.873 3.129 -7.074 1 98.38 181 ASN B C 1
ATOM 3040 O O . ASN B 1 181 ? 2.941 2.729 -6.371 1 98.38 181 ASN B O 1
ATOM 3044 N N . LYS B 1 182 ? 3.754 4.039 -7.953 1 98.88 182 LYS B N 1
ATOM 3045 C CA . LYS B 1 182 ? 2.518 4.809 -8.07 1 98.88 182 LYS B CA 1
ATOM 3046 C C . LYS B 1 182 ? 1.359 3.922 -8.523 1 98.88 182 LYS B C 1
ATOM 3048 O O . LYS B 1 182 ? 0.272 3.971 -7.945 1 98.88 182 LYS B O 1
ATOM 3053 N N . VAL B 1 183 ? 1.568 3.074 -9.484 1 98.5 183 VAL B N 1
ATOM 3054 C CA . VAL B 1 183 ? 0.476 2.258 -10 1 98.5 183 VAL B CA 1
ATOM 3055 C C . VAL B 1 183 ? 0.09 1.196 -8.977 1 98.5 183 VAL B C 1
ATOM 3057 O O . VAL B 1 183 ? -1.088 0.855 -8.844 1 98.5 183 VAL B O 1
ATOM 3060 N N . ILE B 1 184 ? 1.019 0.678 -8.227 1 98.56 184 ILE B N 1
ATOM 3061 C CA . ILE B 1 184 ? 0.734 -0.355 -7.234 1 98.56 184 ILE B CA 1
ATOM 3062 C C . ILE B 1 184 ? -0.108 0.231 -6.105 1 98.56 184 ILE B C 1
ATOM 3064 O O . ILE B 1 184 ? -1.031 -0.419 -5.609 1 98.56 184 ILE B O 1
ATOM 3068 N N . TRP B 1 185 ? 0.126 1.453 -5.73 1 98.94 185 TRP B N 1
ATOM 3069 C CA . TRP B 1 185 ? -0.648 2.062 -4.652 1 98.94 185 TRP B CA 1
ATOM 3070 C C . TRP B 1 185 ? -2.049 2.432 -5.133 1 98.94 185 TRP B C 1
ATOM 3072 O O . TRP B 1 185 ? -3.01 2.373 -4.363 1 98.94 185 TRP B O 1
ATOM 3082 N N . ILE B 1 186 ? -2.166 2.812 -6.391 1 98.94 186 ILE B N 1
ATOM 3083 C CA . ILE B 1 186 ? -3.504 2.996 -6.941 1 98.94 186 ILE B CA 1
ATOM 3084 C C . ILE B 1 186 ? -4.242 1.66 -6.961 1 98.94 186 ILE B C 1
ATOM 3086 O O . ILE B 1 186 ? -5.414 1.587 -6.586 1 98.94 186 ILE B O 1
ATOM 3090 N N . GLN B 1 187 ? -3.562 0.585 -7.371 1 98.88 187 GLN B N 1
ATOM 3091 C CA . GLN B 1 187 ? -4.164 -0.744 -7.336 1 98.88 187 GLN B CA 1
ATOM 3092 C C . GLN B 1 187 ? -4.578 -1.122 -5.918 1 98.88 187 GLN B C 1
ATOM 3094 O O . GLN B 1 187 ? -5.629 -1.735 -5.715 1 98.88 187 GLN B O 1
ATOM 3099 N N . ASN B 1 188 ? -3.725 -0.792 -4.957 1 98.81 188 ASN B N 1
ATOM 3100 C CA . ASN B 1 188 ? -4.07 -1.044 -3.561 1 98.81 188 ASN B CA 1
ATOM 3101 C C . ASN B 1 188 ? -5.406 -0.403 -3.189 1 98.81 188 ASN B C 1
ATOM 3103 O O . ASN B 1 188 ? -6.234 -1.025 -2.52 1 98.81 188 ASN B O 1
ATOM 3107 N N . ASP B 1 189 ? -5.586 0.833 -3.58 1 98.75 189 ASP B N 1
ATOM 3108 C CA . ASP B 1 189 ? -6.848 1.512 -3.312 1 98.75 189 ASP B CA 1
ATOM 3109 C C . ASP B 1 189 ? -8.016 0.794 -3.994 1 98.75 189 ASP B C 1
ATOM 3111 O O . ASP B 1 189 ? -9.102 0.678 -3.42 1 98.75 189 ASP B O 1
ATOM 3115 N N . LEU B 1 190 ? -7.809 0.324 -5.172 1 98.62 190 LEU B N 1
ATOM 3116 C CA . LEU B 1 190 ? -8.859 -0.314 -5.957 1 98.62 190 LEU B CA 1
ATOM 3117 C C . LEU B 1 190 ? -9.164 -1.711 -5.426 1 98.62 190 LEU B C 1
ATOM 3119 O O . LEU B 1 190 ? -10.195 -2.291 -5.75 1 98.62 190 LEU B O 1
ATOM 3123 N N . PHE B 1 191 ? -8.289 -2.277 -4.617 1 97.94 191 PHE B N 1
ATOM 3124 C CA . PHE B 1 191 ? -8.641 -3.416 -3.777 1 97.94 191 PHE B CA 1
ATOM 3125 C C . PHE B 1 191 ? -9.453 -2.969 -2.564 1 97.94 191 PHE B C 1
ATOM 3127 O O . PHE B 1 191 ? -10.57 -3.439 -2.35 1 97.94 191 PHE B O 1
ATOM 3134 N N . ALA B 1 192 ? -8.938 -2.031 -1.828 1 97.81 192 ALA B N 1
ATOM 3135 C CA . ALA B 1 192 ? -9.414 -1.651 -0.501 1 97.81 192 ALA B CA 1
ATOM 3136 C C . ALA B 1 192 ? -10.844 -1.125 -0.564 1 97.81 192 ALA B C 1
ATOM 3138 O O . ALA B 1 192 ? -11.641 -1.365 0.346 1 97.81 192 ALA B O 1
ATOM 3139 N N . ARG B 1 193 ? -11.156 -0.414 -1.594 1 96.75 193 ARG B N 1
ATOM 3140 C CA . ARG B 1 193 ? -12.461 0.249 -1.672 1 96.75 193 ARG B CA 1
ATOM 3141 C C . ARG B 1 193 ? -13.594 -0.767 -1.629 1 96.75 193 ARG B C 1
ATOM 3143 O O . ARG B 1 193 ? -14.727 -0.425 -1.276 1 96.75 193 ARG B O 1
ATOM 3150 N N . HIS B 1 194 ? -13.328 -2.004 -1.928 1 95.25 194 HIS B N 1
ATOM 3151 C CA . HIS B 1 194 ? -14.367 -3.027 -1.953 1 95.25 194 HIS B CA 1
ATOM 3152 C C . HIS B 1 194 ? -14.484 -3.732 -0.606 1 95.25 194 HIS B C 1
ATOM 3154 O O . HIS B 1 194 ? -15.406 -4.523 -0.389 1 95.25 194 HIS B O 1
ATOM 3160 N N . TYR B 1 195 ? -13.586 -3.52 0.262 1 94.38 195 TYR B N 1
ATOM 3161 C CA . TYR B 1 195 ? -13.586 -4.137 1.583 1 94.38 195 TYR B CA 1
ATOM 3162 C C . TYR B 1 195 ? -14.078 -3.164 2.643 1 94.38 195 TYR B C 1
ATOM 3164 O O . TYR B 1 195 ? -14.469 -3.574 3.742 1 94.38 195 TYR B O 1
ATOM 3172 N N . ILE B 1 196 ? -13.93 -1.896 2.387 1 92.44 196 ILE B N 1
ATOM 3173 C CA . ILE B 1 196 ? -14.234 -0.857 3.365 1 92.44 196 ILE B CA 1
ATOM 3174 C C . ILE B 1 196 ? -15.625 -0.286 3.096 1 92.44 196 ILE B C 1
ATOM 3176 O O . ILE B 1 196 ? -15.922 0.144 1.978 1 92.44 196 ILE B O 1
ATOM 3180 N N . ALA B 1 197 ? -16.484 -0.465 4.172 1 77 197 ALA B N 1
ATOM 3181 C CA . ALA B 1 197 ? -17.859 0.025 4.055 1 77 197 ALA B CA 1
ATOM 3182 C C . ALA B 1 197 ? -17.875 1.54 3.875 1 77 197 ALA B C 1
ATOM 3184 O O . ALA B 1 197 ? -17.094 2.258 4.484 1 77 197 ALA B O 1
ATOM 3185 N N . GLU B 1 198 ? -18.531 1.927 2.889 1 60.97 19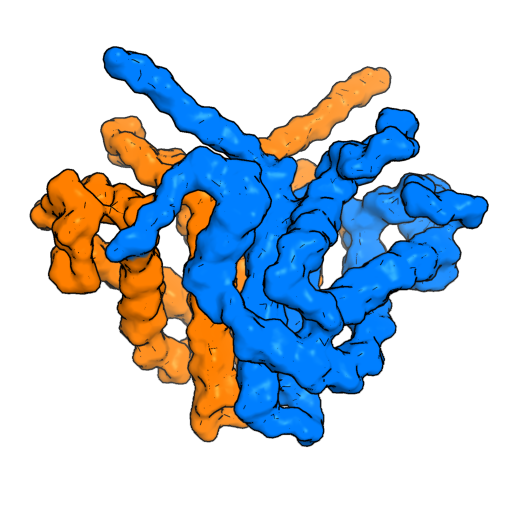8 GLU B N 1
ATOM 3186 C CA . GLU B 1 198 ? -18.688 3.363 2.678 1 60.97 198 GLU B CA 1
ATOM 3187 C C . GLU B 1 198 ? -19.422 4.016 3.846 1 60.97 198 GLU B C 1
ATOM 3189 O O . GLU B 1 198 ? -20.391 3.461 4.363 1 60.97 198 GLU B O 1
ATOM 3194 N N . THR B 1 199 ? -18.719 4.801 4.648 1 52.62 199 THR B N 1
ATOM 3195 C CA . THR B 1 199 ? -19.406 5.559 5.684 1 52.62 199 THR B CA 1
ATOM 3196 C C . THR B 1 199 ? -20.484 6.445 5.07 1 52.62 199 THR B C 1
ATOM 3198 O O . THR B 1 199 ? -20.203 7.242 4.172 1 52.62 199 THR B O 1
ATOM 3201 N N . GLU B 1 200 ? -21.641 5.957 4.992 1 45.25 200 GLU B N 1
ATOM 3202 C CA . GLU B 1 200 ? -22.719 6.879 4.637 1 45.25 200 GLU B CA 1
ATOM 3203 C C . GLU B 1 200 ? -22.609 8.188 5.418 1 45.25 200 GLU B C 1
ATOM 3205 O O . GLU B 1 200 ? -22.422 8.172 6.633 1 45.25 200 GLU B O 1
ATOM 3210 N N . ALA B 1 201 ? -22.125 9.195 4.859 1 38.75 201 ALA B N 1
ATOM 3211 C CA . ALA B 1 201 ? -22.312 10.484 5.527 1 38.75 201 ALA B CA 1
ATOM 3212 C C . ALA B 1 201 ? -23.625 10.523 6.305 1 38.75 201 ALA B C 1
ATOM 3214 O O . ALA B 1 201 ? -24.688 10.219 5.758 1 38.75 201 ALA B O 1
ATOM 3215 N N . ALA B 1 202 ? -23.688 10.328 7.535 1 37.16 202 ALA B N 1
ATOM 3216 C CA . ALA B 1 202 ? -24.906 10.68 8.273 1 37.16 202 ALA B CA 1
ATOM 3217 C C . ALA B 1 202 ? -25.484 12 7.773 1 37.16 202 ALA B C 1
ATOM 3219 O O . ALA B 1 202 ? -24.797 13.016 7.734 1 37.16 202 ALA B O 1
ATOM 3220 N N . THR B 1 203 ? -26.391 11.992 6.875 1 34.22 203 THR B N 1
ATOM 3221 C CA . THR B 1 203 ? -27.234 13.156 6.645 1 34.22 203 THR B CA 1
ATOM 3222 C C . THR B 1 203 ? -27.656 13.797 7.965 1 34.22 203 THR B C 1
ATOM 3224 O O . THR B 1 203 ? -28.438 13.219 8.719 1 34.22 203 THR B O 1
ATOM 3227 N N . THR B 1 204 ? -26.844 14.25 8.719 1 30.48 204 THR B N 1
ATOM 3228 C CA . THR B 1 204 ? -27.406 15.062 9.789 1 30.48 204 THR B CA 1
ATOM 3229 C C . THR B 1 204 ? -28.375 16.109 9.219 1 30.48 204 THR B C 1
ATOM 3231 O O . THR B 1 204 ? -27.969 17 8.469 1 30.48 204 THR B O 1
ATOM 3234 N N . SER B 1 205 ? -29.562 15.664 8.914 1 30.7 205 SER B N 1
ATOM 3235 C CA . SER B 1 205 ? -30.656 16.609 8.852 1 30.7 205 SER B CA 1
ATOM 3236 C C . SER B 1 205 ? -30.578 17.625 9.992 1 30.7 205 SER B C 1
ATOM 3238 O O . SER B 1 205 ? -30.672 17.266 11.164 1 30.7 205 SER B O 1
ATOM 3240 N N . ALA B 1 206 ? -29.797 18.547 9.836 1 27.44 206 ALA B N 1
ATOM 3241 C CA . ALA B 1 206 ? -30.156 19.75 10.609 1 27.44 206 ALA B CA 1
ATOM 3242 C C . ALA B 1 206 ? -31.516 20.266 10.195 1 27.44 206 ALA B C 1
ATOM 3244 O O . ALA B 1 206 ? -31.875 20.25 9.016 1 27.44 206 ALA B O 1
#